Protein AF-0000000080797169 (afdb_homodimer)

InterPro domains:
  IPR005304 Ribosomal biogenesis, methyltransferase, EMG1/NEP1 [PF03587] (6-203)
  IPR005304 Ribosomal biogenesis, methyltransferase, EMG1/NEP1 [PTHR12636] (2-204)
  IPR005304 Ribosomal biogenesis, methyltransferase, EMG1/NEP1 [cd18088] (4-203)
  IPR023503 Ribosome biogenesis methyltransferase NEP1, archaea [MF_00554] (4-204)
  IPR029026 tRNA (guanine-N1-)-methyltransferase, N-terminal [G3DSA:3.40.1280.10] (3-206)
  IPR029028 Alpha/beta knot methyltransferases [SSF75217] (3-208)

Solvent-accessible surface area (backbone atoms only — not comparable to full-atom values): 21837 Å² total; per-residue (Å²): 131,70,37,43,33,38,32,33,34,49,20,21,68,44,71,32,59,87,89,47,78,92,51,52,38,38,37,34,92,80,34,48,78,70,35,71,79,44,82,68,45,68,33,45,29,43,44,58,49,50,50,54,26,46,51,53,52,54,64,28,70,42,23,73,71,65,30,42,42,44,33,41,24,27,66,89,33,35,24,28,39,45,40,68,81,44,79,75,59,78,50,65,69,58,32,41,53,52,50,34,43,25,73,74,69,39,26,27,52,86,69,76,80,57,35,30,32,64,70,28,81,25,60,66,57,44,30,72,74,53,40,48,22,38,29,57,32,56,87,32,48,81,46,50,49,51,58,52,31,49,50,23,40,71,72,49,26,28,35,31,39,58,23,48,84,45,84,77,81,52,68,74,57,57,71,45,37,75,43,52,29,6,46,79,90,34,52,90,68,55,46,42,52,53,47,50,48,36,49,52,30,38,27,54,74,69,63,71,109,131,71,36,44,33,39,31,34,35,49,21,21,68,43,72,32,60,88,88,47,76,93,51,53,37,37,36,34,92,80,35,49,77,68,36,71,78,43,81,67,45,68,33,46,26,42,44,59,49,50,51,54,27,47,52,53,52,55,65,28,70,43,22,73,72,66,29,42,42,44,34,40,25,27,66,89,32,35,24,28,38,46,40,68,80,45,79,74,59,79,48,66,69,57,33,41,52,51,49,34,43,24,73,74,68,38,26,27,52,86,67,76,80,57,34,30,33,64,71,27,81,24,61,66,56,43,29,73,75,52,40,48,22,38,29,56,33,57,86,33,49,81,48,49,49,50,58,52,31,50,49,24,40,72,72,50,28,29,35,33,39,56,25,49,83,45,86,76,82,51,70,74,58,58,70,46,37,75,43,50,29,5,44,78,91,34,53,89,68,55,46,40,50,54,48,50,48,35,49,51,29,38,25,55,74,70,62,72,110

Nearest PDB structures (foldseek):
  3oii-assembly1_A  TM=8.507E-01  e=2.974E-16  Saccharomyces cerevisiae
  2v3j-assembly1_A  TM=8.556E-01  e=3.594E-15  Saccharomyces cerevisiae
  3oin-assembly1_A  TM=8.365E-01  e=2.450E-15  Saccharomyces cerevisiae
  6rxz-assembly1_CO  TM=8.353E-01  e=2.017E-14  Thermochaetoides thermophila
  6zqe-assembly1_JF  TM=8.350E-01  e=1.662E-13  Saccharomyces cerevisiae S288C

Foldseek 3Di:
DQAAEAEAEAAQWAADDPPADDAGTQACVRCVVVLVPPPPSQFHHCNVLVLLQVVLQLVFLCLVVPRYWYWYQHNQFWIKTAASPDDQDPDPRVNSVQSSVCVVQQFPPPDDDGRMGGDGRHVVRVCVVQNFEAEEALPFAEDELLVVLVVCRVVVHHHYFHRTDDDHDDPVNVVRHPGYYYYPNSDDDRRNVSNNRNSVSNCVVVVVD/DQAAEAEAEAAQWAADDPPADDAGTQACVRCVVVLVPPPPSQFHHCNVLVLLQVVLQLVFLCLVVVRYWYWYQHNQFWIKTAASPDDQDPDPRVNSVQSSVCVVQQFPPPDDDGRMGGDGRHVVRVCVPQNFEAEEALPFAEDELLVVLVVCRVVVHHHYFHRTDDDHDDPVNVVRHPGYYYYPNSDDDRRNVSNNRNSVSNCVVVVVD

Radius of gyration: 21.04 Å; Cα contacts (8 Å, |Δi|>4): 859; chains: 2; bounding box: 48×56×46 Å

pLDDT: mean 96.1, std 3.7, range [71.75, 98.94]

Sequence (418 aa):
MKKLKVILLESPLELAPPSWPYGPLIDKRYHYHKLSAFTRKWKRGRPDIVHTTLLVLLDSLLNANGSLEVYVHTLDGKVYYVSPEERLPKHYDAFKQIMAQLLQRGKVPPEGEPLMWLAYESLSDFVKEHGKIILLWEKGEPRRFKEIASEALETGAPVGIGAFPRGDFEKSTLRKSAKRYSVFGGRPLKAWTVAYKLVCAAEELLGLEMKKLKVILLESPLELAPPSWPYGPLIDKRYHYHKLSAFTRKWKRGRPDIVHTTLLVLLDSLLNANGSLEVYVHTLDGKVYYVSPEERLPKHYDAFKQIMAQLLQRGKVPPEGEPLMWLAYESLSDFVKEHGKIILLWEKGEPRRFKEIASEALETGAPVGIGAFPRGDFEKSTLRKSAKRYSVFGGRPLKAWTVAYKLVCAAEELLGLE

Structure (mmCIF, N/CA/C/O backbone):
data_AF-0000000080797169-model_v1
#
loop_
_entity.id
_entity.type
_entity.pdbx_description
1 polymer 'Ribosomal RNA small subunit methyltransferase Nep1'
#
loop_
_atom_site.group_PDB
_atom_site.id
_atom_site.type_symbol
_atom_site.label_atom_id
_atom_site.label_alt_id
_atom_site.label_comp_id
_atom_site.label_asym_id
_atom_site.label_entity_id
_atom_site.label_seq_id
_atom_site.pdbx_PDB_ins_code
_atom_site.Cartn_x
_atom_site.Cartn_y
_atom_site.Cartn_z
_atom_site.occupancy
_atom_site.B_iso_or_equiv
_atom_site.auth_seq_id
_atom_site.auth_comp_id
_atom_site.auth_asym_id
_atom_site.auth_atom_id
_atom_site.pdbx_PDB_model_num
ATOM 1 N N . MET A 1 1 ? -14.844 -21.641 7.203 1 71.75 1 MET A N 1
ATOM 2 C CA . MET A 1 1 ? -15 -20.219 6.898 1 71.75 1 MET A CA 1
ATOM 3 C C . MET A 1 1 ? -14.586 -19.922 5.461 1 71.75 1 MET A C 1
ATOM 5 O O . MET A 1 1 ? -13.648 -20.531 4.941 1 71.75 1 MET A O 1
ATOM 9 N N . LYS A 1 2 ? -15.43 -19.109 4.742 1 90.12 2 LYS A N 1
ATOM 10 C CA . LYS A 1 2 ? -15.141 -18.766 3.357 1 90.12 2 LYS A CA 1
ATOM 11 C C . LYS A 1 2 ? -13.852 -17.938 3.266 1 90.12 2 LYS A C 1
ATOM 13 O O . LYS A 1 2 ? -13.609 -17.062 4.102 1 90.12 2 LYS A O 1
ATOM 18 N N . LYS A 1 3 ? -12.977 -18.391 2.381 1 96.5 3 LYS A N 1
ATOM 19 C CA . LYS A 1 3 ? -11.719 -17.672 2.199 1 96.5 3 LYS A CA 1
ATOM 20 C C . LYS A 1 3 ? -11.609 -17.094 0.792 1 96.5 3 LYS A C 1
ATOM 22 O O . LYS A 1 3 ? -12.016 -17.734 -0.181 1 96.5 3 LYS A O 1
ATOM 27 N N . LEU A 1 4 ? -11.172 -15.922 0.764 1 98.69 4 LEU A N 1
ATOM 28 C CA . LEU A 1 4 ? -10.75 -15.359 -0.514 1 98.69 4 LEU A CA 1
ATOM 29 C C . LEU A 1 4 ? -9.336 -15.805 -0.868 1 98.69 4 LEU A C 1
ATOM 31 O O . LEU A 1 4 ? -8.398 -15.594 -0.095 1 98.69 4 LEU A O 1
ATOM 35 N N . LYS A 1 5 ? -9.195 -16.5 -1.948 1 98.81 5 LYS A N 1
ATOM 36 C CA . LYS A 1 5 ? -7.883 -16.875 -2.453 1 98.81 5 LYS A CA 1
ATOM 37 C C . LYS A 1 5 ? -7.387 -15.883 -3.5 1 98.81 5 LYS A C 1
ATOM 39 O O . LYS A 1 5 ? -8.094 -15.594 -4.469 1 98.81 5 LYS A O 1
ATOM 44 N N . VAL A 1 6 ? -6.234 -15.344 -3.262 1 98.94 6 VAL A N 1
ATOM 45 C CA . VAL A 1 6 ? -5.629 -14.398 -4.191 1 98.94 6 VAL A CA 1
ATOM 46 C C . VAL A 1 6 ? -4.301 -14.945 -4.699 1 98.94 6 VAL A C 1
ATOM 48 O O . VAL A 1 6 ? -3.496 -15.461 -3.916 1 98.94 6 VAL A O 1
ATOM 51 N N . ILE A 1 7 ? -4.066 -14.883 -5.941 1 98.94 7 ILE A N 1
ATOM 52 C CA . ILE A 1 7 ? -2.775 -15.25 -6.512 1 98.94 7 ILE A CA 1
ATOM 53 C C . ILE A 1 7 ? -2.23 -14.094 -7.344 1 98.94 7 ILE A C 1
ATOM 55 O O . ILE A 1 7 ? -2.91 -13.594 -8.25 1 98.94 7 ILE A O 1
ATOM 59 N N . LEU A 1 8 ? -1.051 -13.562 -6.961 1 98.94 8 LEU A N 1
ATOM 60 C CA . LEU A 1 8 ? -0.335 -12.562 -7.746 1 98.94 8 LEU A CA 1
ATOM 61 C C . LEU A 1 8 ? 0.377 -13.203 -8.93 1 98.94 8 LEU A C 1
ATOM 63 O O . LEU A 1 8 ? 1.277 -14.023 -8.742 1 98.94 8 LEU A O 1
ATOM 67 N N . LEU A 1 9 ? -0.056 -12.828 -10.086 1 98.88 9 LEU A N 1
ATOM 68 C CA . LEU A 1 9 ? 0.341 -13.555 -11.281 1 98.88 9 LEU A CA 1
ATOM 69 C C . LEU A 1 9 ? 1.515 -12.875 -11.977 1 98.88 9 LEU A C 1
ATOM 71 O O . LEU A 1 9 ? 1.557 -11.641 -12.062 1 98.88 9 LEU A O 1
ATOM 75 N N . GLU A 1 10 ? 2.436 -13.703 -12.438 1 98.62 10 GLU A N 1
ATOM 76 C CA . GLU A 1 10 ? 3.57 -13.305 -13.266 1 98.62 10 GLU A CA 1
ATOM 77 C C . GLU A 1 10 ? 4.41 -12.234 -12.57 1 98.62 10 GLU A C 1
ATOM 79 O O . GLU A 1 10 ? 4.773 -11.227 -13.18 1 98.62 10 GLU A O 1
ATOM 84 N N . SER A 1 11 ? 4.625 -12.469 -11.258 1 98.5 11 SER A N 1
ATOM 85 C CA . SER A 1 11 ? 5.328 -11.555 -10.367 1 98.5 11 SER A CA 1
ATOM 86 C C . SER A 1 11 ? 6.816 -11.492 -10.688 1 98.5 11 SER A C 1
ATOM 88 O O . SER A 1 11 ? 7.465 -12.531 -10.836 1 98.5 11 SER A O 1
ATOM 90 N N . PRO A 1 12 ? 7.355 -10.328 -10.82 1 96.94 12 PRO A N 1
ATOM 91 C CA . PRO A 1 12 ? 8.758 -10.18 -11.195 1 96.94 12 PRO A CA 1
ATOM 92 C C . PRO A 1 12 ? 9.711 -10.305 -10.008 1 96.94 12 PRO A C 1
ATOM 94 O O . PRO A 1 12 ? 10.453 -9.367 -9.703 1 96.94 12 PRO A O 1
ATOM 97 N N . LEU A 1 13 ? 9.719 -11.422 -9.398 1 97.69 13 LEU A N 1
ATOM 98 C CA . LEU A 1 13 ? 10.664 -11.82 -8.359 1 97.69 13 LEU A CA 1
ATOM 99 C C . LEU A 1 13 ? 11.711 -12.781 -8.922 1 97.69 13 LEU A C 1
ATOM 101 O O . LEU A 1 13 ? 11.406 -13.945 -9.188 1 97.69 13 LEU A O 1
ATOM 105 N N . GLU A 1 14 ? 12.852 -12.258 -9.133 1 97.38 14 GLU A N 1
ATOM 106 C CA . GLU A 1 14 ? 13.93 -13.039 -9.734 1 97.38 14 GLU A CA 1
ATOM 107 C C . GLU A 1 14 ? 15.266 -12.766 -9.047 1 97.38 14 GLU A C 1
ATOM 109 O O . GLU A 1 14 ? 15.57 -11.625 -8.703 1 97.38 14 GLU A O 1
ATOM 114 N N . LEU A 1 15 ? 15.977 -13.828 -8.859 1 97.62 15 LEU A N 1
ATOM 115 C CA . LEU A 1 15 ? 17.328 -13.672 -8.305 1 97.62 15 LEU A CA 1
ATOM 116 C C . LEU A 1 15 ? 18.234 -12.969 -9.297 1 97.62 15 LEU A C 1
ATOM 118 O O . LEU A 1 15 ? 18.188 -13.227 -10.5 1 97.62 15 LEU A O 1
ATOM 122 N N . ALA A 1 16 ? 18.984 -12.047 -8.805 1 96.19 16 ALA A N 1
ATOM 123 C CA . ALA A 1 16 ? 20.047 -11.453 -9.609 1 96.19 16 ALA A CA 1
ATOM 124 C C . ALA A 1 16 ? 21.281 -12.352 -9.625 1 96.19 16 ALA A C 1
ATOM 126 O O . ALA A 1 16 ? 21.562 -13.055 -8.648 1 96.19 16 ALA A O 1
ATOM 127 N N . PRO A 1 17 ? 21.953 -12.336 -10.781 1 93.69 17 PRO A N 1
ATOM 128 C CA . PRO A 1 17 ? 23.25 -13 -10.734 1 93.69 17 PRO A CA 1
ATOM 129 C C . PRO A 1 17 ? 24.141 -12.484 -9.602 1 93.69 17 PRO A C 1
ATOM 131 O O . PRO A 1 17 ? 24.125 -11.289 -9.297 1 93.69 17 PRO A O 1
ATOM 134 N N . PRO A 1 18 ? 24.844 -13.406 -8.891 1 92.69 18 PRO A N 1
ATOM 135 C CA . PRO A 1 18 ? 25.656 -13.008 -7.742 1 92.69 18 PRO A CA 1
ATOM 136 C C . PRO A 1 18 ? 26.641 -11.883 -8.078 1 92.69 18 PRO A C 1
ATOM 138 O O . PRO A 1 18 ? 27.016 -11.109 -7.195 1 92.69 18 PRO A O 1
ATOM 141 N N . SER A 1 19 ? 27.031 -11.703 -9.336 1 93.25 19 SER A N 1
ATOM 142 C CA . SER A 1 19 ? 28.016 -10.695 -9.758 1 93.25 19 SER A CA 1
ATOM 143 C C . SER A 1 19 ? 27.375 -9.32 -9.859 1 93.25 19 SER A C 1
ATOM 145 O O . SER A 1 19 ? 28.078 -8.312 -9.969 1 93.25 19 SER A O 1
ATOM 147 N N . TRP A 1 20 ? 26 -9.305 -9.789 1 93.62 20 TRP A N 1
ATOM 148 C CA . TRP A 1 20 ? 25.312 -8.023 -9.938 1 93.62 20 TRP A CA 1
ATOM 149 C C . TRP A 1 20 ? 25.297 -7.262 -8.617 1 93.62 20 TRP A C 1
ATOM 151 O O . TRP A 1 20 ? 25.094 -7.852 -7.555 1 93.62 20 TRP A O 1
ATOM 161 N N . PRO A 1 21 ? 25.453 -6.02 -8.711 1 90.69 21 PRO A N 1
ATOM 162 C CA . PRO A 1 21 ? 25.391 -5.203 -7.5 1 90.69 21 PRO A CA 1
ATOM 163 C C . PRO A 1 21 ? 23.969 -4.879 -7.062 1 90.69 21 PRO A C 1
ATOM 165 O O . PRO A 1 21 ? 23.016 -5.25 -7.746 1 90.69 21 PRO A O 1
ATOM 168 N N . TYR A 1 22 ? 23.766 -4.332 -5.812 1 87.5 22 TYR A N 1
ATOM 169 C CA . TYR A 1 22 ? 22.547 -3.691 -5.301 1 87.5 22 TYR A CA 1
ATOM 170 C C . TYR A 1 22 ? 21.547 -4.727 -4.816 1 87.5 22 TYR A C 1
ATOM 172 O O . TYR A 1 22 ? 20.328 -4.492 -4.855 1 87.5 22 TYR A O 1
ATOM 180 N N . GLY A 1 23 ? 22.094 -5.906 -4.512 1 88.88 23 GLY A N 1
ATOM 181 C CA . GLY A 1 23 ? 21.219 -6.828 -3.793 1 88.88 23 GLY A CA 1
ATOM 182 C C . GLY A 1 23 ? 20.969 -8.109 -4.555 1 88.88 23 GLY A C 1
ATOM 183 O O . GLY A 1 23 ? 21.453 -8.289 -5.672 1 88.88 23 GLY A O 1
ATOM 184 N N . PRO A 1 24 ? 20.125 -8.953 -3.92 1 95.56 24 PRO A N 1
ATOM 185 C CA . PRO A 1 24 ? 20.031 -10.336 -4.395 1 95.56 24 PRO A CA 1
ATOM 186 C C . PRO A 1 24 ? 18.938 -10.539 -5.43 1 95.56 24 PRO A C 1
ATOM 188 O O . PRO A 1 24 ? 18.844 -11.609 -6.035 1 95.56 24 PRO A O 1
ATOM 191 N N . LEU A 1 25 ? 18.078 -9.5 -5.629 1 97.5 25 LEU A N 1
ATOM 192 C CA . LEU A 1 25 ? 17.016 -9.617 -6.629 1 97.5 25 LEU A CA 1
ATOM 193 C C . LEU A 1 25 ? 17.281 -8.68 -7.805 1 97.5 25 LEU A C 1
ATOM 195 O O . LEU A 1 25 ? 17.875 -7.613 -7.637 1 97.5 25 LEU A O 1
ATOM 199 N N . ILE A 1 26 ? 16.828 -9.117 -8.961 1 96.5 26 ILE A N 1
ATOM 200 C CA . ILE A 1 26 ? 16.828 -8.211 -10.109 1 96.5 26 ILE A CA 1
ATOM 201 C C . ILE A 1 26 ? 15.93 -7.012 -9.82 1 96.5 26 ILE A C 1
ATOM 203 O O . ILE A 1 26 ? 14.781 -7.176 -9.406 1 96.5 26 ILE A O 1
ATOM 207 N N . ASP A 1 27 ? 16.484 -5.852 -9.961 1 95.06 27 ASP A N 1
ATOM 208 C CA . ASP A 1 27 ? 15.797 -4.574 -9.773 1 95.06 27 ASP A CA 1
ATOM 209 C C . ASP A 1 27 ? 16.094 -3.615 -10.922 1 95.06 27 ASP A C 1
ATOM 211 O O . ASP A 1 27 ? 17.219 -3.146 -11.07 1 95.06 27 ASP A O 1
ATOM 215 N N . LYS A 1 28 ? 15.094 -3.369 -11.656 1 93.19 28 LYS A N 1
ATOM 216 C CA . LYS A 1 28 ? 15.242 -2.607 -12.891 1 93.19 28 LYS A CA 1
ATOM 217 C C . LYS A 1 28 ? 15.836 -1.228 -12.617 1 93.19 28 LYS A C 1
ATOM 219 O O . LYS A 1 28 ? 16.516 -0.661 -13.469 1 93.19 28 LYS A O 1
ATOM 224 N N . ARG A 1 29 ? 15.57 -0.646 -11.461 1 89.94 29 ARG A N 1
ATOM 225 C CA . ARG A 1 29 ? 16.156 0.649 -11.109 1 89.94 29 ARG A CA 1
ATOM 226 C C . ARG A 1 29 ? 17.672 0.615 -11.203 1 89.94 29 ARG A C 1
ATOM 228 O O . ARG A 1 29 ? 18.297 1.588 -11.633 1 89.94 29 ARG A O 1
ATOM 235 N N . TYR A 1 30 ? 18.188 -0.539 -10.844 1 91.88 30 TYR A N 1
ATOM 236 C CA . TYR A 1 30 ? 19.641 -0.65 -10.75 1 91.88 30 TYR A CA 1
ATOM 237 C C . TYR A 1 30 ? 20.203 -1.474 -11.906 1 91.88 30 TYR A C 1
ATOM 239 O O . TYR A 1 30 ? 21.391 -1.354 -12.25 1 91.88 30 TYR A O 1
ATOM 247 N N . HIS A 1 31 ? 19.375 -2.256 -12.461 1 94.25 31 HIS A N 1
ATOM 248 C CA . HIS A 1 31 ? 19.875 -3.24 -13.414 1 94.25 31 HIS A CA 1
ATOM 249 C C . HIS A 1 31 ? 19.297 -2.996 -14.812 1 94.25 31 HIS A C 1
ATOM 251 O O . HIS A 1 31 ? 19.297 -3.9 -15.648 1 94.25 31 HIS A O 1
ATOM 257 N N . TYR A 1 32 ? 18.797 -1.852 -15.062 1 90.06 32 TYR A N 1
ATOM 258 C CA . TYR A 1 32 ? 18.078 -1.534 -16.297 1 90.06 32 TYR A CA 1
ATOM 259 C C . TYR A 1 32 ? 18.875 -1.992 -17.516 1 90.06 32 TYR A C 1
ATOM 261 O O . TYR A 1 32 ? 18.359 -2.715 -18.359 1 90.06 32 TYR A O 1
ATOM 269 N N . HIS A 1 33 ? 20.109 -1.627 -17.562 1 90.56 33 HIS A N 1
ATOM 270 C CA . HIS A 1 33 ? 20.922 -1.91 -18.734 1 90.56 33 HIS A CA 1
ATOM 271 C C . HIS A 1 33 ? 21.203 -3.402 -18.859 1 90.56 33 HIS A C 1
ATOM 273 O O . HIS A 1 33 ? 21.328 -3.924 -19.984 1 90.56 33 HIS A O 1
ATOM 279 N N . LYS A 1 34 ? 21.328 -4.051 -17.766 1 90.5 34 LYS A N 1
ATOM 280 C CA . LYS A 1 34 ? 21.609 -5.484 -17.781 1 90.5 34 LYS A CA 1
ATOM 281 C C . LYS A 1 34 ? 20.406 -6.281 -18.234 1 90.5 34 LYS A C 1
ATOM 283 O O . LYS A 1 34 ? 20.531 -7.395 -18.75 1 90.5 34 LYS A O 1
ATOM 288 N N . LEU A 1 35 ? 19.25 -5.688 -18.094 1 91.25 35 LEU A N 1
ATOM 289 C CA . LEU A 1 35 ? 18 -6.371 -18.422 1 91.25 35 LEU A CA 1
ATOM 290 C C .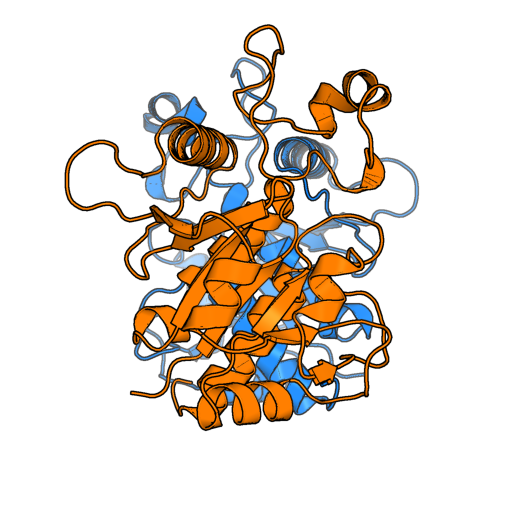 LEU A 1 35 ? 17.781 -6.395 -19.938 1 91.25 35 LEU A C 1
ATOM 292 O O . LEU A 1 35 ? 16.938 -7.152 -20.438 1 91.25 35 LEU A O 1
ATOM 296 N N . SER A 1 36 ? 18.5 -5.57 -20.641 1 88.81 36 SER A N 1
ATOM 297 C CA . SER A 1 36 ? 18.344 -5.508 -22.078 1 88.81 36 SER A CA 1
ATOM 298 C C . SER A 1 36 ? 18.609 -6.867 -22.719 1 88.81 36 SER A C 1
ATOM 300 O O . SER A 1 36 ? 18.094 -7.152 -23.812 1 88.81 36 SER A O 1
ATOM 302 N N . ALA A 1 37 ? 19.312 -7.699 -22.031 1 87.5 37 ALA A N 1
ATOM 303 C CA . ALA A 1 37 ? 19.672 -9.016 -22.562 1 87.5 37 ALA A CA 1
ATOM 304 C C . ALA A 1 37 ? 18.594 -10.047 -22.266 1 87.5 37 ALA A C 1
ATOM 306 O O . ALA A 1 37 ? 18.641 -11.164 -22.766 1 87.5 37 ALA A O 1
ATOM 307 N N . PHE A 1 38 ? 17.672 -9.672 -21.5 1 89.25 38 PHE A N 1
ATOM 308 C CA . PHE A 1 38 ? 16.656 -10.617 -21.062 1 89.25 38 PHE A CA 1
ATOM 309 C C . PHE A 1 38 ? 15.422 -10.531 -21.953 1 89.25 38 PHE A C 1
ATOM 311 O O . PHE A 1 38 ? 15.07 -9.453 -22.438 1 89.25 38 PHE A O 1
ATOM 318 N N . THR A 1 39 ? 14.812 -11.672 -22.125 1 87.44 39 THR A N 1
ATOM 319 C CA . THR A 1 39 ? 13.5 -11.664 -22.766 1 87.44 39 THR A CA 1
ATOM 320 C C . THR A 1 39 ? 12.453 -11.039 -21.844 1 87.44 39 THR A C 1
ATOM 322 O O . THR A 1 39 ? 12.578 -11.125 -20.609 1 87.44 39 THR A O 1
ATOM 325 N N . ARG A 1 40 ? 11.43 -10.414 -22.406 1 90.88 40 ARG A N 1
ATOM 326 C CA . ARG A 1 40 ? 10.328 -9.797 -21.672 1 90.88 40 ARG A CA 1
ATOM 327 C C . ARG A 1 40 ? 10.852 -8.82 -20.625 1 90.88 40 ARG A C 1
ATOM 329 O O . ARG A 1 40 ? 10.383 -8.828 -19.484 1 90.88 40 ARG A O 1
ATOM 336 N N . LYS A 1 41 ? 11.859 -8.07 -20.969 1 90.31 41 LYS A N 1
ATOM 337 C CA . LYS A 1 41 ? 12.508 -7.121 -20.062 1 90.31 41 LYS A CA 1
ATOM 338 C C . LYS A 1 41 ? 11.492 -6.141 -19.484 1 90.31 41 LYS A C 1
ATOM 340 O O . LYS A 1 41 ? 11.641 -5.684 -18.344 1 90.31 41 LYS A O 1
ATOM 345 N N . TRP A 1 42 ? 10.438 -5.859 -20.203 1 91.31 42 TRP A N 1
ATOM 346 C CA . TRP A 1 42 ? 9.445 -4.875 -19.781 1 91.31 42 TRP A CA 1
ATOM 347 C C . TRP A 1 42 ? 8.625 -5.395 -18.609 1 91.31 42 TRP A C 1
ATOM 349 O O . TRP A 1 42 ? 7.98 -4.617 -17.906 1 91.31 42 TRP A O 1
ATOM 359 N N . LYS A 1 43 ? 8.688 -6.723 -18.344 1 94.62 43 LYS A N 1
ATOM 360 C CA . LYS A 1 43 ? 7.898 -7.348 -17.297 1 94.62 43 LYS A CA 1
ATOM 361 C C . LYS A 1 43 ? 8.75 -7.605 -16.047 1 94.62 43 LYS A C 1
ATOM 363 O O . LYS A 1 43 ? 8.234 -8.047 -15.023 1 94.62 43 LYS A O 1
ATOM 368 N N . ARG A 1 44 ? 10.016 -7.336 -16.125 1 95.12 44 ARG A N 1
ATOM 369 C CA . ARG A 1 44 ? 10.945 -7.832 -15.109 1 95.12 44 ARG A CA 1
ATOM 370 C C . ARG A 1 44 ? 11.43 -6.703 -14.211 1 95.12 44 ARG A C 1
ATOM 372 O O . ARG A 1 44 ? 11.266 -5.527 -14.531 1 95.12 44 ARG A O 1
ATOM 379 N N . GLY A 1 45 ? 11.977 -7.055 -13.07 1 95.31 45 GLY A N 1
ATOM 380 C CA . GLY A 1 45 ? 12.797 -6.18 -12.25 1 95.31 45 GLY A CA 1
ATOM 381 C C . GLY A 1 45 ? 11.977 -5.211 -11.414 1 95.31 45 GLY A C 1
ATOM 382 O O . GLY A 1 45 ? 12.398 -4.074 -11.188 1 95.31 45 GLY A O 1
ATOM 383 N N . ARG A 1 46 ? 10.812 -5.566 -11 1 96.44 46 ARG A N 1
ATOM 384 C CA . ARG A 1 46 ? 9.992 -4.676 -10.188 1 96.44 46 ARG A CA 1
ATOM 385 C C . ARG A 1 46 ? 9.43 -5.406 -8.977 1 96.44 46 ARG A C 1
ATOM 387 O O . ARG A 1 46 ? 8.211 -5.512 -8.812 1 96.44 46 ARG A O 1
ATOM 394 N N . PRO A 1 47 ? 10.375 -5.902 -8.109 1 97.25 47 PRO A N 1
ATOM 395 C CA . PRO A 1 47 ? 9.906 -6.602 -6.91 1 97.25 47 PRO A CA 1
ATOM 396 C C . PRO A 1 47 ? 9.062 -5.715 -6.004 1 97.25 47 PRO A C 1
ATOM 398 O O . PRO A 1 47 ? 8.312 -6.219 -5.16 1 97.25 47 PRO A O 1
ATOM 401 N N . ASP A 1 48 ? 9.18 -4.371 -6.199 1 96.88 48 ASP A N 1
ATOM 402 C CA . ASP A 1 48 ? 8.43 -3.426 -5.383 1 96.88 48 ASP A CA 1
ATOM 403 C C . ASP A 1 48 ? 6.922 -3.621 -5.559 1 96.88 48 ASP A C 1
ATOM 405 O O . ASP A 1 48 ? 6.148 -3.404 -4.625 1 96.88 48 ASP A O 1
ATOM 409 N N . ILE A 1 49 ? 6.469 -4.07 -6.695 1 97.94 49 ILE A N 1
ATOM 410 C CA . ILE A 1 49 ? 5.055 -4.309 -6.957 1 97.94 49 ILE A CA 1
ATOM 411 C C . ILE A 1 49 ? 4.539 -5.418 -6.043 1 97.94 49 ILE A C 1
ATOM 413 O O . ILE A 1 49 ? 3.496 -5.266 -5.402 1 97.94 49 ILE A O 1
ATOM 417 N N . VAL A 1 50 ? 5.281 -6.484 -5.973 1 98.56 50 VAL A N 1
ATOM 418 C CA . VAL A 1 50 ? 4.914 -7.609 -5.121 1 98.56 50 VAL A CA 1
ATOM 419 C C . VAL A 1 50 ? 4.961 -7.184 -3.656 1 98.56 50 VAL A C 1
ATOM 421 O O . VAL A 1 50 ? 4.055 -7.5 -2.883 1 98.56 50 VAL A O 1
ATOM 424 N N . HIS A 1 51 ? 5.996 -6.473 -3.316 1 98.5 51 HIS A N 1
ATOM 425 C CA . HIS A 1 51 ? 6.176 -6.016 -1.943 1 98.5 51 HIS A CA 1
ATOM 426 C C . HIS A 1 51 ? 4.973 -5.203 -1.473 1 98.5 51 HIS A C 1
ATOM 428 O O . HIS A 1 51 ? 4.32 -5.566 -0.492 1 98.5 51 HIS A O 1
ATOM 434 N N . THR A 1 52 ? 4.645 -4.141 -2.217 1 98 52 THR A N 1
ATOM 435 C CA . THR A 1 52 ? 3.547 -3.246 -1.86 1 98 52 THR A CA 1
ATOM 436 C C . THR A 1 52 ? 2.223 -4.004 -1.822 1 98 52 THR A C 1
ATOM 438 O O . THR A 1 52 ? 1.435 -3.84 -0.889 1 98 52 THR A O 1
ATOM 441 N N . THR A 1 53 ? 2.027 -4.832 -2.766 1 98.69 53 THR A N 1
ATOM 442 C CA . THR A 1 53 ? 0.773 -5.566 -2.852 1 98.69 53 THR A CA 1
ATOM 443 C C . THR A 1 53 ? 0.639 -6.543 -1.688 1 98.69 53 THR A C 1
ATOM 445 O O . THR A 1 53 ? -0.432 -6.66 -1.087 1 98.69 53 THR A O 1
ATOM 448 N N . LEU A 1 54 ? 1.696 -7.238 -1.345 1 98.81 54 LEU A N 1
ATOM 449 C CA . LEU A 1 54 ? 1.669 -8.18 -0.229 1 98.81 54 LEU A CA 1
ATOM 450 C C . LEU A 1 54 ? 1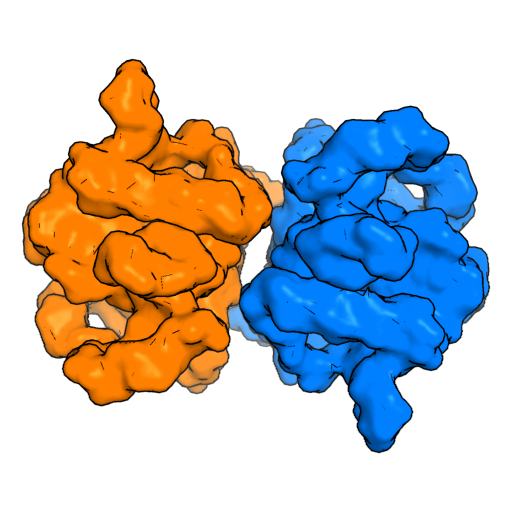.426 -7.449 1.089 1 98.81 54 LEU A C 1
ATOM 452 O O . LEU A 1 54 ? 0.73 -7.965 1.968 1 98.81 54 LEU A O 1
ATOM 456 N N . LEU A 1 55 ? 2.045 -6.297 1.222 1 98.38 55 LEU A N 1
ATOM 457 C CA . LEU A 1 55 ? 1.8 -5.516 2.43 1 98.38 55 LEU A CA 1
ATOM 458 C C . LEU A 1 55 ? 0.311 -5.234 2.602 1 98.38 55 LEU A C 1
ATOM 460 O O . LEU A 1 55 ? -0.244 -5.449 3.682 1 98.38 55 LEU A O 1
ATOM 464 N N . VAL A 1 56 ? -0.298 -4.82 1.543 1 98.31 56 VAL A N 1
ATOM 465 C CA . VAL A 1 56 ? -1.72 -4.492 1.551 1 98.31 56 VAL A CA 1
ATOM 466 C C . VAL A 1 56 ? -2.535 -5.734 1.905 1 98.31 56 VAL A C 1
ATOM 468 O O . VAL A 1 56 ? -3.42 -5.68 2.762 1 98.31 56 VAL A O 1
ATOM 471 N N . LEU A 1 57 ? -2.219 -6.82 1.324 1 98.69 57 LEU A N 1
ATOM 472 C CA . LEU A 1 57 ? -2.969 -8.055 1.512 1 98.69 57 LEU A CA 1
ATOM 473 C C . LEU A 1 57 ? -2.801 -8.586 2.932 1 98.69 57 LEU A C 1
ATOM 475 O O . LEU A 1 57 ? -3.787 -8.867 3.617 1 98.69 57 LEU A O 1
ATOM 479 N N . LEU A 1 58 ? -1.573 -8.688 3.383 1 98.5 58 LEU A N 1
ATOM 480 C CA . LEU A 1 58 ? -1.278 -9.367 4.641 1 98.5 58 LEU A CA 1
ATOM 481 C C . LEU A 1 58 ? -1.687 -8.508 5.832 1 98.5 58 LEU A C 1
ATOM 483 O O . LEU A 1 58 ? -1.98 -9.031 6.91 1 98.5 58 LEU A O 1
ATOM 487 N N . ASP A 1 59 ? -1.732 -7.211 5.637 1 97 59 ASP A N 1
ATOM 488 C CA . ASP A 1 59 ? -2.111 -6.328 6.734 1 97 59 ASP A CA 1
ATOM 489 C C . ASP A 1 59 ? -3.619 -6.082 6.746 1 97 59 ASP A C 1
ATOM 491 O O . ASP A 1 59 ? -4.125 -5.332 7.582 1 97 59 ASP A O 1
ATOM 495 N N . SER A 1 60 ? -4.359 -6.715 5.91 1 96.81 60 SER A N 1
ATOM 496 C CA . SER A 1 60 ? -5.801 -6.52 5.801 1 96.81 60 SER A CA 1
ATOM 497 C C . SER A 1 60 ? -6.539 -7.176 6.965 1 96.81 60 SER A C 1
ATOM 499 O O . SER A 1 60 ? -6.004 -8.078 7.613 1 96.81 60 SER A O 1
ATOM 501 N N . LEU A 1 61 ? -7.758 -6.688 7.199 1 94.75 61 LEU A N 1
ATOM 502 C CA . LEU A 1 61 ? -8.625 -7.324 8.18 1 94.75 61 LEU A CA 1
ATOM 503 C C . LEU A 1 61 ? -9.008 -8.734 7.742 1 94.75 61 LEU A C 1
ATOM 505 O O . LEU A 1 61 ? -9.188 -9.617 8.578 1 94.75 61 LEU A O 1
ATOM 509 N N . LEU A 1 62 ? -9.102 -8.859 6.465 1 96.94 62 LEU A N 1
ATOM 510 C CA . LEU A 1 62 ? -9.43 -10.164 5.902 1 96.94 62 LEU A CA 1
ATOM 511 C C . LEU A 1 62 ? -8.383 -11.211 6.297 1 96.94 62 LEU A C 1
ATOM 513 O O . LEU A 1 62 ? -8.734 -12.32 6.695 1 96.94 62 LEU A O 1
ATOM 517 N N . ASN A 1 63 ? -7.133 -10.82 6.18 1 97.5 63 ASN A N 1
ATOM 518 C CA . ASN A 1 63 ? -6.066 -11.719 6.59 1 97.5 63 ASN A CA 1
ATOM 519 C C . ASN A 1 63 ? -6.082 -11.953 8.102 1 97.5 63 ASN A C 1
ATOM 521 O O . ASN A 1 63 ? -5.91 -13.086 8.555 1 97.5 63 ASN A O 1
ATOM 525 N N . ALA A 1 64 ? -6.289 -10.906 8.836 1 94.38 64 ALA A N 1
ATOM 526 C CA . ALA A 1 64 ? -6.273 -10.984 10.297 1 94.38 64 ALA A CA 1
ATOM 527 C C . ALA A 1 64 ? -7.348 -11.938 10.805 1 94.38 64 ALA A C 1
ATOM 529 O O . ALA A 1 64 ? -7.16 -12.602 11.828 1 94.38 64 ALA A O 1
ATOM 530 N N . ASN A 1 65 ? -8.422 -11.992 10.094 1 93.94 65 ASN A N 1
ATOM 531 C CA . ASN A 1 65 ? -9.523 -12.828 10.547 1 93.94 65 ASN A CA 1
ATOM 532 C C . ASN A 1 65 ? -9.422 -14.242 9.977 1 93.94 65 ASN A C 1
ATOM 534 O O . ASN A 1 65 ? -10.336 -15.055 10.141 1 93.94 65 ASN A O 1
ATOM 538 N N . GLY A 1 66 ? -8.383 -14.477 9.18 1 95.88 66 GLY A N 1
ATOM 539 C CA . GLY A 1 66 ? -8.125 -15.82 8.688 1 95.88 66 GLY A CA 1
ATOM 540 C C . GLY A 1 66 ? -8.891 -16.141 7.418 1 95.88 66 GLY A C 1
ATOM 541 O O . GLY A 1 66 ? -8.992 -17.312 7.027 1 95.88 66 GLY A O 1
ATOM 542 N N . SER A 1 67 ? -9.445 -15.156 6.711 1 97.88 67 SER A N 1
ATOM 543 C CA . SER A 1 67 ? -10.305 -15.383 5.555 1 97.88 67 SER A CA 1
ATOM 544 C C . SER A 1 67 ? -9.586 -15.039 4.254 1 97.88 67 SER A C 1
ATOM 546 O O . SER A 1 67 ? -10.227 -14.742 3.24 1 97.88 67 SER A O 1
ATOM 548 N N . LEU A 1 68 ? -8.289 -15.055 4.301 1 98.56 68 LEU A N 1
ATOM 549 C CA . LEU A 1 68 ? -7.496 -14.742 3.117 1 98.56 68 LEU A CA 1
ATOM 550 C C . LEU A 1 68 ? -6.402 -15.781 2.902 1 98.56 68 LEU A C 1
ATOM 552 O O . LEU A 1 68 ? -5.754 -16.203 3.857 1 98.56 68 LEU A O 1
ATOM 556 N N . GLU A 1 69 ? -6.289 -16.25 1.741 1 98.75 69 GLU A N 1
ATOM 557 C CA . GLU A 1 69 ? -5.172 -17.078 1.292 1 98.75 69 GLU A CA 1
ATOM 558 C C . GLU A 1 69 ? -4.426 -16.422 0.137 1 98.75 69 GLU A C 1
ATOM 560 O O . GLU A 1 69 ? -5.039 -15.992 -0.846 1 98.75 69 GLU A O 1
ATOM 565 N N . VAL A 1 70 ? -3.104 -16.359 0.252 1 98.94 70 VAL A N 1
ATOM 566 C CA . VAL A 1 70 ? -2.336 -15.586 -0.714 1 98.94 70 VAL A CA 1
ATOM 567 C C . VAL A 1 70 ? -1.263 -16.469 -1.351 1 98.94 70 VAL A C 1
ATOM 569 O O . VAL A 1 70 ? -0.581 -17.219 -0.657 1 98.94 70 VAL A O 1
ATOM 572 N N . TYR A 1 71 ? -1.124 -16.344 -2.643 1 98.94 71 TYR A N 1
ATOM 573 C CA . TYR A 1 71 ? -0.097 -17.031 -3.422 1 98.94 71 TYR A CA 1
ATOM 574 C C . TYR A 1 71 ? 0.631 -16.047 -4.34 1 98.94 71 TYR A C 1
ATOM 576 O O . TYR A 1 71 ? 0.067 -15.031 -4.742 1 98.94 71 TYR A O 1
ATOM 584 N N . VAL A 1 72 ? 1.859 -16.359 -4.645 1 98.94 72 VAL A N 1
ATOM 585 C CA . VAL A 1 72 ? 2.66 -15.578 -5.578 1 98.94 72 VAL A CA 1
ATOM 586 C C . VAL A 1 72 ? 3.168 -16.469 -6.703 1 98.94 72 VAL A C 1
ATOM 588 O O . VAL A 1 72 ? 3.887 -17.438 -6.457 1 98.94 72 VAL A O 1
ATOM 591 N N . HIS A 1 73 ? 2.742 -16.188 -7.84 1 98.94 73 HIS A N 1
ATOM 592 C CA . HIS A 1 73 ? 3.207 -16.844 -9.055 1 98.94 73 HIS A CA 1
ATOM 593 C C . HIS A 1 73 ? 4.324 -16.031 -9.719 1 98.94 73 HIS A C 1
ATOM 595 O O . HIS A 1 73 ? 4.117 -14.891 -10.125 1 98.94 73 HIS A O 1
ATOM 601 N N . THR A 1 74 ? 5.484 -16.578 -9.812 1 98.5 74 THR A N 1
ATOM 602 C CA . THR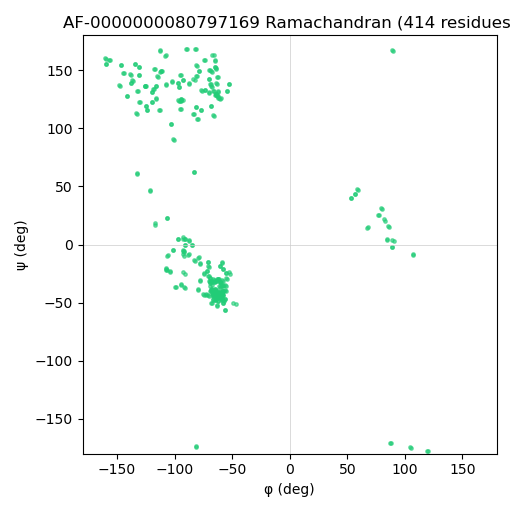 A 1 74 ? 6.641 -15.867 -10.336 1 98.5 74 THR A CA 1
ATOM 603 C C . THR A 1 74 ? 6.742 -16.047 -11.852 1 98.5 74 THR A C 1
ATOM 605 O O . THR A 1 74 ? 6.031 -16.859 -12.438 1 98.5 74 THR A O 1
ATOM 608 N N . LEU A 1 75 ? 7.57 -15.281 -12.445 1 95.56 75 LEU A N 1
ATOM 609 C CA . LEU A 1 75 ? 7.738 -15.289 -13.891 1 95.56 75 LEU A CA 1
ATOM 610 C C . LEU A 1 75 ? 8.234 -16.656 -14.375 1 95.56 75 LEU A C 1
ATOM 612 O O . LEU A 1 75 ? 7.902 -17.078 -15.484 1 95.56 75 LEU A O 1
ATOM 616 N N . ASP A 1 76 ? 8.992 -17.344 -13.508 1 94.94 76 ASP A N 1
ATOM 617 C CA . ASP A 1 76 ? 9.523 -18.641 -13.914 1 94.94 76 ASP A CA 1
ATOM 618 C C . ASP A 1 76 ? 8.508 -19.766 -13.68 1 94.94 76 ASP A C 1
ATOM 620 O O . ASP A 1 76 ? 8.82 -20.938 -13.844 1 94.94 76 ASP A O 1
ATOM 624 N N . GLY A 1 77 ? 7.375 -19.438 -13.18 1 97.56 77 GLY A N 1
ATOM 625 C CA . GLY A 1 77 ? 6.246 -20.359 -13.219 1 97.56 77 GLY A CA 1
ATOM 626 C C . GLY A 1 77 ? 5.93 -20.953 -11.867 1 97.56 77 GLY A C 1
ATOM 627 O O . GLY A 1 77 ? 4.883 -21.594 -11.688 1 97.56 77 GLY A O 1
ATOM 628 N N . LYS A 1 78 ? 6.77 -20.734 -10.883 1 98.69 78 LYS A N 1
ATOM 629 C CA . LYS A 1 78 ? 6.59 -21.328 -9.562 1 98.69 78 LYS A CA 1
ATOM 630 C C . LYS A 1 78 ? 5.543 -20.562 -8.758 1 98.69 78 LYS A C 1
ATOM 632 O O . LYS A 1 78 ? 5.328 -19.375 -8.984 1 98.69 78 LYS A O 1
ATOM 637 N N . VAL A 1 79 ? 4.898 -21.312 -7.926 1 98.94 79 VAL A N 1
ATOM 638 C CA . VAL A 1 79 ? 3.865 -20.703 -7.094 1 98.94 79 VAL A CA 1
ATOM 639 C C . VAL A 1 79 ? 4.219 -20.875 -5.621 1 98.94 79 VAL A C 1
ATOM 641 O O . VAL A 1 79 ? 4.418 -22 -5.152 1 98.94 79 VAL A O 1
ATOM 644 N N . TYR A 1 80 ? 4.309 -19.812 -4.938 1 98.94 80 TYR A N 1
ATOM 645 C CA . TYR A 1 80 ? 4.648 -19.812 -3.52 1 98.94 80 TYR A CA 1
ATOM 646 C C . TYR A 1 80 ? 3.432 -19.469 -2.666 1 98.94 80 TYR A C 1
ATOM 648 O O . TYR A 1 80 ? 2.637 -18.594 -3.02 1 98.94 80 TYR A O 1
ATOM 656 N N . TYR A 1 81 ? 3.295 -20.188 -1.598 1 98.94 81 TYR A N 1
ATOM 657 C CA . TYR A 1 81 ? 2.275 -19.875 -0.601 1 98.94 81 TYR A CA 1
ATOM 658 C C . TYR A 1 81 ? 2.793 -18.875 0.424 1 98.94 81 TYR A C 1
ATOM 660 O O . TYR A 1 81 ? 3.955 -18.953 0.833 1 98.94 81 TYR A O 1
ATOM 668 N N . VAL A 1 82 ? 1.993 -17.922 0.812 1 98.88 82 VAL A N 1
ATOM 669 C CA . VAL A 1 82 ? 2.312 -16.953 1.852 1 98.88 82 VAL A CA 1
ATOM 670 C C . VAL A 1 82 ? 1.403 -17.172 3.059 1 98.88 82 VAL A C 1
ATOM 672 O O . VAL A 1 82 ? 0.196 -16.938 2.986 1 98.88 82 VAL A O 1
ATOM 675 N N . SER A 1 83 ? 1.985 -17.531 4.164 1 98.44 83 SER A N 1
ATOM 676 C CA . SER A 1 83 ? 1.221 -17.781 5.379 1 98.44 83 SER A CA 1
ATOM 677 C C . SER A 1 83 ? 0.525 -16.516 5.871 1 98.44 83 SER A C 1
ATOM 679 O O . SER A 1 83 ? 1.099 -15.43 5.82 1 98.44 83 SER A O 1
ATOM 681 N N . PRO A 1 84 ? -0.744 -16.672 6.328 1 97.44 84 PRO A N 1
ATOM 682 C CA . PRO A 1 84 ? -1.417 -15.523 6.926 1 97.44 84 PRO A CA 1
ATOM 683 C C . PRO A 1 84 ? -0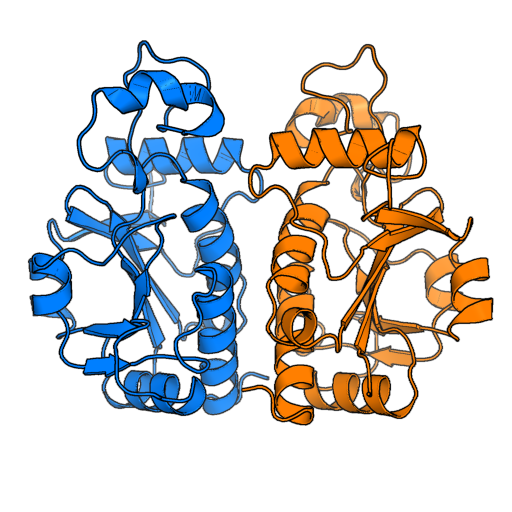.667 -14.953 8.133 1 97.44 84 PRO A C 1
ATOM 685 O O . PRO A 1 84 ? -0.911 -13.82 8.539 1 97.44 84 PRO A O 1
ATOM 688 N N . GLU A 1 85 ? 0.257 -15.688 8.672 1 97 85 GLU A N 1
ATOM 689 C CA . GLU A 1 85 ? 1.002 -15.273 9.852 1 97 85 GLU A CA 1
ATOM 690 C C . GLU A 1 85 ? 2.283 -14.539 9.469 1 97 85 GLU A C 1
ATOM 692 O O . GLU A 1 85 ? 2.996 -14.031 10.336 1 97 85 GLU A O 1
ATOM 697 N N . GLU A 1 86 ? 2.537 -14.539 8.18 1 97.5 86 GLU A N 1
ATOM 698 C CA . GLU A 1 86 ? 3.756 -13.867 7.734 1 97.5 86 GLU A CA 1
ATOM 699 C C . GLU A 1 86 ? 3.723 -12.375 8.07 1 97.5 86 GLU A C 1
ATOM 701 O O . GLU A 1 86 ? 2.732 -11.695 7.789 1 97.5 86 GLU A O 1
ATOM 706 N N . ARG A 1 87 ? 4.781 -11.898 8.742 1 95.19 87 ARG A N 1
ATOM 707 C CA . ARG A 1 87 ? 5 -10.469 8.93 1 95.19 87 ARG A CA 1
ATOM 708 C C . ARG A 1 87 ? 6.043 -9.938 7.953 1 95.19 87 ARG A C 1
ATOM 710 O O . ARG A 1 87 ? 7.242 -9.953 8.25 1 95.19 87 ARG A O 1
ATOM 717 N N . LEU A 1 88 ? 5.543 -9.523 6.84 1 96.81 88 LEU A N 1
ATOM 718 C CA . LEU A 1 88 ? 6.406 -9.086 5.75 1 96.81 88 LEU A CA 1
ATOM 719 C C . LEU A 1 88 ? 7.238 -7.879 6.168 1 96.81 88 LEU A C 1
ATOM 721 O O . LEU A 1 88 ? 6.715 -6.934 6.762 1 96.81 88 LEU A O 1
ATOM 725 N N . PRO A 1 89 ? 8.57 -7.969 5.887 1 95.75 89 PRO A N 1
ATOM 726 C CA . PRO A 1 89 ? 9.359 -6.766 6.168 1 95.75 89 PRO A CA 1
ATOM 727 C C . PRO A 1 89 ? 8.805 -5.52 5.477 1 95.75 89 PRO A C 1
ATOM 729 O O . PRO A 1 89 ? 8.508 -5.555 4.281 1 95.75 89 PRO A O 1
ATOM 732 N N . LYS A 1 90 ? 8.68 -4.492 6.207 1 94.69 90 LYS A N 1
ATOM 733 C CA . LYS A 1 90 ? 8.188 -3.244 5.637 1 94.69 90 LYS A CA 1
ATOM 734 C C . LYS A 1 90 ? 9.281 -2.531 4.848 1 94.69 90 LYS A C 1
ATOM 736 O O . LYS A 1 90 ? 8.992 -1.818 3.885 1 94.69 90 LYS A O 1
ATOM 741 N N . HIS A 1 91 ? 10.406 -2.744 5.305 1 92.81 91 HIS A N 1
ATOM 742 C CA . HIS A 1 91 ? 11.539 -2.16 4.594 1 92.81 91 HIS A CA 1
ATOM 743 C C . HIS A 1 91 ? 11.852 -2.936 3.316 1 92.81 91 HIS A C 1
ATOM 745 O O . HIS A 1 91 ? 12.07 -4.148 3.361 1 92.81 91 HIS A O 1
ATOM 751 N N . TYR A 1 92 ? 12.016 -2.229 2.277 1 93.88 92 TYR A N 1
ATOM 752 C CA . TYR A 1 92 ? 12.102 -2.811 0.943 1 93.88 92 TYR A CA 1
ATOM 753 C C . TYR A 1 92 ? 13.344 -3.688 0.814 1 93.88 92 TYR A C 1
ATOM 755 O O . TYR A 1 92 ? 13.273 -4.793 0.273 1 93.88 92 TYR A O 1
ATOM 763 N N . ASP A 1 93 ? 14.469 -3.275 1.325 1 91.88 93 ASP A N 1
ATOM 764 C CA . ASP A 1 93 ? 15.695 -4.051 1.209 1 91.88 93 ASP A CA 1
ATOM 765 C C . ASP A 1 93 ? 15.609 -5.348 2.008 1 91.88 93 ASP A C 1
ATOM 767 O O . ASP A 1 93 ? 16.125 -6.383 1.584 1 91.88 93 ASP A O 1
ATOM 771 N N . ALA A 1 94 ? 15.016 -5.238 3.146 1 94.62 94 ALA A N 1
ATOM 772 C CA . ALA A 1 94 ? 14.828 -6.453 3.936 1 94.62 94 ALA A CA 1
ATOM 773 C C . ALA A 1 94 ? 13.891 -7.426 3.221 1 94.62 94 ALA A C 1
ATOM 775 O O . ALA A 1 94 ? 14.125 -8.641 3.232 1 94.62 94 ALA A O 1
ATOM 776 N N . PHE A 1 95 ? 12.93 -6.883 2.615 1 97.44 95 PHE A N 1
ATOM 777 C CA . PHE A 1 95 ? 12.031 -7.695 1.811 1 97.44 95 PHE A CA 1
ATOM 778 C C . PHE A 1 95 ? 12.797 -8.438 0.722 1 97.44 95 PHE A C 1
ATOM 780 O O . PHE A 1 95 ? 12.609 -9.648 0.539 1 97.44 95 PHE A O 1
ATOM 787 N N . LYS A 1 96 ? 13.602 -7.73 -0.007 1 96.5 96 LYS A N 1
ATOM 788 C CA . LYS A 1 96 ? 14.367 -8.344 -1.089 1 96.5 96 LYS A CA 1
ATOM 789 C C . LYS A 1 96 ? 15.211 -9.5 -0.575 1 96.5 96 LYS A C 1
ATOM 791 O O . LYS A 1 96 ? 15.328 -10.531 -1.24 1 96.5 96 LYS A O 1
ATOM 796 N N . GLN A 1 97 ? 15.766 -9.32 0.585 1 96.75 97 GLN A N 1
ATOM 797 C CA . GLN A 1 97 ? 16.594 -10.367 1.172 1 96.75 97 GLN A CA 1
ATOM 798 C C . GLN A 1 97 ? 15.773 -11.617 1.488 1 96.75 97 GLN A C 1
ATOM 800 O O . GLN A 1 97 ? 16.203 -12.734 1.194 1 96.75 97 GLN A O 1
ATOM 805 N N . ILE A 1 98 ? 14.641 -11.438 2.033 1 97.94 98 ILE A N 1
ATOM 806 C CA . ILE A 1 98 ? 13.789 -12.555 2.434 1 97.94 98 ILE A CA 1
ATOM 807 C C . ILE A 1 98 ? 13.266 -13.273 1.193 1 97.94 98 ILE A C 1
ATOM 809 O O . ILE A 1 98 ? 13.242 -14.508 1.148 1 97.94 98 ILE A O 1
ATOM 813 N N . MET A 1 99 ? 12.914 -12.453 0.178 1 98.56 99 MET A N 1
ATOM 814 C CA . MET A 1 99 ? 12.422 -13.07 -1.052 1 98.56 99 MET A CA 1
ATOM 815 C C . MET A 1 99 ? 13.531 -13.836 -1.763 1 98.56 99 MET A C 1
ATOM 817 O O . MET A 1 99 ? 13.297 -14.891 -2.352 1 98.56 99 MET A O 1
ATOM 821 N N . ALA A 1 100 ? 14.703 -13.25 -1.71 1 98.25 100 ALA A N 1
ATOM 822 C CA . ALA A 1 100 ? 15.836 -13.969 -2.295 1 98.25 100 ALA A CA 1
ATOM 823 C C . ALA A 1 100 ? 16.031 -15.32 -1.618 1 98.25 100 ALA A C 1
ATOM 825 O O . ALA A 1 100 ? 16.25 -16.328 -2.291 1 98.25 100 ALA A O 1
ATOM 826 N N . GLN A 1 101 ? 15.969 -15.305 -0.332 1 98.06 101 GLN A N 1
ATOM 827 C CA . GLN A 1 101 ? 16.078 -16.562 0.416 1 98.06 101 GLN A CA 1
ATOM 828 C C . GLN A 1 101 ? 14.977 -17.531 0.031 1 98.06 101 GLN A C 1
ATOM 830 O O . GLN A 1 101 ? 15.234 -18.734 -0.135 1 98.06 101 GLN A O 1
ATOM 835 N N . LEU A 1 102 ? 13.805 -17.078 -0.099 1 98.62 102 LEU A N 1
ATOM 836 C CA . LEU A 1 102 ? 12.672 -17.891 -0.506 1 98.62 102 LEU A CA 1
ATOM 837 C C . LEU A 1 102 ? 12.93 -18.547 -1.856 1 98.62 102 LEU A C 1
ATOM 839 O O . LEU A 1 102 ? 12.75 -19.766 -2.008 1 98.62 102 LEU A O 1
ATOM 843 N N . LEU A 1 103 ? 13.391 -17.734 -2.771 1 98.31 103 LEU A N 1
ATOM 844 C CA . LEU A 1 103 ? 13.609 -18.219 -4.129 1 98.31 103 LEU A CA 1
ATOM 845 C C . LEU A 1 103 ? 14.758 -19.234 -4.164 1 98.31 103 LEU A C 1
ATOM 847 O O . LEU A 1 103 ? 14.742 -20.156 -4.969 1 98.31 103 LEU A O 1
ATOM 851 N N . GLN A 1 104 ? 15.703 -19.078 -3.312 1 97.56 104 GLN A N 1
ATOM 852 C CA . GLN A 1 104 ? 16.875 -19.938 -3.285 1 97.56 104 GLN A CA 1
ATOM 853 C C . GLN A 1 104 ? 16.578 -21.266 -2.576 1 97.56 104 GLN A C 1
ATOM 855 O O . GLN A 1 104 ? 17.016 -22.328 -3.012 1 97.56 104 GLN A O 1
ATOM 860 N N . ARG A 1 105 ? 15.781 -21.172 -1.505 1 97.81 105 ARG A N 1
ATOM 861 C CA . ARG A 1 105 ? 15.648 -22.328 -0.62 1 97.81 105 ARG A CA 1
ATOM 862 C C . ARG A 1 105 ? 14.281 -22.984 -0.779 1 97.81 105 ARG A C 1
ATOM 864 O O . ARG A 1 105 ? 14.078 -24.109 -0.348 1 97.81 105 ARG A O 1
ATOM 871 N N . GLY A 1 106 ? 13.406 -22.234 -1.27 1 98 106 GLY A N 1
ATOM 872 C CA . GLY A 1 106 ? 12.055 -22.734 -1.449 1 98 106 GLY A CA 1
ATOM 873 C C . GLY A 1 106 ? 11.164 -22.516 -0.24 1 98 106 GLY A C 1
ATOM 874 O O . GLY A 1 106 ? 9.977 -22.844 -0.262 1 98 106 GLY A O 1
ATOM 875 N N . LYS A 1 107 ? 11.758 -21.953 0.811 1 98.38 107 LYS A N 1
ATOM 876 C CA . LYS A 1 107 ? 10.977 -21.641 2.004 1 98.38 107 LYS A CA 1
ATOM 877 C C . LYS A 1 107 ? 11.664 -20.594 2.863 1 98.38 107 LYS A C 1
ATOM 879 O O . LYS A 1 107 ? 12.883 -20.438 2.797 1 98.38 107 LYS A O 1
ATOM 884 N N . VAL A 1 108 ? 10.906 -19.922 3.607 1 98.12 108 VAL A N 1
ATOM 885 C CA . VAL A 1 108 ? 11.422 -18.969 4.578 1 98.12 108 VAL A CA 1
ATOM 886 C C . VAL A 1 108 ? 10.508 -18.906 5.797 1 98.12 108 VAL A C 1
ATOM 888 O O . VAL A 1 108 ? 9.281 -18.938 5.66 1 98.12 108 VAL A O 1
ATOM 891 N N . PRO A 1 109 ? 11.102 -18.891 6.961 1 96.81 109 PRO A N 1
ATOM 892 C CA . PRO A 1 109 ? 12.531 -19.031 7.234 1 96.81 109 PRO A CA 1
ATOM 893 C C . PRO A 1 109 ? 13.062 -20.438 6.898 1 96.81 109 PRO A C 1
ATOM 895 O O . PRO A 1 109 ? 12.273 -21.359 6.684 1 96.81 109 PRO A O 1
ATOM 898 N N . PRO A 1 110 ? 14.383 -20.516 6.789 1 94.12 110 PRO A N 1
ATOM 899 C CA . PRO A 1 110 ? 14.977 -21.797 6.414 1 94.12 110 PRO A CA 1
ATOM 900 C C . PRO A 1 110 ? 14.781 -22.875 7.484 1 94.12 110 PRO A C 1
ATOM 902 O O . PRO A 1 110 ? 14.703 -24.062 7.168 1 94.12 110 PRO A O 1
ATOM 905 N N . GLU A 1 111 ? 14.719 -22.422 8.727 1 94.31 111 GLU A N 1
ATOM 906 C CA . GLU A 1 111 ? 14.508 -23.344 9.844 1 94.31 111 GLU A CA 1
ATOM 907 C C . GLU A 1 111 ? 13.164 -23.094 10.523 1 94.31 111 GLU A C 1
ATOM 909 O O . GLU A 1 111 ? 12.703 -21.953 10.578 1 94.31 111 GLU A O 1
ATOM 914 N N . GLY A 1 112 ? 12.523 -24.172 10.984 1 95.12 112 GLY A N 1
ATOM 915 C CA . GLY A 1 112 ? 11.234 -24.031 11.633 1 95.12 112 GLY A CA 1
ATOM 916 C C . GLY A 1 112 ? 10.07 -24.062 10.656 1 95.12 112 GLY A C 1
ATOM 917 O O . GLY A 1 112 ? 10.227 -24.484 9.508 1 95.12 112 GLY A O 1
ATOM 918 N N . GLU A 1 113 ? 8.93 -23.766 11.156 1 96.5 113 GLU A N 1
ATOM 919 C CA . GLU A 1 113 ? 7.746 -23.734 10.305 1 96.5 113 GLU A CA 1
ATOM 920 C C . GLU A 1 113 ? 7.816 -22.578 9.312 1 96.5 113 GLU A C 1
ATOM 922 O O . GLU A 1 113 ? 7.938 -21.422 9.711 1 96.5 113 GLU A O 1
ATOM 927 N N . PRO A 1 114 ? 7.801 -22.906 8.086 1 97.81 114 PRO A N 1
ATOM 928 C CA . PRO A 1 114 ? 7.914 -21.844 7.098 1 97.81 114 PRO A CA 1
ATOM 929 C C . PRO A 1 114 ? 6.691 -20.922 7.07 1 97.81 114 PRO A C 1
ATOM 931 O O . PRO A 1 114 ? 5.57 -21.375 7.301 1 97.81 114 PRO A O 1
ATOM 934 N N . LEU A 1 115 ? 6.887 -19.672 6.754 1 98.44 115 LEU A N 1
ATOM 935 C CA . LEU A 1 115 ? 5.824 -18.688 6.598 1 98.44 115 LEU A CA 1
ATOM 936 C C . LEU A 1 115 ? 5.559 -18.406 5.125 1 98.44 115 LEU A C 1
ATOM 938 O O . LEU A 1 115 ? 4.504 -17.875 4.773 1 98.44 115 LEU A O 1
ATOM 942 N N . MET A 1 116 ? 6.539 -18.672 4.281 1 98.81 116 MET A N 1
ATOM 943 C CA . MET A 1 116 ? 6.406 -18.719 2.826 1 98.81 116 MET A CA 1
ATOM 944 C C . MET A 1 116 ? 7.156 -19.922 2.254 1 98.81 116 MET A C 1
ATOM 946 O O . MET A 1 116 ? 8.258 -20.25 2.705 1 98.81 116 MET A O 1
ATOM 950 N N . TRP A 1 117 ? 6.551 -20.516 1.271 1 98.81 117 TRP A N 1
ATOM 951 C CA . TRP A 1 117 ? 7.254 -21.656 0.712 1 98.81 117 TRP A CA 1
ATOM 952 C C . TRP A 1 117 ? 6.746 -21.984 -0.689 1 98.81 117 TRP A C 1
ATOM 954 O O . TRP A 1 117 ? 5.656 -21.547 -1.077 1 98.81 117 TRP A O 1
ATOM 964 N N . LEU A 1 118 ? 7.547 -22.703 -1.424 1 98.81 118 LEU A N 1
ATOM 965 C CA . LEU A 1 118 ? 7.172 -23.219 -2.736 1 98.81 118 LEU A CA 1
ATOM 966 C C . LEU A 1 118 ? 6.062 -24.25 -2.617 1 98.81 118 LEU A C 1
ATOM 968 O O . LEU A 1 118 ? 6.293 -25.359 -2.117 1 98.81 118 LEU A O 1
ATOM 972 N N . ALA A 1 119 ? 4.902 -23.922 -3.092 1 98.88 119 ALA A N 1
ATOM 973 C CA . ALA A 1 119 ? 3.744 -24.797 -2.93 1 98.88 119 ALA A CA 1
ATOM 974 C C . ALA A 1 119 ? 3.49 -25.609 -4.199 1 98.88 119 ALA A C 1
ATOM 976 O O . ALA A 1 119 ? 3.062 -26.766 -4.129 1 98.88 119 ALA A O 1
ATOM 977 N N . TYR A 1 120 ? 3.721 -24.984 -5.344 1 98.81 120 TYR A N 1
ATOM 978 C CA . TYR A 1 120 ? 3.482 -25.656 -6.621 1 98.81 120 TYR A CA 1
ATOM 979 C C . TYR A 1 120 ? 4.602 -25.344 -7.609 1 98.81 120 TYR A C 1
ATOM 981 O O . TYR A 1 120 ? 5.086 -24.219 -7.68 1 98.81 120 TYR A O 1
ATOM 989 N N . GLU A 1 121 ? 4.914 -26.266 -8.43 1 98.5 121 GLU A N 1
ATOM 990 C CA . GLU A 1 121 ? 6.008 -26.125 -9.391 1 98.5 121 GLU A CA 1
ATOM 991 C C . GLU A 1 121 ? 5.555 -25.359 -10.633 1 98.5 121 GLU A C 1
ATOM 993 O O . GLU A 1 121 ? 6.379 -24.953 -11.453 1 98.5 121 GLU A O 1
ATOM 998 N N . SER A 1 122 ? 4.258 -25.234 -10.766 1 98.62 122 SER A N 1
ATOM 999 C CA . SER A 1 122 ? 3.711 -24.516 -11.906 1 98.62 122 SER A CA 1
ATOM 1000 C C . SER A 1 122 ? 2.311 -23.984 -11.617 1 98.62 122 SER A C 1
ATOM 1002 O O . SER A 1 122 ? 1.652 -24.453 -10.68 1 98.62 122 SER A O 1
ATOM 1004 N N . LEU A 1 123 ? 1.938 -22.984 -12.391 1 98.69 123 LEU A N 1
ATOM 1005 C CA . LEU A 1 123 ? 0.567 -22.5 -12.289 1 98.69 123 LEU A CA 1
ATOM 1006 C C . LEU A 1 123 ? -0.431 -23.594 -12.617 1 98.69 123 LEU A C 1
ATOM 1008 O O . LEU A 1 123 ? -1.523 -23.641 -12.047 1 98.69 123 LEU A O 1
ATOM 1012 N N . SER A 1 124 ? -0.061 -24.484 -13.516 1 98.5 124 SER A N 1
ATOM 1013 C CA . SER A 1 124 ? -0.899 -25.625 -13.844 1 98.5 124 SER A CA 1
ATOM 1014 C C . SER A 1 124 ? -1.154 -26.5 -12.617 1 98.5 124 SER A C 1
ATOM 1016 O O . SER A 1 124 ? -2.287 -26.922 -12.375 1 98.5 124 SER A O 1
ATOM 1018 N N . ASP A 1 125 ? -0.077 -26.766 -11.898 1 98.56 125 ASP A N 1
ATOM 1019 C CA . ASP A 1 125 ? -0.223 -27.531 -10.672 1 98.56 125 ASP A CA 1
ATOM 1020 C C . ASP A 1 125 ? -1.152 -26.844 -9.688 1 98.56 125 ASP A C 1
ATOM 1022 O O . ASP A 1 125 ? -1.947 -27.5 -9.008 1 98.56 125 ASP A O 1
ATOM 1026 N N . PHE A 1 126 ? -1.06 -25.594 -9.586 1 98.81 126 PHE A N 1
ATOM 1027 C CA . PHE A 1 126 ? -1.903 -24.797 -8.703 1 98.81 126 PHE A CA 1
ATOM 1028 C C . PHE A 1 126 ? -3.369 -24.906 -9.109 1 98.81 126 PHE A C 1
ATOM 1030 O O . PHE A 1 126 ? -4.23 -25.172 -8.266 1 98.81 126 PHE A O 1
ATOM 1037 N N . VAL A 1 127 ? -3.633 -24.734 -10.383 1 98.5 127 VAL A N 1
ATOM 1038 C CA . VAL A 1 127 ? -5.008 -24.719 -10.867 1 98.5 127 VAL A CA 1
ATOM 1039 C C . VAL A 1 127 ? -5.621 -26.109 -10.766 1 98.5 127 VAL A C 1
ATOM 1041 O O . VAL A 1 127 ? -6.82 -26.25 -10.516 1 98.5 127 VAL A O 1
ATOM 1044 N N . LYS A 1 128 ? -4.82 -27.125 -10.906 1 98 128 LYS A N 1
ATOM 1045 C CA . LYS A 1 128 ? -5.305 -28.484 -10.727 1 98 128 LYS A CA 1
ATOM 1046 C C . LYS A 1 128 ? -5.902 -28.672 -9.336 1 98 128 LYS A C 1
ATOM 1048 O O . LYS A 1 128 ? -6.906 -29.375 -9.172 1 98 128 LYS A O 1
ATOM 1053 N N . GLU A 1 129 ? -5.336 -28.031 -8.375 1 97.94 129 GLU A N 1
ATOM 1054 C CA . GLU A 1 129 ? -5.754 -28.234 -6.988 1 97.94 129 GLU A CA 1
ATOM 1055 C C . GLU A 1 129 ? -6.836 -27.219 -6.594 1 97.94 129 GLU A C 1
ATOM 1057 O O . GLU A 1 129 ? -7.773 -27.562 -5.871 1 97.94 129 GLU A O 1
ATOM 1062 N N . HIS A 1 130 ? -6.75 -26.031 -7.07 1 97.88 130 HIS A N 1
ATOM 1063 C CA . HIS A 1 130 ? -7.59 -24.953 -6.551 1 97.88 130 HIS A CA 1
ATOM 1064 C C . HIS A 1 130 ? -8.703 -24.594 -7.535 1 97.88 130 HIS A C 1
ATOM 1066 O O . HIS A 1 130 ? -9.633 -23.859 -7.191 1 97.88 130 HIS A O 1
ATOM 1072 N N . GLY A 1 131 ? -8.617 -25.156 -8.727 1 97.06 131 GLY A N 1
ATOM 1073 C CA . GLY A 1 131 ? -9.531 -24.766 -9.789 1 97.06 131 GLY A CA 1
ATOM 1074 C C . GLY A 1 131 ? -9.023 -23.594 -10.617 1 97.06 131 GLY A C 1
ATOM 1075 O O . GLY A 1 131 ? -8.07 -22.922 -10.227 1 97.06 131 GLY A O 1
ATOM 1076 N N . LYS A 1 132 ? -9.695 -23.406 -11.719 1 97.12 132 LYS A N 1
ATOM 1077 C CA . LYS A 1 132 ? -9.305 -22.328 -12.617 1 97.12 132 LYS A CA 1
ATOM 1078 C C . LYS A 1 132 ? -9.508 -20.969 -11.945 1 97.12 132 LYS A C 1
ATOM 1080 O O . LYS A 1 132 ? -10.398 -20.812 -11.109 1 97.12 132 LYS A O 1
ATOM 1085 N N . ILE A 1 133 ? -8.789 -20.016 -12.461 1 98.44 133 ILE A N 1
ATOM 1086 C CA . ILE A 1 133 ? -8.664 -18.719 -11.812 1 98.44 133 ILE A CA 1
ATOM 1087 C C . ILE A 1 133 ? -9.734 -17.766 -12.359 1 98.44 133 ILE A C 1
ATOM 1089 O O . ILE A 1 133 ? -10.102 -17.844 -13.531 1 98.44 133 ILE A O 1
ATOM 1093 N N . ILE A 1 134 ? -10.297 -16.938 -11.477 1 98.81 134 ILE A N 1
ATOM 1094 C CA . ILE A 1 134 ? -10.961 -15.719 -11.906 1 98.81 134 ILE A CA 1
ATOM 1095 C C . ILE A 1 134 ? -9.922 -14.633 -12.18 1 98.81 134 ILE A C 1
ATOM 1097 O O . ILE A 1 134 ? -9.336 -14.078 -11.25 1 98.81 134 ILE A O 1
ATOM 1101 N N . LEU A 1 135 ? -9.727 -14.32 -13.422 1 98.75 135 LEU A N 1
ATOM 1102 C CA . LEU A 1 135 ? -8.648 -13.43 -13.828 1 98.75 135 LEU A CA 1
ATOM 1103 C C . LEU A 1 135 ? -9.148 -11.992 -13.93 1 98.75 135 LEU A C 1
ATOM 1105 O O . LEU A 1 135 ? -10.141 -11.719 -14.617 1 98.75 135 LEU A O 1
ATOM 1109 N N . LEU A 1 136 ? -8.531 -11.086 -13.219 1 98.25 136 LEU A N 1
ATOM 1110 C CA . LEU A 1 136 ? -8.789 -9.664 -13.422 1 98.25 136 LEU A CA 1
ATOM 1111 C C . LEU A 1 136 ? -7.949 -9.125 -14.578 1 98.25 136 LEU A C 1
ATOM 1113 O O . LEU A 1 136 ? -6.719 -9.094 -14.492 1 98.25 136 LEU A O 1
ATOM 1117 N N . TRP A 1 137 ? -8.617 -8.781 -15.602 1 96.75 137 TRP A N 1
ATOM 1118 C CA . TRP A 1 137 ? -8.008 -8.469 -16.891 1 96.75 137 TRP A CA 1
ATOM 1119 C C . TRP A 1 137 ? -8.719 -7.289 -17.547 1 96.75 137 TRP A C 1
ATOM 1121 O O . TRP A 1 137 ? -9.945 -7.266 -17.641 1 96.75 137 TRP A O 1
ATOM 1131 N N . GLU A 1 138 ? -7.922 -6.277 -17.938 1 95.56 138 GLU A N 1
ATOM 1132 C CA . GLU A 1 138 ? -8.492 -5.055 -18.5 1 95.56 138 GLU A CA 1
ATOM 1133 C C . GLU A 1 138 ? -9.391 -5.359 -19.703 1 95.56 138 GLU A C 1
ATOM 1135 O O . GLU A 1 138 ? -10.32 -4.609 -19.984 1 95.56 138 GLU A O 1
ATOM 1140 N N . LYS A 1 139 ? -9.18 -6.465 -20.375 1 94.69 139 LYS A N 1
ATOM 1141 C CA . LYS A 1 139 ? -9.914 -6.816 -21.594 1 94.69 139 LYS A CA 1
ATOM 1142 C C . LYS A 1 139 ? -11.07 -7.762 -21.281 1 94.69 139 LYS A C 1
ATOM 1144 O O . LYS A 1 139 ? -11.727 -8.266 -22.188 1 94.69 139 LYS A O 1
ATOM 1149 N N . GLY A 1 140 ? -11.289 -8.031 -20 1 96.62 140 GLY A N 1
ATOM 1150 C CA . GLY A 1 140 ? -12.344 -8.953 -19.609 1 96.62 140 GLY A CA 1
ATOM 1151 C C . GLY A 1 140 ? -13.719 -8.312 -19.578 1 96.62 140 GLY A C 1
ATOM 1152 O O . GLY A 1 140 ? -13.891 -7.184 -20.047 1 96.62 140 GLY A O 1
ATOM 1153 N N . GLU A 1 141 ? -14.742 -9.07 -19.109 1 97.19 141 GLU A N 1
ATOM 1154 C CA . GLU A 1 141 ? -16.109 -8.57 -18.938 1 97.19 141 GLU A CA 1
ATOM 1155 C C . GLU A 1 141 ? -16.203 -7.633 -17.734 1 97.19 141 GLU A C 1
ATOM 1157 O O . GLU A 1 141 ? -15.656 -7.922 -16.672 1 97.19 141 GLU A O 1
ATOM 1162 N N . PRO A 1 142 ? -16.828 -6.512 -17.938 1 96.44 142 PRO A N 1
ATOM 1163 C CA . PRO A 1 142 ? -16.953 -5.57 -16.812 1 96.44 142 PRO A CA 1
ATOM 1164 C C . PRO A 1 142 ? -17.688 -6.168 -15.625 1 96.44 142 PRO A C 1
ATOM 1166 O O . PRO A 1 142 ? -18.75 -6.773 -15.789 1 96.44 142 PRO A O 1
ATOM 1169 N N . ARG A 1 143 ? -17.094 -6.121 -14.492 1 96.62 143 ARG A N 1
ATOM 1170 C CA . ARG A 1 143 ? -17.672 -6.562 -13.234 1 96.62 143 ARG A CA 1
ATOM 1171 C C . ARG A 1 143 ? -17.219 -5.68 -12.078 1 96.62 143 ARG A C 1
ATOM 1173 O O . ARG A 1 143 ? -16.109 -5.121 -12.117 1 96.62 143 ARG A O 1
ATOM 1180 N N . ARG A 1 144 ? -18.094 -5.539 -11.125 1 96.12 144 ARG A N 1
ATOM 1181 C CA . ARG A 1 144 ? -17.719 -4.801 -9.93 1 96.12 144 ARG A CA 1
ATOM 1182 C C . ARG A 1 144 ? -16.922 -5.684 -8.969 1 96.12 144 ARG A C 1
ATOM 1184 O O . ARG A 1 144 ? -17.094 -6.906 -8.961 1 96.12 144 ARG A O 1
ATOM 1191 N N . PHE A 1 145 ? -16.094 -5.078 -8.133 1 97.31 145 PHE A N 1
ATOM 1192 C CA . PHE A 1 145 ? -15.273 -5.809 -7.18 1 97.31 145 PHE A CA 1
ATOM 1193 C C . PHE A 1 145 ? -16.141 -6.645 -6.242 1 97.31 145 PHE A C 1
ATOM 1195 O O . PHE A 1 145 ? -15.781 -7.781 -5.914 1 97.31 145 PHE A O 1
ATOM 1202 N N . LYS A 1 146 ? -17.219 -6.082 -5.852 1 97 146 LYS A N 1
ATOM 1203 C CA . LYS A 1 146 ? -18.094 -6.797 -4.926 1 97 146 LYS A CA 1
ATOM 1204 C C . LYS A 1 146 ? -18.641 -8.078 -5.555 1 97 146 LYS A C 1
ATOM 1206 O O . LYS A 1 146 ? -18.719 -9.109 -4.891 1 97 146 LYS A O 1
ATOM 1211 N N . GLU A 1 147 ? -18.969 -8.008 -6.824 1 98.19 147 GLU A N 1
ATOM 1212 C CA . GLU A 1 147 ? -19.453 -9.18 -7.539 1 98.19 147 GLU A CA 1
ATOM 1213 C C . GLU A 1 147 ? -18.359 -10.234 -7.688 1 98.19 147 GLU A C 1
ATOM 1215 O O . GLU A 1 147 ? -18.609 -11.43 -7.531 1 98.19 147 GLU A O 1
ATOM 1220 N N . ILE A 1 148 ? -17.203 -9.781 -7.98 1 98.5 148 ILE A N 1
ATOM 1221 C CA . ILE A 1 148 ? -16.062 -10.68 -8.148 1 98.5 148 ILE A CA 1
ATOM 1222 C C . ILE A 1 148 ? -15.75 -11.367 -6.824 1 98.5 148 ILE A C 1
ATOM 1224 O O . ILE A 1 148 ? -15.594 -12.586 -6.77 1 98.5 148 ILE A O 1
ATOM 1228 N N . ALA A 1 149 ? -15.688 -10.555 -5.77 1 98.38 149 ALA A N 1
ATOM 1229 C CA . ALA A 1 149 ? -15.414 -11.102 -4.438 1 98.38 149 ALA A CA 1
ATOM 1230 C C . ALA A 1 149 ? -16.5 -12.094 -4.023 1 98.38 149 ALA A C 1
ATOM 1232 O O . ALA A 1 149 ? -16.188 -13.148 -3.459 1 98.38 149 ALA A O 1
ATOM 1233 N N . SER A 1 150 ? -17.75 -11.719 -4.297 1 98.56 150 SER A N 1
ATOM 1234 C CA . SER A 1 150 ? -18.859 -12.609 -3.967 1 98.56 150 SER A CA 1
ATOM 1235 C C . SER A 1 150 ? -18.719 -13.953 -4.672 1 98.56 150 SER A C 1
ATOM 1237 O O . SER A 1 150 ? -18.859 -15 -4.043 1 98.56 150 SER A O 1
ATOM 1239 N N . GLU A 1 151 ? -18.438 -13.891 -5.938 1 98.38 151 GLU A N 1
ATOM 1240 C CA . GLU A 1 151 ? -18.266 -15.117 -6.711 1 98.38 151 GLU A CA 1
ATOM 1241 C C . GLU A 1 151 ? -17.094 -15.945 -6.188 1 98.38 151 GLU A C 1
ATOM 1243 O O . GLU A 1 151 ? -17.203 -17.156 -6.035 1 98.38 151 GLU A O 1
ATOM 1248 N N . ALA A 1 152 ? -16.016 -15.312 -5.922 1 98.5 152 ALA A N 1
ATOM 1249 C CA . ALA A 1 152 ? -14.82 -15.992 -5.43 1 98.5 152 ALA A CA 1
ATOM 1250 C C . ALA A 1 152 ? -15.094 -16.672 -4.09 1 98.5 152 ALA A C 1
ATOM 1252 O O . ALA A 1 152 ? -14.703 -17.812 -3.875 1 98.5 152 ALA A O 1
ATOM 1253 N N . LEU A 1 153 ? -15.766 -15.945 -3.232 1 98.25 153 LEU A N 1
ATOM 1254 C CA . LEU A 1 153 ? -16.062 -16.484 -1.907 1 98.25 153 LEU A CA 1
ATOM 1255 C C . LEU A 1 153 ? -17.047 -17.641 -1.997 1 98.25 153 LEU A C 1
ATOM 1257 O O . LEU A 1 153 ? -16.953 -18.609 -1.226 1 98.25 153 LEU A O 1
ATOM 1261 N N . GLU A 1 154 ? -17.938 -17.562 -2.904 1 97.62 154 GLU A N 1
ATOM 1262 C CA . GLU A 1 154 ? -18.969 -18.594 -3.059 1 97.62 154 GLU A CA 1
ATOM 1263 C C . GLU A 1 154 ? -18.391 -19.844 -3.699 1 97.62 154 GLU A C 1
ATOM 1265 O O . GLU A 1 154 ? -18.688 -20.969 -3.275 1 97.62 154 GLU A O 1
ATOM 1270 N N . THR A 1 155 ? -17.562 -19.75 -4.707 1 97.38 155 THR A N 1
ATOM 1271 C CA . THR A 1 155 ? -17.094 -20.891 -5.484 1 97.38 155 THR A CA 1
ATOM 1272 C C . THR A 1 155 ? -15.773 -21.422 -4.914 1 97.38 155 THR A C 1
ATOM 1274 O O . THR A 1 155 ? -15.383 -22.562 -5.195 1 97.38 155 THR A O 1
ATOM 1277 N N . GLY A 1 156 ? -15.062 -20.547 -4.219 1 97.38 156 GLY A N 1
ATOM 1278 C CA . GLY A 1 156 ? -13.742 -20.906 -3.738 1 97.38 156 GLY A CA 1
ATOM 1279 C C . GLY A 1 156 ? -12.656 -20.703 -4.777 1 97.38 156 GLY A C 1
ATOM 1280 O O . GLY A 1 156 ? -11.492 -21.047 -4.547 1 97.38 156 GLY A O 1
ATOM 1281 N N . ALA A 1 157 ? -12.992 -20.172 -5.922 1 98.19 157 ALA A N 1
ATOM 1282 C CA . ALA A 1 157 ? -12.031 -19.969 -7.008 1 98.19 157 ALA A CA 1
ATOM 1283 C C . ALA A 1 157 ? -11.023 -18.875 -6.645 1 98.19 157 ALA A C 1
ATOM 1285 O O . ALA A 1 157 ? -11.375 -17.859 -6.047 1 98.19 157 ALA A O 1
ATOM 1286 N N . PRO A 1 158 ? -9.773 -19.109 -6.969 1 98.75 158 PRO A N 1
ATOM 1287 C CA . PRO A 1 158 ? -8.781 -18.062 -6.73 1 98.75 158 PRO A CA 1
ATOM 1288 C C . PRO A 1 158 ? -8.945 -16.875 -7.668 1 98.75 158 PRO A C 1
ATOM 1290 O O . PRO A 1 158 ? -9.312 -17.047 -8.836 1 98.75 158 PRO A O 1
ATOM 1293 N N . VAL A 1 159 ? -8.734 -15.734 -7.176 1 98.94 159 VAL A N 1
ATOM 1294 C CA . VAL A 1 159 ? -8.719 -14.531 -7.996 1 98.94 159 VAL A CA 1
ATOM 1295 C C . VAL A 1 159 ? -7.281 -14.18 -8.375 1 98.94 159 VAL A C 1
ATOM 1297 O O . VAL A 1 159 ? -6.418 -14.047 -7.504 1 98.94 159 VAL A O 1
ATOM 1300 N N . GLY A 1 160 ? -7.039 -14.078 -9.68 1 98.88 160 GLY A N 1
ATOM 1301 C CA . GLY A 1 160 ? -5.719 -13.742 -10.188 1 98.88 160 GLY A CA 1
ATOM 1302 C C . GLY A 1 160 ? -5.539 -12.258 -10.453 1 98.88 160 GLY A C 1
ATOM 1303 O O . GLY A 1 160 ? -6.32 -11.648 -11.195 1 98.88 160 GLY A O 1
ATOM 1304 N N . ILE A 1 161 ? -4.523 -11.664 -9.875 1 98.81 161 ILE A N 1
ATOM 1305 C CA . ILE A 1 161 ? -4.152 -10.266 -10.062 1 98.81 161 ILE A CA 1
ATOM 1306 C C . ILE A 1 161 ? -2.779 -10.18 -10.727 1 98.81 161 ILE A C 1
ATOM 1308 O O . ILE A 1 161 ? -1.815 -10.789 -10.25 1 98.81 161 ILE A O 1
ATOM 1312 N N . GLY A 1 162 ? -2.699 -9.445 -11.844 1 98.38 162 GLY A N 1
ATOM 1313 C CA . GLY A 1 162 ? -1.39 -9.211 -12.43 1 98.38 162 GLY A CA 1
ATOM 1314 C C . GLY A 1 162 ? -0.474 -8.391 -11.539 1 98.38 162 GLY A C 1
ATOM 1315 O O . GLY A 1 162 ? -0.862 -7.332 -11.055 1 98.38 162 GLY A O 1
ATOM 1316 N N . ALA A 1 163 ? 0.698 -8.875 -11.312 1 98.19 163 ALA A N 1
ATOM 1317 C CA . ALA A 1 163 ? 1.645 -8.18 -10.438 1 98.19 163 ALA A CA 1
ATOM 1318 C C . ALA A 1 163 ? 2.934 -7.848 -11.188 1 98.19 163 ALA A C 1
ATOM 1320 O O . ALA A 1 163 ? 4.031 -8.086 -10.68 1 98.19 163 ALA A O 1
ATOM 1321 N N . PHE A 1 164 ? 2.816 -7.301 -12.391 1 97.31 164 PHE A N 1
ATOM 1322 C CA . PHE A 1 164 ? 3.941 -6.934 -13.242 1 97.31 164 PHE A CA 1
ATOM 1323 C C . PHE A 1 164 ? 3.736 -5.547 -13.844 1 97.31 164 PHE A C 1
ATOM 1325 O O . PHE A 1 164 ? 2.607 -5.059 -13.922 1 97.31 164 PHE A O 1
ATOM 1332 N N . PRO A 1 165 ? 4.836 -4.871 -14.211 1 94.56 165 PRO A N 1
ATOM 1333 C CA . PRO A 1 165 ? 4.75 -3.447 -14.539 1 94.56 165 PRO A CA 1
ATOM 1334 C C . PRO A 1 165 ? 4.066 -3.195 -15.883 1 94.56 165 PRO A C 1
ATOM 1336 O O . PRO A 1 165 ? 3.291 -2.244 -16.016 1 94.56 165 PRO A O 1
ATOM 1339 N N . ARG A 1 166 ? 4.398 -3.959 -16.828 1 92.12 166 ARG A N 1
ATOM 1340 C CA . ARG A 1 166 ?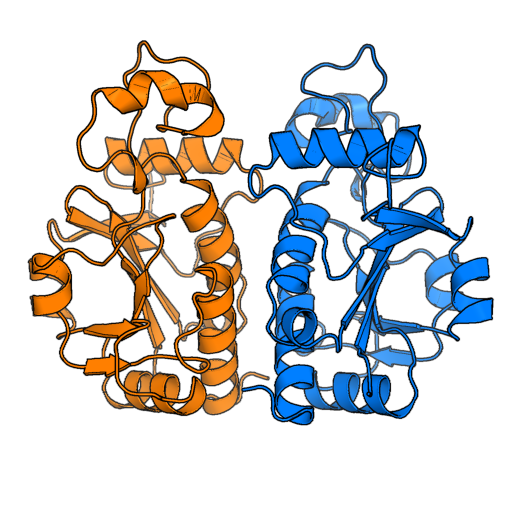 3.914 -3.68 -18.172 1 92.12 166 ARG A CA 1
ATOM 1341 C C . ARG A 1 166 ? 3.68 -4.973 -18.953 1 92.12 166 ARG A C 1
ATOM 1343 O O . ARG A 1 166 ? 4.289 -6 -18.656 1 92.12 166 ARG A O 1
ATOM 1350 N N . GLY A 1 167 ? 2.773 -4.777 -19.891 1 91.5 167 GLY A N 1
ATOM 1351 C CA . GLY A 1 167 ? 2.496 -5.918 -20.734 1 91.5 167 GLY A CA 1
ATOM 1352 C C . GLY A 1 167 ? 1.173 -6.594 -20.438 1 91.5 167 GLY A C 1
ATOM 1353 O O . GLY A 1 167 ? 0.396 -6.094 -19.609 1 91.5 167 GLY A O 1
ATOM 1354 N N . ASP A 1 168 ? 1.009 -7.715 -21.188 1 94.5 168 ASP A N 1
ATOM 1355 C CA . ASP A 1 168 ? -0.216 -8.492 -21.016 1 94.5 168 ASP A CA 1
ATOM 1356 C C . ASP A 1 168 ? 0.077 -9.852 -20.391 1 94.5 168 ASP A C 1
ATOM 1358 O O . ASP A 1 168 ? 1.239 -10.234 -20.25 1 94.5 168 ASP A O 1
ATOM 1362 N N . PHE A 1 169 ? -0.962 -10.508 -19.969 1 97.19 169 PHE A N 1
ATOM 1363 C CA . PHE A 1 169 ? -0.798 -11.859 -19.438 1 97.19 169 PHE A CA 1
ATOM 1364 C C . PHE A 1 169 ? -0.276 -12.797 -20.531 1 97.19 169 PHE A C 1
ATOM 1366 O O . PHE A 1 169 ? -0.639 -12.656 -21.703 1 97.19 169 PHE A O 1
ATOM 1373 N N . GLU A 1 170 ? 0.548 -13.711 -20.109 1 96.44 170 GLU A N 1
ATOM 1374 C CA . GLU A 1 170 ? 0.956 -14.773 -21.016 1 96.44 170 GLU A CA 1
ATOM 1375 C C . GLU A 1 170 ? -0.235 -15.633 -21.422 1 96.44 170 GLU A C 1
ATOM 1377 O O . GLU A 1 170 ? -1.181 -15.805 -20.656 1 96.44 170 GLU A O 1
ATOM 1382 N N . LYS A 1 171 ? -0.146 -16.219 -22.625 1 96.62 171 LYS A N 1
ATOM 1383 C CA . LYS A 1 171 ? -1.197 -17.109 -23.109 1 96.62 171 LYS A CA 1
ATOM 1384 C C . LYS A 1 171 ? -1.416 -18.281 -22.141 1 96.62 171 LYS A C 1
ATOM 1386 O O . LYS A 1 171 ? -2.551 -18.719 -21.938 1 96.62 171 LYS A O 1
ATOM 1391 N N . SER A 1 172 ? -0.348 -18.797 -21.625 1 96.81 172 SER A N 1
ATOM 1392 C CA . SER A 1 172 ? -0.424 -19.922 -20.688 1 96.81 172 SER A CA 1
ATOM 1393 C C . SER A 1 172 ? -1.22 -19.547 -19.438 1 96.81 172 SER A C 1
ATOM 1395 O O . SER A 1 172 ? -1.938 -20.375 -18.891 1 96.81 172 SER A O 1
ATOM 1397 N N . THR A 1 173 ? -1.088 -18.297 -18.969 1 97.88 173 THR A N 1
ATOM 1398 C CA . THR A 1 173 ? -1.853 -17.812 -17.828 1 97.88 173 THR A CA 1
ATOM 1399 C C . THR A 1 173 ? -3.324 -17.641 -18.188 1 97.88 173 THR A C 1
ATOM 1401 O O . THR A 1 173 ? -4.207 -18.078 -17.453 1 97.88 173 THR A O 1
ATOM 1404 N N . LEU A 1 174 ? -3.578 -17.062 -19.344 1 97.88 174 LEU A N 1
ATOM 1405 C CA . LEU A 1 174 ? -4.941 -16.859 -19.812 1 97.88 174 LEU A CA 1
ATOM 1406 C C . LEU A 1 174 ? -5.691 -18.188 -19.922 1 97.88 174 LEU A C 1
ATOM 1408 O O . LEU A 1 174 ? -6.867 -18.266 -19.562 1 97.88 174 LEU A O 1
ATOM 1412 N N . ARG A 1 175 ? -5.027 -19.203 -20.297 1 97.38 175 ARG A N 1
ATOM 1413 C CA . ARG A 1 175 ? -5.637 -20.531 -20.484 1 97.38 175 ARG A CA 1
ATOM 1414 C C . ARG A 1 175 ? -6.016 -21.141 -19.141 1 97.38 175 ARG A C 1
ATOM 1416 O O . ARG A 1 175 ? -6.844 -22.047 -19.078 1 97.38 175 ARG A O 1
ATOM 1423 N N . LYS A 1 176 ? -5.426 -20.625 -18.094 1 97.94 176 LYS A N 1
ATOM 1424 C CA . LYS A 1 176 ? -5.672 -21.156 -16.75 1 97.94 176 LYS A CA 1
ATOM 1425 C C . LYS A 1 176 ? -6.809 -20.406 -16.062 1 97.94 176 LYS A C 1
ATOM 1427 O O . LYS A 1 176 ? -7.125 -20.688 -14.906 1 97.94 176 LYS A O 1
ATOM 1432 N N . SER A 1 177 ? -7.43 -19.516 -16.781 1 97.94 177 SER A N 1
ATOM 1433 C CA . SER A 1 177 ? -8.555 -18.766 -16.219 1 97.94 177 SER A CA 1
ATOM 1434 C C . SER A 1 177 ? -9.883 -19.312 -16.734 1 97.94 177 SER A C 1
ATOM 1436 O O . SER A 1 177 ? -9.992 -19.734 -17.891 1 97.94 177 SER A O 1
ATOM 1438 N N . ALA A 1 178 ? -10.852 -19.359 -15.828 1 96.94 178 ALA A N 1
ATOM 1439 C CA . ALA A 1 178 ? -12.211 -19.75 -16.203 1 96.94 178 ALA A CA 1
ATOM 1440 C C . ALA A 1 178 ? -13.07 -18.531 -16.5 1 96.94 178 ALA A C 1
ATOM 1442 O O . ALA A 1 178 ? -14 -18.609 -17.312 1 96.94 178 ALA A O 1
ATOM 1443 N N . LYS A 1 179 ? -12.82 -17.484 -15.781 1 98.06 179 LYS A N 1
ATOM 1444 C CA . LYS A 1 179 ? -13.5 -16.203 -15.945 1 98.06 179 LYS A CA 1
ATOM 1445 C C . LYS A 1 179 ? -12.5 -15.055 -16.016 1 98.06 179 LYS A C 1
ATOM 1447 O O . LYS A 1 179 ? -11.422 -15.125 -15.422 1 98.06 179 LYS A O 1
ATOM 1452 N N . ARG A 1 180 ? -12.891 -14.117 -16.812 1 98.19 180 ARG A N 1
ATOM 1453 C CA . ARG A 1 180 ? -12.062 -12.93 -16.969 1 98.19 180 ARG A CA 1
ATOM 1454 C C . ARG A 1 180 ? -12.891 -11.656 -16.797 1 98.19 180 ARG A C 1
ATOM 1456 O O . ARG A 1 180 ? -13.883 -11.461 -17.5 1 98.19 180 ARG A O 1
ATOM 1463 N N . TYR A 1 181 ? -12.461 -10.844 -15.844 1 98.19 181 TYR A N 1
ATOM 1464 C CA . TYR A 1 181 ? -13.258 -9.664 -15.539 1 98.19 181 TYR A CA 1
ATOM 1465 C C . TYR A 1 181 ? -12.414 -8.398 -15.617 1 98.19 181 TYR A C 1
ATOM 1467 O O . TYR A 1 181 ? -11.25 -8.391 -15.219 1 98.19 181 TYR A O 1
ATOM 1475 N N . SER A 1 182 ? -12.953 -7.398 -16.219 1 96.75 182 SER A N 1
ATOM 1476 C CA . SER A 1 182 ? -12.398 -6.051 -16.188 1 96.75 182 SER A CA 1
ATOM 1477 C C . SER A 1 182 ? -13.062 -5.199 -15.109 1 96.75 182 SER A C 1
ATOM 1479 O O . SER A 1 182 ? -14.273 -5.281 -14.906 1 96.75 182 SER A O 1
ATOM 1481 N N . VAL A 1 183 ? -12.188 -4.504 -14.406 1 93.19 183 VAL A N 1
ATOM 1482 C CA . VAL A 1 183 ? -12.703 -3.633 -13.359 1 93.19 183 VAL A CA 1
ATOM 1483 C C . VAL A 1 183 ? -12.469 -2.172 -13.734 1 93.19 183 VAL A C 1
ATOM 1485 O O . VAL A 1 183 ? -11.578 -1.866 -14.531 1 93.19 183 VAL A O 1
ATOM 1488 N N . PHE A 1 184 ? -13.336 -1.313 -13.32 1 87.62 184 PHE A N 1
ATOM 1489 C CA . PHE A 1 184 ? -13.203 0.131 -13.469 1 87.62 184 PHE A CA 1
ATOM 1490 C C . PHE A 1 184 ? -13.094 0.514 -14.945 1 87.62 184 PHE A C 1
ATOM 1492 O O . PHE A 1 184 ? -12.164 1.209 -15.344 1 87.62 184 PHE A O 1
ATOM 1499 N N . GLY A 1 185 ? -13.93 -0.004 -15.766 1 84.25 185 GLY A N 1
ATOM 1500 C CA . GLY A 1 185 ? -14.039 0.364 -17.172 1 84.25 185 GLY A CA 1
ATOM 1501 C C . GLY A 1 185 ? -12.836 -0.051 -17.984 1 84.25 185 GLY A C 1
ATOM 1502 O O . GLY A 1 185 ? -12.547 0.549 -19.031 1 84.25 185 GLY A O 1
ATOM 1503 N N . GLY A 1 186 ? -12.031 -0.907 -17.453 1 84.81 186 GLY A N 1
ATOM 1504 C CA . GLY A 1 186 ? -10.875 -1.378 -18.203 1 84.81 186 GLY A CA 1
ATOM 1505 C C . GLY A 1 186 ? -9.641 -0.513 -18.016 1 84.81 186 GLY A C 1
ATOM 1506 O O . GLY A 1 186 ? -8.617 -0.736 -18.656 1 84.81 186 GLY A O 1
ATOM 1507 N N . ARG A 1 187 ? -9.766 0.467 -17.172 1 86.56 187 ARG A N 1
ATOM 1508 C CA . ARG A 1 187 ? -8.602 1.281 -16.844 1 86.56 187 ARG A CA 1
ATOM 1509 C C . ARG A 1 187 ? -7.551 0.464 -16.094 1 86.56 187 ARG A C 1
ATOM 1511 O O . ARG A 1 187 ? -7.883 -0.304 -15.195 1 86.56 187 ARG A O 1
ATOM 1518 N N . PRO A 1 188 ? -6.281 0.592 -16.562 1 90.75 188 PRO A N 1
ATOM 1519 C CA . PRO A 1 188 ? -5.234 -0.12 -15.828 1 90.75 188 PRO A CA 1
ATOM 1520 C C . PRO A 1 188 ? -5.062 0.396 -14.398 1 90.75 188 PRO A C 1
ATOM 1522 O O . PRO A 1 188 ? -5.066 1.608 -14.172 1 90.75 188 PRO A O 1
ATOM 1525 N N . LEU A 1 189 ? -5.059 -0.476 -13.492 1 94.75 189 LEU A N 1
ATOM 1526 C CA . LEU A 1 189 ? -4.844 -0.163 -12.086 1 94.75 189 LEU A CA 1
ATOM 1527 C C . LEU A 1 189 ? -3.582 -0.845 -11.57 1 94.75 189 LEU A C 1
ATOM 1529 O O . LEU A 1 189 ? -3.172 -1.882 -12.094 1 94.75 189 LEU A O 1
ATOM 1533 N N . LYS A 1 190 ? -2.992 -0.224 -10.602 1 96.75 190 LYS A N 1
ATOM 1534 C CA . LYS A 1 190 ? -1.867 -0.879 -9.945 1 96.75 190 LYS A CA 1
ATOM 1535 C C . LYS A 1 190 ? -2.316 -2.148 -9.227 1 96.75 190 LYS A C 1
ATOM 1537 O O . LYS A 1 190 ? -3.465 -2.25 -8.789 1 96.75 190 LYS A O 1
ATOM 1542 N N . ALA A 1 191 ? -1.391 -3.053 -9.109 1 98.12 191 ALA A N 1
ATOM 1543 C CA . ALA A 1 191 ? -1.694 -4.332 -8.477 1 98.12 191 ALA A CA 1
ATOM 1544 C C . ALA A 1 191 ? -2.209 -4.133 -7.055 1 98.12 191 ALA A C 1
ATOM 1546 O O . ALA A 1 191 ? -3.174 -4.781 -6.641 1 98.12 191 ALA A O 1
ATOM 1547 N N . TRP A 1 192 ? -1.565 -3.225 -6.277 1 98.31 192 TRP A N 1
ATOM 1548 C CA . TRP A 1 192 ? -1.999 -3.027 -4.895 1 98.31 192 TRP A CA 1
ATOM 1549 C C . TRP A 1 192 ? -3.369 -2.359 -4.848 1 98.31 192 TRP A C 1
ATOM 1551 O O . TRP A 1 192 ? -4.148 -2.592 -3.92 1 98.31 192 TRP A O 1
ATOM 1561 N N . THR A 1 193 ? -3.719 -1.566 -5.832 1 97.75 193 THR A N 1
ATOM 1562 C CA . THR A 1 193 ? -5.047 -0.964 -5.891 1 97.75 193 THR A CA 1
ATOM 1563 C C . THR A 1 193 ? -6.117 -2.031 -6.109 1 97.75 193 THR A C 1
ATOM 1565 O O . THR A 1 193 ? -7.121 -2.062 -5.398 1 97.75 193 THR A O 1
ATOM 1568 N N . VAL A 1 194 ? -5.859 -2.898 -7.062 1 98 194 VAL A N 1
ATOM 1569 C CA . VAL A 1 194 ? -6.777 -4.004 -7.316 1 98 194 VAL A CA 1
ATOM 1570 C C . VAL A 1 194 ? -6.926 -4.852 -6.055 1 98 194 VAL A C 1
ATOM 1572 O O . VAL A 1 194 ? -8.039 -5.219 -5.676 1 98 194 VAL A O 1
ATOM 1575 N N . ALA A 1 195 ? -5.812 -5.09 -5.395 1 98.56 195 ALA A N 1
ATOM 1576 C CA . ALA A 1 195 ? -5.793 -5.938 -4.207 1 98.56 195 ALA A CA 1
ATOM 1577 C C . ALA A 1 195 ? -6.637 -5.332 -3.088 1 98.56 195 ALA A C 1
ATOM 1579 O O . ALA A 1 195 ? -7.492 -6.008 -2.514 1 98.56 195 ALA A O 1
ATOM 1580 N N . TYR A 1 196 ? -6.367 -4.051 -2.746 1 98.06 196 TYR A N 1
ATOM 1581 C CA . TYR A 1 196 ? -7.082 -3.527 -1.587 1 98.06 196 TYR A CA 1
ATOM 1582 C C . TYR A 1 196 ? -8.562 -3.328 -1.903 1 98.06 196 TYR A C 1
ATOM 1584 O O . TYR A 1 196 ? -9.406 -3.441 -1.019 1 98.06 196 TYR A O 1
ATOM 1592 N N . LYS A 1 197 ? -8.953 -3.084 -3.201 1 97.88 197 LYS A N 1
ATOM 1593 C CA . LYS A 1 197 ? -10.367 -2.996 -3.568 1 97.88 197 LYS A CA 1
ATOM 1594 C C . LYS A 1 197 ? -11.062 -4.348 -3.406 1 97.88 197 LYS A C 1
ATOM 1596 O O . LYS A 1 197 ? -12.18 -4.418 -2.891 1 97.88 197 LYS A O 1
ATOM 1601 N N . LEU A 1 198 ? -10.375 -5.367 -3.867 1 98.38 198 LEU A N 1
ATOM 1602 C CA . LEU A 1 198 ? -10.914 -6.719 -3.74 1 98.38 198 LEU A CA 1
ATOM 1603 C C . LEU A 1 198 ? -11.062 -7.109 -2.275 1 98.38 198 LEU A C 1
ATOM 1605 O O . LEU A 1 198 ? -12.094 -7.664 -1.881 1 98.38 198 LEU A O 1
ATOM 1609 N N . VAL A 1 199 ? -10.047 -6.812 -1.487 1 98 199 VAL A N 1
ATOM 1610 C CA . VAL A 1 199 ? -10.055 -7.148 -0.068 1 98 199 VAL A CA 1
ATOM 1611 C C . VAL A 1 199 ? -11.18 -6.402 0.637 1 98 199 VAL A C 1
ATOM 1613 O O . VAL A 1 199 ? -11.914 -6.988 1.437 1 98 199 VAL A O 1
ATOM 1616 N N . CYS A 1 200 ? -11.359 -5.121 0.335 1 97.56 200 CYS A N 1
ATOM 1617 C CA . CYS A 1 200 ? -12.422 -4.336 0.95 1 97.56 200 CYS A CA 1
ATOM 1618 C C . CYS A 1 200 ? -13.789 -4.906 0.598 1 97.56 200 CYS A C 1
ATOM 1620 O O . CYS A 1 200 ? -14.68 -4.977 1.452 1 97.56 200 CYS A O 1
ATOM 1622 N N . ALA A 1 201 ? -13.953 -5.301 -0.668 1 97.44 201 ALA A N 1
ATOM 1623 C CA . ALA A 1 201 ? -15.211 -5.906 -1.098 1 97.44 201 ALA A CA 1
ATOM 1624 C C . ALA A 1 201 ? -15.492 -7.195 -0.328 1 97.44 201 ALA A C 1
ATOM 1626 O O . ALA A 1 201 ? -16.609 -7.41 0.145 1 97.44 201 ALA A O 1
ATOM 1627 N N . ALA A 1 202 ? -14.5 -8.008 -0.194 1 98.25 202 ALA A N 1
ATOM 1628 C CA . ALA A 1 202 ? -14.656 -9.273 0.52 1 98.25 202 ALA A CA 1
ATOM 1629 C C . ALA A 1 202 ? -14.961 -9.039 1.996 1 98.25 202 ALA A C 1
ATOM 1631 O O . ALA A 1 202 ? -15.781 -9.742 2.586 1 98.25 202 ALA A O 1
ATOM 1632 N N . GLU A 1 203 ? -14.234 -8.078 2.594 1 97.12 203 GLU A N 1
ATOM 1633 C CA . GLU A 1 203 ? -14.461 -7.75 3.998 1 97.12 203 GLU A CA 1
ATOM 1634 C C . GLU A 1 203 ? -15.898 -7.301 4.234 1 97.12 203 GLU A C 1
ATOM 1636 O O . GLU A 1 203 ? -16.516 -7.668 5.238 1 97.12 203 GLU A O 1
ATOM 1641 N N . GLU A 1 204 ? -16.375 -6.531 3.32 1 95.62 204 GLU A N 1
ATOM 1642 C CA . GLU A 1 204 ? -17.766 -6.09 3.42 1 95.62 204 GLU A CA 1
ATOM 1643 C C . GLU A 1 204 ? -18.719 -7.273 3.346 1 95.62 204 GLU A C 1
ATOM 1645 O O . GLU A 1 204 ? -19.656 -7.379 4.148 1 95.62 204 GLU A O 1
ATOM 1650 N N . LEU A 1 205 ? -18.5 -8.133 2.455 1 97 205 LEU A N 1
ATOM 1651 C CA . LEU A 1 205 ? -19.375 -9.297 2.24 1 97 205 LEU A CA 1
ATOM 1652 C C . LEU A 1 205 ? -19.359 -10.219 3.455 1 97 205 LEU A C 1
ATOM 1654 O O . LEU A 1 205 ? -20.359 -10.844 3.773 1 97 205 LEU A O 1
ATOM 1658 N N . LEU A 1 206 ? -18.234 -10.258 4.133 1 96.81 206 LEU A N 1
ATOM 1659 C CA . LEU A 1 206 ? -18.078 -11.156 5.27 1 96.81 206 LEU A CA 1
ATOM 1660 C C . LEU A 1 206 ? -18.453 -10.461 6.574 1 96.81 206 LEU A C 1
ATOM 1662 O O . LEU A 1 206 ? -18.391 -11.07 7.645 1 96.81 206 LEU A O 1
ATOM 1666 N N . GLY A 1 207 ? -18.734 -9.203 6.523 1 93 207 GLY A N 1
ATOM 1667 C CA . GLY A 1 207 ? -19.141 -8.461 7.699 1 93 207 GLY A CA 1
ATOM 1668 C C . GLY A 1 207 ? -17.984 -8.102 8.617 1 93 207 GLY A C 1
ATOM 1669 O O . GLY A 1 207 ? -18.156 -8.039 9.836 1 93 207 GLY A O 1
ATOM 1670 N N . LEU A 1 208 ? -16.781 -8.008 8.094 1 88.94 208 LEU A N 1
ATOM 1671 C CA . LEU A 1 208 ? -15.602 -7.707 8.891 1 88.94 208 LEU A CA 1
ATOM 1672 C C . LEU A 1 208 ? -15.391 -6.203 9.016 1 88.94 208 LEU A C 1
ATOM 1674 O O . LEU A 1 208 ? -14.469 -5.75 9.688 1 88.94 208 LEU A O 1
ATOM 1678 N N . GLU A 1 209 ? -16.125 -5.281 8.578 1 78.81 209 GLU A N 1
ATOM 1679 C CA . GLU A 1 209 ? -15.906 -3.838 8.656 1 78.81 209 GLU A CA 1
ATOM 1680 C C . GLU A 1 209 ? -16.969 -3.172 9.531 1 78.81 209 GLU A C 1
ATOM 1682 O O . GLU A 1 209 ? -18.062 -3.717 9.727 1 78.81 209 GLU A O 1
ATOM 1687 N N . MET B 1 1 ? -17.484 19.469 -6.316 1 72 1 MET B N 1
ATOM 1688 C CA . MET B 1 1 ? -17.469 18.047 -6.012 1 72 1 MET B CA 1
ATOM 1689 C C . MET B 1 1 ? -16.922 17.781 -4.609 1 72 1 MET B C 1
ATOM 1691 O O . MET B 1 1 ? -16.016 18.484 -4.16 1 72 1 MET B O 1
ATOM 1695 N N . LYS B 1 2 ? -17.625 16.906 -3.828 1 90 2 LYS B N 1
ATOM 1696 C CA . LYS B 1 2 ? -17.188 16.578 -2.473 1 90 2 LYS B CA 1
ATOM 1697 C C . LYS B 1 2 ? -15.82 15.891 -2.482 1 90 2 LYS B C 1
ATOM 1699 O O . LYS B 1 2 ? -15.555 15.039 -3.334 1 90 2 LYS B O 1
ATOM 1704 N N . LYS B 1 3 ? -14.938 16.438 -1.669 1 96.56 3 LYS B N 1
ATOM 1705 C CA . LYS B 1 3 ? -13.602 15.859 -1.586 1 96.56 3 LYS B CA 1
ATOM 1706 C C . LYS B 1 3 ? -13.328 15.297 -0.193 1 96.56 3 LYS B C 1
ATOM 1708 O O . LYS B 1 3 ? -13.719 15.898 0.81 1 96.56 3 LYS B O 1
ATOM 1713 N N . LEU B 1 4 ? -12.773 14.172 -0.199 1 98.69 4 LEU B N 1
ATOM 1714 C CA . LEU B 1 4 ? -12.203 13.656 1.04 1 98.69 4 LEU B CA 1
ATOM 1715 C C . LEU B 1 4 ? -10.812 14.25 1.288 1 98.69 4 LEU B C 1
ATOM 1717 O O . LEU B 1 4 ? -9.922 14.125 0.445 1 98.69 4 LEU B O 1
ATOM 1721 N N . LYS B 1 5 ? -10.664 14.953 2.363 1 98.81 5 LYS B N 1
ATOM 1722 C CA . LYS B 1 5 ? -9.359 15.469 2.768 1 98.81 5 LYS B CA 1
ATOM 1723 C C . LYS B 1 5 ? -8.688 14.539 3.77 1 98.81 5 LYS B C 1
ATOM 1725 O O . LYS B 1 5 ? -9.281 14.18 4.789 1 98.81 5 LYS B O 1
ATOM 1730 N N . VAL B 1 6 ? -7.508 14.109 3.438 1 98.94 6 VAL B N 1
ATOM 1731 C CA . VAL B 1 6 ? -6.738 13.234 4.316 1 98.94 6 VAL B CA 1
ATOM 1732 C C . VAL B 1 6 ? -5.438 13.922 4.719 1 98.94 6 VAL B C 1
ATOM 1734 O O . VAL B 1 6 ? -4.754 14.516 3.881 1 98.94 6 VAL B O 1
ATOM 1737 N N . ILE B 1 7 ? -5.105 13.891 5.941 1 98.94 7 ILE B N 1
ATOM 1738 C CA . ILE B 1 7 ? -3.818 14.391 6.414 1 98.94 7 ILE B CA 1
ATOM 1739 C C . ILE B 1 7 ? -3.094 13.305 7.195 1 98.94 7 ILE B C 1
ATOM 1741 O O . ILE B 1 7 ? -3.645 12.742 8.148 1 98.94 7 ILE B O 1
ATOM 1745 N N . LEU B 1 8 ? -1.9 12.891 6.727 1 98.94 8 LEU B N 1
ATOM 1746 C CA . LEU B 1 8 ? -1.027 11.969 7.445 1 98.94 8 LEU B CA 1
ATOM 1747 C C . LEU B 1 8 ? -0.294 12.688 8.578 1 98.94 8 LEU B C 1
ATOM 1749 O O . LEU B 1 8 ? 0.502 13.594 8.328 1 98.94 8 LEU B O 1
ATOM 1753 N N . LEU B 1 9 ? -0.591 12.281 9.75 1 98.88 9 LEU B N 1
ATOM 1754 C CA . LEU B 1 9 ? -0.182 13.047 10.922 1 98.88 9 LEU B CA 1
ATOM 1755 C C . LEU B 1 9 ? 1.106 12.492 11.516 1 98.88 9 LEU B C 1
ATOM 1757 O O . LEU B 1 9 ? 1.285 11.273 11.594 1 98.88 9 LEU B O 1
ATOM 1761 N N . GLU B 1 10 ? 1.971 13.414 11.922 1 98.62 10 GLU B N 1
ATOM 1762 C CA . GLU B 1 10 ? 3.199 13.141 12.656 1 98.62 10 GLU B CA 1
ATOM 1763 C C . GLU B 1 10 ? 4.09 12.164 11.898 1 98.62 10 GLU B C 1
ATOM 1765 O O . GLU B 1 10 ? 4.602 11.203 12.477 1 98.62 10 GLU B O 1
ATOM 1770 N N . SER B 1 11 ? 4.18 12.406 10.586 1 98.56 11 SER B N 1
ATOM 1771 C CA . SER B 1 11 ? 4.902 11.562 9.641 1 98.56 11 SER B CA 1
ATOM 1772 C C . SER B 1 11 ? 6.41 11.664 9.852 1 98.56 11 SER B C 1
ATOM 1774 O O . SER B 1 11 ? 6.957 12.758 9.961 1 98.56 11 SER B O 1
ATOM 1776 N N . PRO B 1 12 ? 7.074 10.562 9.922 1 97.06 12 PRO B N 1
ATOM 1777 C CA . PRO B 1 12 ? 8.516 10.562 10.188 1 97.06 12 PRO B CA 1
ATOM 1778 C C . PRO B 1 12 ? 9.344 10.789 8.93 1 97.06 12 PRO B C 1
ATOM 1780 O O . PRO B 1 12 ? 10.164 9.938 8.562 1 97.06 12 PRO B O 1
ATOM 1783 N N . LEU B 1 13 ? 9.195 11.898 8.328 1 97.75 13 LEU B N 1
ATOM 1784 C CA . LEU B 1 13 ? 10.008 12.398 7.223 1 97.75 13 LEU B CA 1
ATOM 1785 C C . LEU B 1 13 ? 10.984 13.461 7.703 1 97.75 13 LEU B C 1
ATOM 1787 O O . LEU B 1 13 ? 10.586 14.586 8 1 97.75 13 LEU B O 1
ATOM 1791 N N . GLU B 1 14 ? 12.195 13.062 7.828 1 97.44 14 GLU B N 1
ATOM 1792 C CA . GLU B 1 14 ? 13.227 13.953 8.352 1 97.44 14 GLU B CA 1
ATOM 1793 C C . GLU B 1 14 ? 14.523 13.812 7.555 1 97.44 14 GLU B C 1
ATOM 1795 O O . GLU B 1 14 ? 14.914 12.711 7.188 1 97.44 14 GLU B O 1
ATOM 1800 N N . LEU B 1 15 ? 15.109 14.938 7.32 1 97.62 15 LEU B N 1
ATOM 1801 C CA . LEU B 1 15 ? 16.406 14.922 6.664 1 97.62 15 LEU B CA 1
ATOM 1802 C C . LEU B 1 15 ? 17.469 14.32 7.578 1 97.62 15 LEU B C 1
ATOM 1804 O O . LEU B 1 15 ? 17.484 14.578 8.781 1 97.62 15 LEU B O 1
ATOM 1808 N N . ALA B 1 16 ? 18.281 13.484 7.02 1 96.19 16 ALA B N 1
ATOM 1809 C CA . ALA B 1 16 ? 19.453 13.008 7.738 1 96.19 16 ALA B CA 1
ATOM 1810 C C . ALA B 1 16 ? 20.594 14.023 7.668 1 96.19 16 ALA B C 1
ATOM 1812 O O . ALA B 1 16 ? 20.719 14.758 6.684 1 96.19 16 ALA B O 1
ATOM 1813 N N . PRO B 1 17 ? 21.344 14.078 8.766 1 93.69 17 PRO B N 1
ATOM 1814 C CA . PRO B 1 17 ? 22.562 14.875 8.633 1 93.69 17 PRO B CA 1
ATOM 1815 C C . PRO B 1 17 ? 23.406 14.453 7.426 1 93.69 17 PRO B C 1
ATOM 1817 O O . PRO B 1 17 ? 23.5 13.266 7.113 1 93.69 17 PRO B O 1
ATOM 1820 N N . PRO B 1 18 ? 23.953 15.438 6.684 1 92.62 18 PRO B N 1
ATOM 1821 C CA . PRO B 1 18 ? 24.734 15.125 5.477 1 92.62 18 PRO B CA 1
ATOM 1822 C C . PRO B 1 18 ? 25.828 14.109 5.73 1 92.62 18 PRO B C 1
ATOM 1824 O O . PRO B 1 18 ? 26.234 13.375 4.816 1 92.62 18 PRO B O 1
ATOM 1827 N N . SER B 1 19 ? 26.344 13.961 6.961 1 93.19 19 SER B N 1
ATOM 1828 C CA . SER B 1 19 ? 27.438 13.062 7.301 1 93.19 19 SER B CA 1
ATOM 1829 C C . SER B 1 19 ? 26.953 11.625 7.438 1 93.19 19 SER B C 1
ATOM 1831 O O . SER B 1 19 ? 27.766 10.695 7.496 1 93.19 19 SER B O 1
ATOM 1833 N N . TRP B 1 20 ? 25.594 11.477 7.453 1 93.69 20 TRP B N 1
ATOM 1834 C CA . TRP B 1 20 ? 25.062 10.133 7.641 1 93.69 20 TRP B CA 1
ATOM 1835 C C . TRP B 1 20 ? 25.016 9.375 6.32 1 93.69 20 TRP B C 1
ATOM 1837 O O . TRP B 1 20 ? 24.672 9.938 5.281 1 93.69 20 TRP B O 1
ATOM 1847 N N . PRO B 1 21 ? 25.297 8.148 6.398 1 90.56 21 PRO B N 1
ATOM 1848 C CA . PRO B 1 21 ? 25.25 7.332 5.184 1 90.56 21 PRO B CA 1
ATOM 1849 C C . PRO B 1 21 ? 23.828 6.859 4.855 1 90.56 21 PRO B C 1
ATOM 1851 O O . PRO B 1 21 ? 22.891 7.141 5.605 1 90.56 21 PRO B O 1
ATOM 1854 N N . TYR B 1 22 ? 23.578 6.289 3.627 1 87.19 22 TYR B N 1
ATOM 1855 C CA . TYR B 1 22 ? 22.406 5.52 3.211 1 87.19 22 TYR B CA 1
ATOM 1856 C C . TYR B 1 22 ? 21.266 6.438 2.807 1 87.19 22 TYR B C 1
ATOM 1858 O O . TYR B 1 22 ? 20.094 6.066 2.914 1 87.19 22 TYR B O 1
ATOM 1866 N N . GLY B 1 23 ? 21.641 7.68 2.49 1 88.88 23 GLY B N 1
ATOM 1867 C CA . GLY B 1 23 ? 20.641 8.5 1.844 1 88.88 23 GLY B CA 1
ATOM 1868 C C . GLY B 1 23 ? 20.297 9.758 2.621 1 88.88 23 GLY B C 1
ATOM 1869 O O . GLY B 1 23 ? 20.844 9.992 3.701 1 88.88 23 GLY B O 1
ATOM 1870 N N . PRO B 1 24 ? 19.328 10.508 2.061 1 95.62 24 PRO B N 1
ATOM 1871 C CA . PRO B 1 24 ? 19.141 11.875 2.543 1 95.62 24 PRO B CA 1
ATOM 1872 C C . PRO B 1 24 ? 18.094 11.969 3.662 1 95.62 24 PRO B C 1
ATOM 1874 O O . PRO B 1 24 ? 17.953 13.031 4.281 1 95.62 24 PRO B O 1
ATOM 1877 N N . LEU B 1 25 ? 17.391 10.844 3.916 1 97.56 25 LEU B N 1
ATOM 1878 C CA . LEU B 1 25 ? 16.406 10.852 4.992 1 97.56 25 LEU B CA 1
ATOM 1879 C C . LEU B 1 25 ? 16.859 9.953 6.145 1 97.56 25 LEU B C 1
ATOM 1881 O O . LEU B 1 25 ? 17.547 8.953 5.926 1 97.56 25 LEU B O 1
ATOM 1885 N N . ILE B 1 26 ? 16.453 10.344 7.344 1 96.56 26 ILE B N 1
ATOM 1886 C CA . ILE B 1 26 ? 16.641 9.453 8.484 1 96.56 26 ILE B CA 1
ATOM 1887 C C . ILE B 1 26 ? 15.844 8.164 8.258 1 96.56 26 ILE B C 1
ATOM 1889 O O . ILE B 1 26 ? 14.656 8.203 7.934 1 96.56 26 ILE B O 1
ATOM 1893 N N . ASP B 1 27 ? 16.531 7.07 8.359 1 95.12 27 ASP B N 1
ATOM 1894 C CA . ASP B 1 27 ? 15.969 5.73 8.219 1 95.12 27 ASP B CA 1
ATOM 1895 C C . ASP B 1 27 ? 16.453 4.809 9.336 1 95.12 27 ASP B C 1
ATOM 1897 O O . ASP B 1 27 ? 17.625 4.461 9.398 1 95.12 27 ASP B O 1
ATOM 1901 N N . LYS B 1 28 ? 15.531 4.453 10.133 1 93.19 28 LYS B N 1
ATOM 1902 C CA . LYS B 1 28 ? 15.852 3.715 11.352 1 93.19 28 LYS B CA 1
ATOM 1903 C C . LYS B 1 28 ? 16.562 2.404 11.031 1 93.19 28 LYS B C 1
ATOM 1905 O O . LYS B 1 28 ? 17.375 1.917 11.828 1 93.19 28 LYS B O 1
ATOM 1910 N N . ARG B 1 29 ? 16.281 1.789 9.898 1 89.94 29 ARG B N 1
ATOM 1911 C CA . ARG B 1 29 ? 16.953 0.56 9.5 1 89.94 29 ARG B CA 1
ATOM 1912 C C . ARG B 1 29 ? 18.469 0.755 9.469 1 89.94 29 ARG B C 1
ATOM 1914 O O . ARG B 1 29 ? 19.219 -0.146 9.836 1 89.94 29 ARG B O 1
ATOM 1921 N N . TYR B 1 30 ? 18.828 1.962 9.07 1 91.81 30 TYR B N 1
ATOM 1922 C CA . TYR B 1 30 ? 20.25 2.225 8.852 1 91.81 30 TYR B CA 1
ATOM 1923 C C . TYR B 1 30 ? 20.812 3.104 9.969 1 91.81 30 TYR B C 1
ATOM 1925 O O . TYR B 1 30 ? 22.031 3.107 10.211 1 91.81 30 TYR B O 1
ATOM 1933 N N . HIS B 1 31 ? 19.953 3.795 10.594 1 94.25 31 HIS B N 1
ATOM 1934 C CA . HIS B 1 31 ? 20.422 4.828 11.516 1 94.25 31 HIS B CA 1
ATOM 1935 C C . HIS B 1 31 ? 20 4.527 12.945 1 94.25 31 HIS B C 1
ATOM 1937 O O . HIS B 1 31 ? 19.953 5.426 13.789 1 94.25 31 HIS B O 1
ATOM 1943 N N . TYR B 1 32 ? 19.625 3.334 13.227 1 90 32 TYR B N 1
ATOM 1944 C CA . TYR B 1 32 ? 19.062 2.945 14.508 1 90 32 TYR B CA 1
ATOM 1945 C C . TYR B 1 32 ? 19.891 3.49 15.664 1 90 32 TYR B C 1
ATOM 1947 O O . TYR B 1 32 ? 19.359 4.156 16.562 1 90 32 TYR B O 1
ATOM 1955 N N . HIS B 1 33 ? 21.156 3.258 15.633 1 90.62 33 HIS B N 1
ATOM 1956 C CA . HIS B 1 33 ? 22.016 3.629 16.75 1 90.62 33 HIS B CA 1
ATOM 1957 C C . HIS B 1 33 ? 22.156 5.145 16.859 1 90.62 33 HIS B C 1
ATOM 1959 O O . HIS B 1 33 ? 22.312 5.676 17.969 1 90.62 33 HIS B O 1
ATOM 1965 N N . LYS B 1 34 ? 22.109 5.801 15.75 1 90.56 34 LYS B N 1
ATOM 1966 C CA . LYS B 1 34 ? 22.234 7.254 15.75 1 90.56 34 LYS B CA 1
ATOM 1967 C C . LYS B 1 34 ? 20.984 7.922 16.312 1 90.56 34 LYS B C 1
ATOM 1969 O O . LYS B 1 34 ? 21.047 9.047 16.812 1 90.56 34 LYS B O 1
ATOM 1974 N N . LEU B 1 35 ? 19.891 7.207 16.266 1 91.25 35 LEU B N 1
ATOM 1975 C CA . LEU B 1 35 ? 18.609 7.762 16.688 1 91.25 35 LEU B CA 1
ATOM 1976 C C . LEU B 1 35 ? 18.516 7.77 18.203 1 91.25 35 LEU B C 1
ATOM 1978 O O . LEU B 1 35 ? 17.641 8.445 18.766 1 91.25 35 LEU B O 1
ATOM 1982 N N . SER B 1 36 ? 19.359 7.027 18.844 1 88.94 36 SER B N 1
ATOM 1983 C CA . SER B 1 36 ? 19.328 6.961 20.312 1 88.94 36 SER B CA 1
ATOM 1984 C C . SER B 1 36 ? 19.5 8.344 20.922 1 88.94 36 SER B C 1
ATOM 1986 O O . SER B 1 36 ? 19.031 8.586 22.047 1 88.94 36 SER B O 1
ATOM 1988 N N . ALA B 1 37 ? 20.047 9.25 20.188 1 87.62 37 ALA B N 1
ATOM 1989 C CA . ALA B 1 37 ? 20.312 10.594 20.688 1 87.62 37 ALA B CA 1
ATOM 1990 C C . ALA B 1 37 ? 19.109 11.508 20.469 1 87.62 37 ALA B C 1
ATOM 1992 O O . ALA B 1 37 ? 19.078 12.633 20.969 1 87.62 37 ALA B O 1
ATOM 1993 N N . PHE B 1 38 ? 18.188 11.039 19.766 1 89.5 38 PHE B N 1
ATOM 1994 C CA . PHE B 1 38 ? 17.047 11.867 19.422 1 89.5 38 PHE B CA 1
ATOM 1995 C C . PHE B 1 38 ? 15.898 11.672 20.406 1 89.5 38 PHE B C 1
ATOM 1997 O O . PHE B 1 38 ? 15.695 10.562 20.906 1 89.5 38 PHE B O 1
ATOM 2004 N N . THR B 1 39 ? 15.203 12.742 20.625 1 87.75 39 THR B N 1
ATOM 2005 C CA . THR B 1 39 ? 13.945 12.602 21.359 1 87.75 39 THR B CA 1
ATOM 2006 C C . THR B 1 39 ? 12.906 11.875 20.516 1 87.75 39 THR B C 1
ATOM 2008 O O . THR B 1 39 ? 12.922 11.961 19.297 1 87.75 39 THR B O 1
ATOM 2011 N N . ARG B 1 40 ? 12 11.156 21.172 1 91.06 40 ARG B N 1
ATOM 2012 C CA . ARG B 1 40 ? 10.906 10.43 20.516 1 91.06 40 ARG B CA 1
ATOM 2013 C C . ARG B 1 40 ? 11.445 9.5 19.422 1 91.06 40 ARG B C 1
ATOM 2015 O O . ARG B 1 40 ? 10.898 9.461 18.328 1 91.06 40 ARG B O 1
ATOM 2022 N N . LYS B 1 41 ? 12.547 8.867 19.703 1 90.62 41 LYS B N 1
ATOM 2023 C CA . LYS B 1 41 ? 13.211 7.977 18.766 1 90.62 41 LYS B CA 1
ATOM 2024 C C . LYS B 1 41 ? 12.266 6.898 18.25 1 90.62 41 LYS B C 1
ATOM 2026 O O . LYS B 1 41 ? 12.375 6.453 17.109 1 90.62 41 LYS B O 1
ATOM 2031 N N . TRP B 1 42 ? 11.305 6.508 19.047 1 91.44 42 TRP B N 1
ATOM 2032 C CA . TRP B 1 42 ? 10.383 5.426 18.703 1 91.44 42 TRP B CA 1
ATOM 2033 C C . TRP B 1 42 ? 9.43 5.855 17.594 1 91.44 42 TRP B C 1
ATOM 2035 O O . TRP B 1 42 ? 8.812 5.012 16.938 1 91.44 42 TRP B O 1
ATOM 2045 N N . LYS B 1 43 ? 9.328 7.176 17.312 1 94.69 43 LYS B N 1
ATOM 2046 C CA . LYS B 1 43 ? 8.406 7.711 16.328 1 94.69 43 LYS B CA 1
ATOM 2047 C C . LYS B 1 43 ? 9.133 8.047 15.023 1 94.69 43 LYS B C 1
ATOM 2049 O O . LYS B 1 43 ? 8.5 8.438 14.039 1 94.69 43 LYS B O 1
ATOM 2054 N N . ARG B 1 44 ? 10.422 7.902 15 1 95.25 44 ARG B N 1
ATOM 2055 C CA . ARG B 1 44 ? 11.219 8.484 13.922 1 95.25 44 ARG B CA 1
ATOM 2056 C C . ARG B 1 44 ? 11.742 7.406 12.984 1 95.25 44 ARG B C 1
ATOM 2058 O O . ARG B 1 44 ? 11.727 6.219 13.32 1 95.25 44 ARG B O 1
ATOM 2065 N N . GLY B 1 45 ? 12.156 7.805 11.82 1 95.38 45 GLY B N 1
ATOM 2066 C CA . GLY B 1 45 ? 13 7.016 10.938 1 95.38 45 GLY B CA 1
ATOM 2067 C C . GLY B 1 45 ? 12.227 5.965 10.156 1 95.38 45 GLY B C 1
ATOM 2068 O O . GLY B 1 45 ? 12.75 4.883 9.891 1 95.38 45 GLY B O 1
ATOM 2069 N N . ARG B 1 46 ? 11 6.191 9.828 1 96.44 46 ARG B N 1
ATOM 2070 C CA . ARG B 1 46 ? 10.219 5.219 9.078 1 96.44 46 ARG B CA 1
ATOM 2071 C C . ARG B 1 46 ? 9.492 5.887 7.91 1 96.44 46 ARG B C 1
ATOM 2073 O O . ARG B 1 46 ? 8.266 5.855 7.844 1 96.44 46 ARG B O 1
ATOM 2080 N N . PRO B 1 47 ? 10.312 6.477 6.988 1 97.25 47 PRO B N 1
ATOM 2081 C CA . PRO B 1 47 ? 9.688 7.121 5.832 1 97.25 47 PRO B CA 1
ATOM 2082 C C . PRO B 1 47 ? 8.875 6.145 4.98 1 97.25 47 PRO B C 1
ATOM 2084 O O . PRO B 1 47 ? 8.016 6.566 4.199 1 97.25 47 PRO B O 1
ATOM 2087 N N . ASP B 1 48 ? 9.148 4.824 5.164 1 96.88 48 ASP B N 1
ATOM 2088 C CA . ASP B 1 48 ? 8.438 3.805 4.398 1 96.88 48 ASP B CA 1
ATOM 2089 C C . ASP B 1 48 ? 6.941 3.836 4.691 1 96.88 48 ASP B C 1
ATOM 2091 O O . ASP B 1 48 ? 6.125 3.537 3.818 1 96.88 48 ASP B O 1
ATOM 2095 N N . ILE B 1 49 ? 6.527 4.234 5.863 1 97.94 49 ILE B N 1
ATOM 2096 C CA . ILE B 1 49 ? 5.117 4.324 6.23 1 97.94 49 ILE B CA 1
ATOM 2097 C C . ILE B 1 49 ? 4.422 5.367 5.363 1 97.94 49 ILE B C 1
ATOM 2099 O O . ILE B 1 49 ? 3.355 5.109 4.801 1 97.94 49 ILE B O 1
ATOM 2103 N N . VAL B 1 50 ? 5.051 6.508 5.238 1 98.56 50 VAL B N 1
ATOM 2104 C CA . VAL B 1 50 ? 4.504 7.586 4.418 1 98.56 50 VAL B CA 1
ATOM 2105 C C . VAL B 1 50 ? 4.48 7.164 2.953 1 98.56 50 VAL B C 1
ATOM 2107 O O . VAL B 1 50 ? 3.488 7.375 2.254 1 98.56 50 VAL B O 1
ATOM 2110 N N . HIS B 1 51 ? 5.555 6.562 2.535 1 98.44 51 HIS B N 1
ATOM 2111 C CA . HIS B 1 51 ? 5.676 6.121 1.149 1 98.44 51 HIS B CA 1
ATOM 2112 C C . HIS B 1 51 ? 4.531 5.188 0.768 1 98.44 51 HIS B C 1
ATOM 2114 O O . HIS B 1 51 ? 3.771 5.477 -0.159 1 98.44 51 HIS B O 1
ATOM 2120 N N . THR B 1 52 ? 4.371 4.105 1.528 1 97.94 52 THR B N 1
ATOM 2121 C CA . THR B 1 52 ? 3.35 3.102 1.25 1 97.94 52 THR B CA 1
ATOM 2122 C C . THR B 1 52 ? 1.955 3.717 1.319 1 97.94 52 THR B C 1
ATOM 2124 O O . THR B 1 52 ? 1.118 3.469 0.448 1 97.94 52 THR B O 1
ATOM 2127 N N . THR B 1 53 ? 1.742 4.512 2.283 1 98.69 53 THR B N 1
ATOM 2128 C CA . THR B 1 53 ? 0.427 5.113 2.469 1 98.69 53 THR B CA 1
ATOM 2129 C C . THR B 1 53 ? 0.104 6.07 1.323 1 98.69 53 THR B C 1
ATOM 2131 O O . THR B 1 53 ? -1.015 6.07 0.806 1 98.69 53 THR B O 1
ATOM 2134 N N . LEU B 1 54 ? 1.058 6.871 0.896 1 98.81 54 LEU B N 1
ATOM 2135 C CA . LEU B 1 54 ? 0.849 7.801 -0.21 1 98.81 54 LEU B CA 1
ATOM 2136 C C . LEU B 1 54 ? 0.586 7.047 -1.509 1 98.81 54 LEU B C 1
ATOM 2138 O O . LEU B 1 54 ? -0.224 7.48 -2.33 1 98.81 54 LEU B O 1
ATOM 2142 N N . LEU B 1 55 ? 1.305 5.961 -1.688 1 98.38 55 LEU B N 1
ATOM 2143 C CA . LEU B 1 55 ? 1.053 5.152 -2.877 1 98.38 55 LEU B CA 1
ATOM 2144 C C . LEU B 1 55 ? -0.408 4.719 -2.939 1 98.38 55 LEU B C 1
ATOM 2146 O O . LEU B 1 55 ? -1.062 4.871 -3.975 1 98.38 55 LEU B O 1
ATOM 2150 N N . VAL B 1 56 ? -0.882 4.25 -1.844 1 98.31 56 VAL B N 1
ATOM 2151 C CA . VAL B 1 56 ? -2.258 3.773 -1.746 1 98.31 56 VAL B CA 1
ATOM 2152 C C . VAL B 1 56 ? -3.225 4.922 -2.031 1 98.31 56 VAL B C 1
ATOM 2154 O O . VAL B 1 56 ? -4.16 4.77 -2.818 1 98.31 56 VAL B O 1
ATOM 2157 N N . LEU B 1 57 ? -2.98 6.035 -1.467 1 98.69 57 LEU B N 1
ATOM 2158 C CA . LEU B 1 57 ? -3.869 7.184 -1.592 1 98.69 57 LEU B CA 1
ATOM 2159 C C . LEU B 1 57 ? -3.867 7.723 -3.02 1 98.69 57 LEU B C 1
ATOM 2161 O O . LEU B 1 57 ? -4.926 7.898 -3.623 1 98.69 57 LEU B O 1
ATOM 2165 N N . LEU B 1 58 ? -2.693 7.957 -3.562 1 98.5 58 LEU B N 1
ATOM 2166 C CA . LEU B 1 58 ? -2.568 8.656 -4.836 1 98.5 58 LEU B CA 1
ATOM 2167 C C . LEU B 1 58 ? -2.975 7.746 -5.996 1 98.5 58 LEU B C 1
ATOM 2169 O O . LEU B 1 58 ? -3.402 8.227 -7.047 1 98.5 58 LEU B O 1
ATOM 2173 N N . ASP B 1 59 ? -2.877 6.453 -5.801 1 97 59 ASP B N 1
ATOM 2174 C CA . ASP B 1 59 ? -3.246 5.527 -6.867 1 97 59 ASP B CA 1
ATOM 2175 C C . ASP B 1 59 ? -4.715 5.125 -6.766 1 97 59 ASP B C 1
ATOM 2177 O O . ASP B 1 59 ? -5.203 4.32 -7.559 1 97 59 ASP B O 1
ATOM 2181 N N . SER B 1 60 ? -5.445 5.684 -5.867 1 96.88 60 SER B N 1
ATOM 2182 C CA . SER B 1 60 ? -6.848 5.34 -5.645 1 96.88 60 SER B CA 1
ATOM 2183 C C . SER B 1 60 ? -7.734 5.902 -6.75 1 96.88 60 SER B C 1
ATOM 2185 O O . SER B 1 60 ? -7.352 6.852 -7.438 1 96.88 60 SER B O 1
ATOM 2187 N N . LEU B 1 61 ? -8.914 5.289 -6.883 1 94.81 61 LEU B N 1
ATOM 2188 C CA . LEU B 1 61 ? -9.922 5.82 -7.801 1 94.81 61 LEU B CA 1
ATOM 2189 C C . LEU B 1 61 ? -10.414 7.184 -7.336 1 94.81 61 LEU B C 1
ATOM 2191 O O . LEU B 1 61 ? -10.75 8.039 -8.156 1 94.81 61 LEU B O 1
ATOM 2195 N N . LEU B 1 62 ? -10.414 7.312 -6.059 1 96.94 62 LEU B N 1
ATOM 2196 C CA . LEU B 1 62 ? -10.836 8.578 -5.473 1 96.94 62 LEU B CA 1
ATOM 2197 C C . LEU B 1 62 ? -9.945 9.719 -5.949 1 96.94 62 LEU B C 1
ATOM 2199 O O . LEU B 1 62 ? -10.438 10.789 -6.316 1 96.94 62 LEU B O 1
ATOM 2203 N N . ASN B 1 63 ? -8.648 9.469 -5.918 1 97.56 63 ASN B N 1
ATOM 2204 C CA . ASN B 1 63 ? -7.715 10.469 -6.406 1 97.56 63 ASN B CA 1
ATOM 2205 C C . ASN B 1 63 ? -7.867 10.695 -7.91 1 97.56 63 ASN B C 1
ATOM 2207 O O . ASN B 1 63 ? -7.852 11.836 -8.375 1 97.56 63 ASN B O 1
ATOM 2211 N N . ALA B 1 64 ? -8.016 9.625 -8.625 1 94.38 64 ALA B N 1
ATOM 2212 C CA . ALA B 1 64 ? -8.117 9.695 -10.078 1 94.38 64 ALA B CA 1
ATOM 2213 C C . ALA B 1 64 ? -9.328 10.531 -10.508 1 94.38 64 ALA B C 1
ATOM 2215 O O . ALA B 1 64 ? -9.289 11.203 -11.539 1 94.38 64 ALA B O 1
ATOM 2216 N N . ASN B 1 65 ? -10.344 10.484 -9.719 1 93.94 65 ASN B N 1
ATOM 2217 C CA . ASN B 1 65 ? -11.562 11.203 -10.078 1 93.94 65 ASN B CA 1
ATOM 2218 C C . ASN B 1 65 ? -11.555 12.625 -9.516 1 93.94 65 ASN B C 1
ATOM 2220 O O . ASN B 1 65 ? -12.555 13.336 -9.609 1 93.94 65 ASN B O 1
ATOM 2224 N N . GLY B 1 66 ? -10.492 12.977 -8.805 1 95.88 66 GLY B N 1
ATOM 2225 C CA . GLY B 1 66 ? -10.336 14.344 -8.328 1 95.88 66 GLY B CA 1
ATOM 2226 C C . GLY B 1 66 ? -11.039 14.594 -7.004 1 95.88 66 GLY B C 1
ATOM 2227 O O . GLY B 1 66 ? -11.227 15.742 -6.609 1 95.88 66 GLY B O 1
ATOM 2228 N N . SER B 1 67 ? -11.43 13.547 -6.266 1 97.88 67 SER B N 1
ATOM 2229 C CA . SER B 1 67 ? -12.219 13.688 -5.043 1 97.88 67 SER B CA 1
ATOM 2230 C C . SER B 1 67 ? -11.375 13.422 -3.805 1 97.88 67 SER B C 1
ATOM 2232 O O . SER B 1 67 ? -11.906 13.078 -2.748 1 97.88 67 SER B O 1
ATOM 2234 N N . LEU B 1 68 ? -10.094 13.578 -3.947 1 98.56 68 LEU B N 1
ATOM 2235 C CA . LEU B 1 68 ? -9.188 13.359 -2.828 1 98.56 68 LEU B CA 1
ATOM 2236 C C . LEU B 1 68 ? -8.195 14.508 -2.693 1 98.56 68 LEU B C 1
ATOM 2238 O O . LEU B 1 68 ? -7.672 15 -3.693 1 98.56 68 LEU B O 1
ATOM 2242 N N . GLU B 1 69 ? -8.039 14.992 -1.544 1 98.75 69 GLU B N 1
ATOM 2243 C CA . GLU B 1 69 ? -6.988 15.938 -1.179 1 98.75 69 GLU B CA 1
ATOM 2244 C C . GLU B 1 69 ? -6.09 15.367 -0.085 1 98.75 69 GLU B C 1
ATOM 2246 O O . GLU B 1 69 ? -6.578 14.883 0.941 1 98.75 69 GLU B O 1
ATOM 2251 N N . VAL B 1 70 ? -4.777 15.445 -0.299 1 98.94 70 VAL B N 1
ATOM 2252 C CA . VAL B 1 70 ? -3.863 14.75 0.604 1 98.94 70 VAL B CA 1
ATOM 2253 C C . VAL B 1 70 ? -2.84 15.742 1.159 1 98.94 70 VAL B C 1
ATOM 2255 O O . VAL B 1 70 ? -2.295 16.562 0.418 1 98.94 70 VAL B O 1
ATOM 2258 N N . TYR B 1 71 ? -2.59 15.641 2.439 1 98.94 71 TYR B N 1
ATOM 2259 C CA . TYR B 1 71 ? -1.58 16.422 3.139 1 98.94 71 TYR B CA 1
ATOM 2260 C C . TYR B 1 71 ? -0.687 15.531 3.99 1 98.94 71 TYR B C 1
ATOM 2262 O O . TYR B 1 71 ? -1.109 14.461 4.43 1 98.94 71 TYR B O 1
ATOM 2270 N N . VAL B 1 72 ? 0.521 15.969 4.203 1 98.94 72 VAL B N 1
ATOM 2271 C CA . VAL B 1 72 ? 1.466 15.273 5.07 1 98.94 72 VAL B CA 1
ATOM 2272 C C . VAL B 1 72 ? 1.963 16.219 6.16 1 98.94 72 VAL B C 1
ATOM 2274 O O . VAL B 1 72 ? 2.559 17.266 5.863 1 98.94 72 VAL B O 1
ATOM 2277 N N . HIS B 1 73 ? 1.654 15.906 7.316 1 98.94 73 HIS B N 1
ATOM 2278 C CA . HIS B 1 73 ? 2.141 16.609 8.5 1 98.94 73 HIS B CA 1
ATOM 2279 C C . HIS B 1 73 ? 3.381 15.922 9.07 1 98.94 73 HIS B C 1
ATOM 2281 O O . HIS B 1 73 ? 3.32 14.766 9.492 1 98.94 73 HIS B O 1
ATOM 2287 N N . THR B 1 74 ? 4.48 16.594 9.078 1 98.5 74 THR B N 1
ATOM 2288 C CA . THR B 1 74 ? 5.742 16 9.508 1 98.5 74 THR B CA 1
ATOM 2289 C C . THR B 1 74 ? 5.945 16.188 11.008 1 98.5 74 THR B C 1
ATOM 2291 O O . THR B 1 74 ? 5.203 16.938 11.648 1 98.5 74 THR B O 1
ATOM 2294 N N . LEU B 1 75 ? 6.895 15.523 11.539 1 95.69 75 LEU B N 1
ATOM 2295 C CA . LEU B 1 75 ? 7.172 15.547 12.969 1 95.69 75 LEU B CA 1
ATOM 2296 C C . LEU B 1 75 ? 7.559 16.953 13.414 1 95.69 75 LEU B C 1
ATOM 2298 O O . LEU B 1 75 ? 7.281 17.344 14.555 1 95.69 75 LEU B O 1
ATOM 2302 N N . ASP B 1 76 ? 8.164 17.719 12.492 1 95.06 76 ASP B N 1
ATOM 2303 C CA . ASP B 1 76 ? 8.586 19.078 12.867 1 95.06 76 ASP B CA 1
ATOM 2304 C C . ASP B 1 76 ? 7.445 20.078 12.719 1 95.06 76 ASP B C 1
ATOM 2306 O O . ASP B 1 76 ? 7.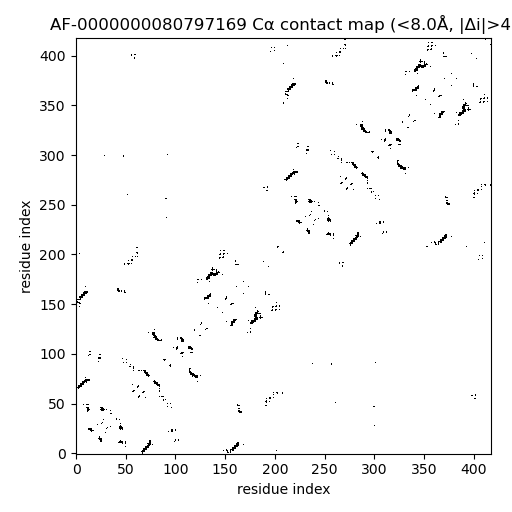645 21.281 12.867 1 95.06 76 ASP B O 1
ATOM 2310 N N . GLY B 1 77 ? 6.324 19.625 12.297 1 97.56 77 GLY B N 1
ATOM 2311 C CA . GLY B 1 77 ? 5.113 20.422 12.422 1 97.56 77 GLY B CA 1
ATOM 2312 C C . GLY B 1 77 ? 4.629 21 11.102 1 97.56 77 GLY B C 1
ATOM 2313 O O . GLY B 1 77 ? 3.512 21.5 11.008 1 97.56 77 GLY B O 1
ATOM 2314 N N . LYS B 1 78 ? 5.41 20.859 10.07 1 98.69 78 LYS B N 1
ATOM 2315 C CA . LYS B 1 78 ? 5.066 21.422 8.766 1 98.69 78 LYS B CA 1
ATOM 2316 C C . LYS B 1 78 ? 4.051 20.547 8.039 1 98.69 78 LYS B C 1
ATOM 2318 O O . LYS B 1 78 ? 3.975 19.344 8.273 1 98.69 78 LYS B O 1
ATOM 2323 N N . VAL B 1 79 ? 3.271 21.219 7.262 1 98.94 79 VAL B N 1
ATOM 2324 C CA . VAL B 1 79 ? 2.248 20.5 6.512 1 98.94 79 VAL B CA 1
ATOM 2325 C C . VAL B 1 79 ? 2.465 20.703 5.016 1 98.94 79 VAL B C 1
ATOM 2327 O O . VAL B 1 79 ? 2.508 21.844 4.539 1 98.94 79 VAL B O 1
ATOM 2330 N N . TYR B 1 80 ? 2.611 19.656 4.32 1 98.94 80 TYR B N 1
ATOM 2331 C CA . TYR B 1 80 ? 2.842 19.688 2.883 1 98.94 80 TYR B CA 1
ATOM 2332 C C . TYR B 1 80 ? 1.603 19.219 2.121 1 98.94 80 TYR B C 1
ATOM 2334 O O . TYR B 1 80 ? 0.932 18.266 2.529 1 98.94 80 TYR B O 1
ATOM 2342 N N . TYR B 1 81 ? 1.312 19.922 1.073 1 98.94 81 TYR B N 1
ATOM 2343 C CA . TYR B 1 81 ? 0.255 19.516 0.155 1 98.94 81 TYR B CA 1
ATOM 2344 C C . TYR B 1 81 ? 0.795 18.562 -0.911 1 98.94 81 TYR B C 1
ATOM 2346 O O . TYR B 1 81 ? 1.91 18.75 -1.404 1 98.94 81 TYR B O 1
ATOM 2354 N N . VAL B 1 82 ? 0.07 17.531 -1.235 1 98.88 82 VAL B N 1
ATOM 2355 C CA . VAL B 1 82 ? 0.41 16.594 -2.299 1 98.88 82 VAL B CA 1
ATOM 2356 C C . VAL B 1 82 ? -0.605 16.703 -3.434 1 98.88 82 VAL B C 1
ATOM 2358 O O . VAL B 1 82 ? -1.772 16.344 -3.268 1 98.88 82 VAL B O 1
ATOM 2361 N N . SER B 1 83 ? -0.141 17.125 -4.578 1 98.5 83 SER B N 1
ATOM 2362 C CA . SER B 1 83 ? -1.019 17.281 -5.734 1 98.5 83 SER B CA 1
ATOM 2363 C C . SER B 1 83 ? -1.617 15.953 -6.172 1 98.5 83 SER B C 1
ATOM 2365 O O . SER B 1 83 ? -0.932 14.93 -6.172 1 98.5 83 SER B O 1
ATOM 2367 N N . PRO B 1 84 ? -2.932 15.969 -6.52 1 97.44 84 PRO B N 1
ATOM 2368 C CA . PRO B 1 84 ? -3.525 14.742 -7.062 1 97.44 84 PRO B CA 1
ATOM 2369 C C . PRO B 1 84 ? -2.82 14.258 -8.328 1 97.44 84 PRO B C 1
ATOM 2371 O O . PRO B 1 84 ? -2.98 13.102 -8.719 1 97.44 84 PRO B O 1
ATOM 2374 N N . GLU B 1 85 ? -2.023 15.094 -8.938 1 97 85 GLU B N 1
ATOM 2375 C CA . GLU B 1 85 ? -1.334 14.75 -10.18 1 97 85 GLU B CA 1
ATOM 2376 C C . GLU B 1 85 ? 0.045 14.156 -9.898 1 97 85 GLU B C 1
ATOM 2378 O O . GLU B 1 85 ? 0.739 13.727 -10.82 1 97 85 GLU B O 1
ATOM 2383 N N . GLU B 1 86 ? 0.392 14.18 -8.633 1 97.5 86 GLU B N 1
ATOM 2384 C CA . GLU B 1 86 ? 1.707 13.648 -8.289 1 97.5 86 GLU B CA 1
ATOM 2385 C C . GLU B 1 86 ? 1.805 12.164 -8.625 1 97.5 86 GLU B C 1
ATOM 2387 O O . GLU B 1 86 ? 0.922 11.383 -8.266 1 97.5 86 GLU B O 1
ATOM 2392 N N . ARG B 1 87 ? 2.852 11.805 -9.375 1 95.19 87 ARG B N 1
ATOM 2393 C CA . ARG B 1 87 ? 3.209 10.398 -9.586 1 95.19 87 ARG B CA 1
ATOM 2394 C C . ARG B 1 87 ? 4.371 9.992 -8.695 1 95.19 87 ARG B C 1
ATOM 2396 O O . ARG B 1 87 ? 5.535 10.125 -9.07 1 95.19 87 ARG B O 1
ATOM 2403 N N . LEU B 1 88 ? 3.99 9.523 -7.543 1 96.88 88 LEU B N 1
ATOM 2404 C CA . LEU B 1 88 ? 4.977 9.18 -6.523 1 96.88 88 LEU B CA 1
ATOM 2405 C C . LEU B 1 88 ? 5.898 8.062 -7.012 1 96.88 88 LEU B C 1
ATOM 2407 O O . LEU B 1 88 ? 5.43 7.066 -7.566 1 96.88 88 LEU B O 1
ATOM 2411 N N . PRO B 1 89 ? 7.242 8.297 -6.824 1 95.81 89 PRO B N 1
ATOM 2412 C CA . PRO B 1 89 ? 8.125 7.184 -7.172 1 95.81 89 PRO B CA 1
ATOM 2413 C C . PRO B 1 89 ? 7.758 5.891 -6.453 1 95.81 89 PRO B C 1
ATOM 2415 O O . PRO B 1 89 ? 7.551 5.895 -5.234 1 95.81 89 PRO B O 1
ATOM 2418 N N . LYS B 1 90 ? 7.68 4.852 -7.18 1 94.94 90 LYS B N 1
ATOM 2419 C CA . LYS B 1 90 ? 7.359 3.557 -6.586 1 94.94 90 LYS B CA 1
ATOM 2420 C C . LYS B 1 90 ? 8.578 2.959 -5.883 1 94.94 90 LYS B C 1
ATOM 2422 O O . LYS B 1 90 ? 8.438 2.213 -4.914 1 94.94 90 LYS B O 1
ATOM 2427 N N . HIS B 1 91 ? 9.633 3.303 -6.41 1 93 91 HIS B N 1
ATOM 2428 C CA . HIS B 1 91 ? 10.859 2.836 -5.789 1 93 91 HIS B CA 1
ATOM 2429 C C . HIS B 1 91 ? 11.188 3.645 -4.539 1 93 91 HIS B C 1
ATOM 2431 O O . HIS B 1 91 ? 11.281 4.871 -4.594 1 93 91 HIS B O 1
ATOM 2437 N N . TYR B 1 92 ? 11.508 2.953 -3.516 1 93.94 92 TYR B N 1
ATOM 2438 C CA . TYR B 1 92 ? 11.641 3.549 -2.189 1 93.94 92 TYR B CA 1
ATOM 2439 C C . TYR B 1 92 ? 12.797 4.547 -2.154 1 93.94 92 TYR B C 1
ATOM 2441 O O . TYR B 1 92 ? 12.656 5.641 -1.604 1 93.94 92 TYR B O 1
ATOM 2449 N N . ASP B 1 93 ? 13.898 4.258 -2.756 1 91.94 93 ASP B N 1
ATOM 2450 C CA . ASP B 1 93 ? 15.055 5.152 -2.732 1 91.94 93 ASP B CA 1
ATOM 2451 C C . ASP B 1 93 ? 14.773 6.43 -3.516 1 91.94 93 ASP B C 1
ATOM 2453 O O . ASP B 1 93 ? 15.219 7.512 -3.129 1 91.94 93 ASP B O 1
ATOM 2457 N N . ALA B 1 94 ? 14.102 6.258 -4.605 1 94.69 94 ALA B N 1
ATOM 2458 C CA . ALA B 1 94 ? 13.727 7.445 -5.371 1 94.69 94 ALA B CA 1
ATOM 2459 C C . ALA B 1 94 ? 12.758 8.32 -4.582 1 94.69 94 ALA B C 1
ATOM 2461 O O . ALA B 1 94 ? 12.867 9.547 -4.605 1 94.69 94 ALA B O 1
ATOM 2462 N N . PHE B 1 95 ? 11.914 7.676 -3.906 1 97.44 95 PHE B N 1
ATOM 2463 C CA . PHE B 1 95 ? 11 8.391 -3.031 1 97.44 95 PHE B CA 1
ATOM 2464 C C . PHE B 1 95 ? 11.766 9.219 -2.002 1 97.44 95 PHE B C 1
ATOM 2466 O O . PHE B 1 95 ? 11.477 10.398 -1.801 1 97.44 95 PHE B O 1
ATOM 2473 N N . LYS B 1 96 ? 12.688 8.602 -1.347 1 96.5 96 LYS B N 1
ATOM 2474 C CA . LYS B 1 96 ? 13.477 9.289 -0.327 1 96.5 96 LYS B CA 1
ATOM 2475 C C . LYS B 1 96 ? 14.148 10.531 -0.901 1 96.5 96 LYS B C 1
ATOM 2477 O O . LYS B 1 96 ? 14.219 11.57 -0.242 1 96.5 96 LYS B O 1
ATOM 2482 N N . GLN B 1 97 ? 14.625 10.406 -2.102 1 96.75 97 GLN B N 1
ATOM 2483 C CA . GLN B 1 97 ? 15.297 11.531 -2.748 1 96.75 97 GLN B CA 1
ATOM 2484 C C . GLN B 1 97 ? 14.328 12.688 -2.994 1 96.75 97 GLN B C 1
ATOM 2486 O O . GLN B 1 97 ? 14.656 13.844 -2.73 1 96.75 97 GLN B O 1
ATOM 2491 N N . ILE B 1 98 ? 13.18 12.383 -3.451 1 97.88 98 ILE B N 1
ATOM 2492 C CA . ILE B 1 98 ? 12.195 13.406 -3.779 1 97.88 98 ILE B CA 1
ATOM 2493 C C . ILE B 1 98 ? 11.695 14.078 -2.5 1 97.88 98 ILE B C 1
ATOM 2495 O O . ILE B 1 98 ? 11.547 15.297 -2.447 1 97.88 98 ILE B O 1
ATOM 2499 N N . MET B 1 99 ? 11.508 13.234 -1.462 1 98.56 99 MET B N 1
ATOM 2500 C CA . MET B 1 99 ? 11.047 13.797 -0.196 1 98.56 99 MET B CA 1
ATOM 2501 C C . MET B 1 99 ? 12.133 14.672 0.431 1 98.56 99 MET B C 1
ATOM 2503 O O . MET B 1 99 ? 11.828 15.703 1.04 1 98.56 99 MET B O 1
ATOM 2507 N N . ALA B 1 100 ? 13.344 14.219 0.287 1 98.25 100 ALA B N 1
ATOM 2508 C CA . ALA B 1 100 ? 14.438 15.047 0.788 1 98.25 100 ALA B CA 1
ATOM 2509 C C . ALA B 1 100 ? 14.445 16.406 0.105 1 98.25 100 ALA B C 1
ATOM 2511 O O . ALA B 1 100 ? 14.602 17.438 0.764 1 98.25 100 ALA B O 1
ATOM 2512 N N . GLN B 1 101 ? 14.273 16.391 -1.174 1 98 101 GLN B N 1
ATOM 2513 C CA . GLN B 1 101 ? 14.203 17.641 -1.921 1 98 101 GLN B CA 1
ATOM 2514 C C . GLN B 1 101 ? 13.039 18.5 -1.447 1 98 101 GLN B C 1
ATOM 2516 O O . GLN B 1 101 ? 13.172 19.719 -1.294 1 98 101 GLN B O 1
ATOM 2521 N N . LEU B 1 102 ? 11.93 17.922 -1.236 1 98.62 102 LEU B N 1
ATOM 2522 C CA . LEU B 1 102 ? 10.75 18.609 -0.74 1 98.62 102 LEU B CA 1
ATOM 2523 C C . LEU B 1 102 ? 11.047 19.297 0.591 1 98.62 102 LEU B C 1
ATOM 2525 O O . LEU B 1 102 ? 10.75 20.484 0.764 1 98.62 102 LEU B O 1
ATOM 2529 N N . LEU B 1 103 ? 11.656 18.531 1.468 1 98.38 103 LEU B N 1
ATOM 2530 C CA . LEU B 1 103 ? 11.93 19.047 2.807 1 98.38 103 LEU B CA 1
ATOM 2531 C C . LEU B 1 103 ? 12.961 20.172 2.76 1 98.38 103 LEU B C 1
ATOM 2533 O O . LEU B 1 103 ? 12.914 21.094 3.57 1 98.38 103 LEU B O 1
ATOM 2537 N N . GLN B 1 104 ? 13.852 20.109 1.849 1 97.62 104 GLN B N 1
ATOM 2538 C CA . GLN B 1 104 ? 14.922 21.094 1.736 1 97.62 104 GLN B CA 1
ATOM 2539 C C . GLN B 1 104 ? 14.43 22.375 1.061 1 97.62 104 GLN B C 1
ATOM 2541 O O . GLN B 1 104 ? 14.797 23.484 1.472 1 97.62 104 GLN B O 1
ATOM 2546 N N . ARG B 1 105 ? 13.57 22.203 0.038 1 97.81 105 ARG B N 1
ATOM 2547 C CA . ARG B 1 105 ? 13.25 23.344 -0.828 1 97.81 105 ARG B CA 1
ATOM 2548 C C . ARG B 1 105 ? 11.836 23.844 -0.562 1 97.81 105 ARG B C 1
ATOM 2550 O O . ARG B 1 105 ? 11.484 24.953 -0.967 1 97.81 105 ARG B O 1
ATOM 2557 N N . GLY B 1 106 ? 11.086 23 -0.001 1 98 106 GLY B N 1
ATOM 2558 C CA . GLY B 1 106 ? 9.711 23.359 0.281 1 98 106 GLY B CA 1
ATOM 2559 C C . GLY B 1 106 ? 8.766 23.047 -0.86 1 98 106 GLY B C 1
ATOM 2560 O O . GLY B 1 106 ? 7.551 23.266 -0.748 1 98 106 GLY B O 1
ATOM 2561 N N . LYS B 1 107 ? 9.336 22.547 -1.956 1 98.38 107 LYS B N 1
ATOM 2562 C CA . LYS B 1 107 ? 8.5 22.156 -3.09 1 98.38 107 LYS B CA 1
ATOM 2563 C C . LYS B 1 107 ? 9.227 21.172 -4.004 1 98.38 107 LYS B C 1
ATOM 2565 O O . LYS B 1 107 ? 10.461 21.141 -4.027 1 98.38 107 LYS B O 1
ATOM 2570 N N . VAL B 1 108 ? 8.484 20.438 -4.691 1 98.12 108 VAL B N 1
ATOM 2571 C CA . VAL B 1 108 ? 9.023 19.531 -5.707 1 98.12 108 VAL B CA 1
ATOM 2572 C C . VAL B 1 108 ? 8.023 19.391 -6.852 1 98.12 108 VAL B C 1
ATOM 2574 O O . VAL B 1 108 ? 6.816 19.281 -6.617 1 98.12 108 VAL B O 1
ATOM 2577 N N . PRO B 1 109 ? 8.531 19.422 -8.055 1 96.69 109 PRO B N 1
ATOM 2578 C CA . PRO B 1 109 ? 9.914 19.719 -8.445 1 96.69 109 PRO B CA 1
ATOM 2579 C C . PRO B 1 109 ? 10.312 21.156 -8.141 1 96.69 109 PRO B C 1
ATOM 2581 O O . PRO B 1 109 ? 9.461 21.984 -7.848 1 96.69 109 PRO B O 1
ATOM 2584 N N . PRO B 1 110 ? 11.625 21.375 -8.141 1 94.06 110 PRO B N 1
ATOM 2585 C CA . PRO B 1 110 ? 12.109 22.719 -7.805 1 94.06 110 PRO B CA 1
ATOM 2586 C C . PRO B 1 110 ? 11.727 23.766 -8.852 1 94.06 110 PRO B C 1
ATOM 2588 O O . PRO B 1 110 ? 11.539 24.938 -8.516 1 94.06 110 PRO B O 1
ATOM 2591 N N . GLU B 1 111 ? 11.609 23.312 -10.086 1 94.19 111 GLU B N 1
ATOM 2592 C CA . GLU B 1 111 ? 11.219 24.203 -11.172 1 94.19 111 GLU B CA 1
ATOM 2593 C C . GLU B 1 111 ? 9.859 23.812 -11.758 1 94.19 111 GLU B C 1
ATOM 2595 O O . GLU B 1 111 ? 9.516 22.625 -11.773 1 94.19 111 GLU B O 1
ATOM 2600 N N . GLY B 1 112 ? 9.078 24.812 -12.164 1 95.06 112 GLY B N 1
ATOM 2601 C CA . GLY B 1 112 ? 7.762 24.531 -12.711 1 95.06 112 GLY B CA 1
ATOM 2602 C C . GLY B 1 112 ? 6.684 24.438 -11.648 1 95.06 112 GLY B C 1
ATOM 2603 O O . GLY B 1 112 ? 6.887 24.875 -10.508 1 95.06 112 GLY B O 1
ATOM 2604 N N . GLU B 1 113 ? 5.543 24.016 -12.055 1 96.44 113 GLU B N 1
ATOM 2605 C CA . GLU B 1 113 ? 4.438 23.859 -11.109 1 96.44 113 GLU B CA 1
ATOM 2606 C C . GLU B 1 113 ? 4.707 22.719 -10.133 1 96.44 113 GLU B C 1
ATOM 2608 O O . GLU B 1 113 ? 4.918 21.578 -10.547 1 96.44 113 GLU B O 1
ATOM 2613 N N . PRO B 1 114 ? 4.75 23.062 -8.906 1 97.81 114 PRO B N 1
ATOM 2614 C CA . PRO B 1 114 ? 5.055 22.016 -7.938 1 97.81 114 PRO B CA 1
ATOM 2615 C C . PRO B 1 114 ? 3.939 20.984 -7.824 1 97.81 114 PRO B C 1
ATOM 2617 O O . PRO B 1 114 ? 2.762 21.312 -7.961 1 97.81 114 PRO B O 1
ATOM 2620 N N . LEU B 1 115 ? 4.281 19.75 -7.523 1 98.44 115 LEU B N 1
ATOM 2621 C CA . LEU B 1 115 ? 3.346 18.656 -7.293 1 98.44 115 LEU B CA 1
ATOM 2622 C C . LEU B 1 115 ? 3.223 18.359 -5.805 1 98.44 115 LEU B C 1
ATOM 2624 O O . LEU B 1 115 ? 2.258 17.719 -5.375 1 98.44 115 LEU B O 1
ATOM 2628 N N . MET B 1 116 ? 4.234 18.719 -5.043 1 98.81 116 MET B N 1
ATOM 2629 C CA . MET B 1 116 ? 4.211 18.766 -3.582 1 98.81 116 MET B CA 1
ATOM 2630 C C . MET B 1 116 ? 4.867 20.031 -3.061 1 98.81 116 MET B C 1
ATOM 2632 O O . MET B 1 116 ? 5.891 20.469 -3.594 1 98.81 116 MET B O 1
ATOM 2636 N N . TRP B 1 117 ? 4.281 20.578 -2.029 1 98.81 117 TRP B N 1
ATOM 2637 C CA . TRP B 1 117 ? 4.902 21.797 -1.521 1 98.81 117 TRP B CA 1
ATOM 2638 C C . TRP B 1 117 ? 4.473 22.062 -0.08 1 98.81 117 TRP B C 1
ATOM 2640 O O . TRP B 1 117 ? 3.475 21.516 0.39 1 98.81 117 TRP B O 1
ATOM 2650 N N . LEU B 1 118 ? 5.25 22.859 0.594 1 98.81 118 LEU B N 1
ATOM 2651 C CA . LEU B 1 118 ? 4.93 23.344 1.935 1 98.81 118 LEU B CA 1
ATOM 2652 C C . LEU B 1 118 ? 3.711 24.25 1.909 1 98.81 118 LEU B C 1
ATOM 2654 O O . LEU B 1 118 ? 3.785 25.375 1.401 1 98.81 118 LEU B O 1
ATOM 2658 N N . ALA B 1 119 ? 2.627 23.797 2.459 1 98.88 119 ALA B N 1
ATOM 2659 C CA . ALA B 1 119 ? 1.375 24.547 2.395 1 98.88 119 ALA B CA 1
ATOM 2660 C C . ALA B 1 119 ? 1.137 25.328 3.684 1 98.88 119 ALA B C 1
ATOM 2662 O O . ALA B 1 119 ? 0.588 26.438 3.654 1 98.88 119 ALA B O 1
ATOM 2663 N N . TYR B 1 120 ? 1.521 24.734 4.809 1 98.88 120 TYR B N 1
ATOM 2664 C CA . TYR B 1 120 ? 1.313 25.375 6.102 1 98.88 120 TYR B CA 1
ATOM 2665 C C . TYR B 1 120 ? 2.529 25.203 7.004 1 98.88 120 TYR B C 1
ATOM 2667 O O . TYR B 1 120 ? 3.133 24.125 7.031 1 98.88 120 TYR B O 1
ATOM 2675 N N . GLU B 1 121 ? 2.812 26.141 7.801 1 98.56 121 GLU B N 1
ATOM 2676 C CA . GLU B 1 121 ? 3.986 26.109 8.664 1 98.56 121 GLU B CA 1
ATOM 2677 C C . GLU B 1 121 ? 3.713 25.328 9.938 1 98.56 121 GLU B C 1
ATOM 2679 O O . GLU B 1 121 ? 4.637 25 10.688 1 98.56 121 GLU B O 1
ATOM 2684 N N . SER B 1 122 ? 2.445 25.062 10.164 1 98.62 122 SER B N 1
ATOM 2685 C CA . SER B 1 122 ? 2.066 24.297 11.344 1 98.62 122 SER B CA 1
ATOM 2686 C C . SER B 1 122 ? 0.71 23.625 11.156 1 98.62 122 SER B C 1
ATOM 2688 O O . SER B 1 122 ? -0.062 24 10.281 1 98.62 122 SER B O 1
ATOM 2690 N N . LEU B 1 123 ? 0.505 22.594 11.961 1 98.69 123 LEU B N 1
ATOM 2691 C CA . LEU B 1 123 ? -0.812 21.953 11.961 1 98.69 123 LEU B CA 1
ATOM 2692 C C . LEU B 1 123 ? -1.889 22.953 12.375 1 98.69 123 LEU B C 1
ATOM 2694 O O . LEU B 1 123 ? -3.021 22.891 11.891 1 98.69 123 LEU B O 1
ATOM 2698 N N . SER B 1 124 ? -1.543 23.875 13.234 1 98.5 124 SER B N 1
ATOM 2699 C CA . SER B 1 124 ? -2.467 24.938 13.633 1 98.5 124 SER B CA 1
ATOM 2700 C C . SER B 1 124 ? -2.902 25.766 12.43 1 98.5 124 SER B C 1
ATOM 2702 O O . SER B 1 124 ? -4.09 26.062 12.273 1 98.5 124 SER B O 1
ATOM 2704 N N . ASP B 1 125 ? -1.911 26.125 11.633 1 98.62 125 ASP B N 1
ATOM 2705 C CA . ASP B 1 125 ? -2.23 26.891 10.422 1 98.62 125 ASP B CA 1
ATOM 2706 C C . ASP B 1 125 ? -3.156 26.094 9.508 1 98.62 125 ASP B C 1
ATOM 2708 O O . ASP B 1 125 ? -4.066 26.656 8.898 1 98.62 125 ASP B O 1
ATOM 2712 N N . PHE B 1 126 ? -2.939 24.859 9.398 1 98.81 126 PHE B N 1
ATOM 2713 C CA . PHE B 1 126 ? -3.764 23.969 8.578 1 98.81 126 PHE B CA 1
ATOM 2714 C C . PHE B 1 126 ? -5.199 23.938 9.094 1 98.81 126 PHE B C 1
ATOM 2716 O O . PHE B 1 126 ? -6.145 24.109 8.32 1 98.81 126 PHE B O 1
ATOM 2723 N N . VAL B 1 127 ? -5.348 23.75 10.383 1 98.5 127 VAL B N 1
ATOM 2724 C CA . VAL B 1 127 ? -6.672 23.594 10.969 1 98.5 127 VAL B CA 1
ATOM 2725 C C . VAL B 1 127 ? -7.426 24.922 10.922 1 98.5 127 VAL B C 1
ATOM 2727 O O . VAL B 1 127 ? -8.648 24.938 10.766 1 98.5 127 VAL B O 1
ATOM 2730 N N . LYS B 1 128 ? -6.719 26 11.016 1 98.06 128 LYS B N 1
ATOM 2731 C CA . LYS B 1 128 ? -7.352 27.312 10.875 1 98.06 128 LYS B CA 1
ATOM 2732 C C . LYS B 1 128 ? -8.062 27.438 9.523 1 98.06 128 LYS B C 1
ATOM 2734 O O . LYS B 1 128 ? -9.141 28.031 9.438 1 98.06 128 LYS B O 1
ATOM 2739 N N . GLU B 1 129 ? -7.508 26.844 8.531 1 98 129 GLU B N 1
ATOM 2740 C CA . GLU B 1 129 ? -8.039 26.984 7.18 1 98 129 GLU B CA 1
ATOM 2741 C C . GLU B 1 129 ? -9.047 25.891 6.863 1 98 129 GLU B C 1
ATOM 2743 O O . GLU B 1 129 ? -10.062 26.125 6.207 1 98 129 GLU B O 1
ATOM 2748 N N . HIS B 1 130 ? -8.82 24.703 7.328 1 98 130 HIS B N 1
ATOM 2749 C CA . HIS B 1 130 ? -9.586 23.547 6.867 1 98 130 HIS B CA 1
ATOM 2750 C C . HIS B 1 130 ? -10.578 23.094 7.93 1 98 130 HIS B C 1
ATOM 2752 O O . HIS B 1 130 ? -11.445 22.266 7.656 1 98 130 HIS B O 1
ATOM 2758 N N . GLY B 1 131 ? -10.453 23.656 9.109 1 97.25 131 GLY B N 1
ATOM 2759 C CA . GLY B 1 131 ? -11.242 23.172 10.234 1 97.25 131 GLY B CA 1
ATOM 2760 C C . GLY B 1 131 ? -10.555 22.078 11.008 1 97.25 131 GLY B C 1
ATOM 2761 O O . GLY B 1 131 ? -9.562 21.5 10.547 1 97.25 131 GLY B O 1
ATOM 2762 N N . LYS B 1 132 ? -11.102 21.812 12.172 1 97.44 132 LYS B N 1
ATOM 2763 C CA . LYS B 1 132 ? -10.539 20.781 13.023 1 97.44 132 LYS B CA 1
ATOM 2764 C C . LYS B 1 132 ? -10.656 19.406 12.367 1 97.44 132 LYS B C 1
ATOM 2766 O O . LYS B 1 132 ? -11.586 19.156 11.602 1 97.44 132 LYS B O 1
ATOM 2771 N N . ILE B 1 133 ? -9.82 18.531 12.828 1 98.44 133 ILE B N 1
ATOM 2772 C CA . ILE B 1 133 ? -9.617 17.25 12.172 1 98.44 133 ILE B CA 1
ATOM 2773 C C . ILE B 1 133 ? -10.531 16.203 12.789 1 98.44 133 ILE B C 1
ATOM 2775 O O . ILE B 1 133 ? -10.82 16.25 13.984 1 98.44 133 ILE B O 1
ATOM 2779 N N . ILE B 1 134 ? -11.07 15.312 11.945 1 98.81 134 ILE B N 1
ATOM 2780 C CA . ILE B 1 134 ? -11.57 14.023 12.422 1 98.81 134 ILE B CA 1
ATOM 2781 C C . ILE B 1 134 ? -10.406 13.055 12.609 1 98.81 134 ILE B C 1
ATOM 2783 O O . ILE B 1 134 ? -9.836 12.562 11.633 1 98.81 134 ILE B O 1
ATOM 2787 N N . LEU B 1 135 ? -10.078 12.781 13.836 1 98.75 135 LEU B N 1
ATOM 2788 C CA . LEU B 1 135 ? -8.891 12 14.148 1 98.75 135 LEU B CA 1
ATOM 2789 C C . LEU B 1 135 ? -9.227 10.516 14.281 1 98.75 135 LEU B C 1
ATOM 2791 O O . LEU B 1 135 ? -10.133 10.148 15.039 1 98.75 135 LEU B O 1
ATOM 2795 N N . LEU B 1 136 ? -8.57 9.68 13.523 1 98.25 136 LEU B N 1
ATOM 2796 C CA . LEU B 1 136 ? -8.664 8.242 13.742 1 98.25 136 LEU B CA 1
ATOM 2797 C C . LEU B 1 136 ? -7.691 7.789 14.82 1 98.25 136 LEU B C 1
ATOM 2799 O O . LEU B 1 136 ? -6.473 7.887 14.641 1 98.25 136 LEU B O 1
ATOM 2803 N N . TRP B 1 137 ? -8.242 7.379 15.891 1 96.62 137 TRP B N 1
ATOM 2804 C CA . TRP B 1 137 ? -7.504 7.125 17.125 1 96.62 137 TRP B CA 1
ATOM 2805 C C . TRP B 1 137 ? -8.039 5.887 17.828 1 96.62 137 TRP B C 1
ATOM 2807 O O . TRP B 1 137 ? -9.25 5.742 18.016 1 96.62 137 TRP B O 1
ATOM 2817 N N . GLU B 1 138 ? -7.113 4.957 18.156 1 95.31 138 GLU B N 1
ATOM 2818 C CA . GLU B 1 138 ? -7.512 3.688 18.75 1 95.31 138 GLU B CA 1
ATOM 2819 C C . GLU B 1 138 ? -8.336 3.904 20.016 1 95.31 138 GLU B C 1
ATOM 2821 O O . GLU B 1 138 ? -9.164 3.066 20.375 1 95.31 138 GLU B O 1
ATOM 2826 N N . LYS B 1 139 ? -8.195 5.031 20.688 1 94.44 139 LYS B N 1
ATOM 2827 C CA . LYS B 1 139 ? -8.859 5.312 21.953 1 94.44 139 LYS B CA 1
ATOM 2828 C C . LYS B 1 139 ? -10.133 6.133 21.734 1 94.44 139 LYS B C 1
ATOM 2830 O O . LYS B 1 139 ? -10.766 6.578 22.688 1 94.44 139 LYS B O 1
ATOM 2835 N N . GLY B 1 140 ? -10.477 6.367 20.469 1 96.5 140 GLY B N 1
ATOM 2836 C CA . GLY B 1 140 ? -11.648 7.18 20.172 1 96.5 140 GLY B CA 1
ATOM 2837 C C . GLY B 1 140 ? -12.945 6.402 20.25 1 96.5 140 GLY B C 1
ATOM 2838 O O . GLY B 1 140 ? -12.969 5.266 20.734 1 96.5 140 GLY B O 1
ATOM 2839 N N . GLU B 1 141 ? -14.078 7.043 19.844 1 97.12 141 GLU B N 1
ATOM 2840 C CA . GLU B 1 141 ? -15.391 6.414 19.766 1 97.12 141 GLU B CA 1
ATOM 2841 C C . GLU B 1 141 ? -15.477 5.465 18.578 1 97.12 141 GLU B C 1
ATOM 2843 O O . GLU B 1 141 ? -15.055 5.805 17.469 1 97.12 141 GLU B O 1
ATOM 2848 N N . PRO B 1 142 ? -15.984 4.285 18.812 1 96.44 142 PRO B N 1
ATOM 2849 C CA . PRO B 1 142 ? -16.094 3.332 17.719 1 96.44 142 PRO B CA 1
ATOM 2850 C C . PRO B 1 142 ? -16.984 3.848 16.578 1 96.44 142 PRO B C 1
ATOM 2852 O O . PRO B 1 142 ? -18.078 4.34 16.828 1 96.44 142 PRO B O 1
ATOM 2855 N N . ARG B 1 143 ? -16.469 3.871 15.406 1 96.62 143 ARG B N 1
ATOM 2856 C CA . ARG B 1 143 ? -17.188 4.242 14.195 1 96.62 143 ARG B CA 1
ATOM 2857 C C . ARG B 1 143 ? -16.719 3.408 13.008 1 96.62 143 ARG B C 1
ATOM 2859 O O . ARG B 1 143 ? -15.57 2.963 12.969 1 96.62 143 ARG B O 1
ATOM 2866 N N . ARG B 1 144 ? -17.656 3.168 12.117 1 96 144 ARG B N 1
ATOM 2867 C CA . ARG B 1 144 ? -17.297 2.471 10.891 1 96 144 ARG B CA 1
ATOM 2868 C C . ARG B 1 144 ? -16.672 3.43 9.875 1 96 144 ARG B C 1
ATOM 2870 O O . ARG B 1 144 ? -16.953 4.629 9.891 1 96 144 ARG B O 1
ATOM 2877 N N . PHE B 1 145 ? -15.852 2.914 8.992 1 97.31 145 PHE B N 1
ATOM 2878 C CA . PHE B 1 145 ? -15.18 3.729 7.984 1 97.31 145 PHE B CA 1
ATOM 2879 C C . PHE B 1 145 ? -16.203 4.469 7.121 1 97.31 145 PHE B C 1
ATOM 2881 O O . PHE B 1 145 ? -15.992 5.633 6.773 1 97.31 145 PHE B O 1
ATOM 2888 N N . LYS B 1 146 ? -17.25 3.795 6.809 1 97 146 LYS B N 1
ATOM 2889 C CA . LYS B 1 146 ? -18.266 4.41 5.961 1 97 146 LYS B CA 1
ATOM 2890 C C . LYS B 1 146 ? -18.875 5.633 6.637 1 97 146 LYS B C 1
ATOM 2892 O O . LYS B 1 146 ? -19.125 6.648 5.984 1 97 146 LYS B O 1
ATOM 2897 N N . GLU B 1 147 ? -19.109 5.527 7.918 1 98.19 147 GLU B N 1
ATOM 2898 C CA . GLU B 1 147 ? -19.656 6.648 8.68 1 98.19 147 GLU B CA 1
ATOM 2899 C C . GLU B 1 147 ? -18.672 7.809 8.742 1 98.19 147 GLU B C 1
ATOM 2901 O O . GLU B 1 147 ? -19.047 8.969 8.617 1 98.19 147 GLU B O 1
ATOM 2906 N N . ILE B 1 148 ? -17.453 7.477 8.945 1 98.5 148 ILE B N 1
ATOM 2907 C CA . ILE B 1 148 ? -16.406 8.484 9.031 1 98.5 148 ILE B CA 1
ATOM 2908 C C . ILE B 1 148 ? -16.266 9.195 7.688 1 98.5 148 ILE B C 1
ATOM 2910 O O . ILE B 1 148 ? -16.234 10.43 7.629 1 98.5 148 ILE B O 1
ATOM 2914 N N . ALA B 1 149 ? -16.203 8.398 6.629 1 98.38 149 ALA B N 1
ATOM 2915 C CA . ALA B 1 149 ? -16.094 8.961 5.289 1 98.38 149 ALA B CA 1
ATOM 2916 C C . ALA B 1 149 ? -17.297 9.844 4.961 1 98.38 149 ALA B C 1
ATOM 2918 O O . ALA B 1 149 ? -17.141 10.922 4.379 1 98.38 149 ALA B O 1
ATOM 2919 N N . SER B 1 150 ? -18.484 9.344 5.328 1 98.56 150 SER B N 1
ATOM 2920 C CA . SER B 1 150 ? -19.703 10.117 5.09 1 98.56 150 SER B CA 1
ATOM 2921 C C . SER B 1 150 ? -19.641 11.469 5.789 1 98.56 150 SER B C 1
ATOM 2923 O O . SER B 1 150 ? -19.922 12.5 5.176 1 98.56 150 SER B O 1
ATOM 2925 N N . GLU B 1 151 ? -19.266 11.43 7.02 1 98.38 151 GLU B N 1
ATOM 2926 C CA . GLU B 1 151 ? -19.156 12.672 7.789 1 98.38 151 GLU B CA 1
ATOM 2927 C C . GLU B 1 151 ? -18.109 13.609 7.18 1 98.38 151 GLU B C 1
ATOM 2929 O O . GLU B 1 151 ? -18.359 14.805 7.047 1 98.38 151 GLU B O 1
ATOM 2934 N N . ALA B 1 152 ? -17 13.094 6.832 1 98.5 152 ALA B N 1
ATOM 2935 C CA . ALA B 1 152 ? -15.922 13.898 6.258 1 98.5 152 ALA B CA 1
ATOM 2936 C C . ALA B 1 152 ? -16.359 14.531 4.941 1 98.5 152 ALA B C 1
ATOM 2938 O O . ALA B 1 152 ? -16.109 15.719 4.703 1 98.5 152 ALA B O 1
ATOM 2939 N N . LEU B 1 153 ? -17.031 13.75 4.137 1 98.25 153 LEU B N 1
ATOM 2940 C CA . LEU B 1 153 ? -17.469 14.242 2.84 1 98.25 153 LEU B CA 1
ATOM 2941 C C . LEU B 1 153 ? -18.562 15.305 3.008 1 98.25 153 LEU B C 1
ATOM 2943 O O . LEU B 1 153 ? -18.625 16.266 2.236 1 98.25 153 LEU B O 1
ATOM 2947 N N . GLU B 1 154 ? -19.375 15.125 3.977 1 97.62 154 GLU B N 1
ATOM 2948 C CA . GLU B 1 154 ? -20.484 16.047 4.211 1 97.62 154 GLU B CA 1
ATOM 2949 C C . GLU B 1 154 ? -19.984 17.359 4.812 1 97.62 154 GLU B C 1
ATOM 2951 O O . GLU B 1 154 ? -20.438 18.438 4.418 1 97.62 154 GLU B O 1
ATOM 2956 N N . THR B 1 155 ? -19.094 17.359 5.754 1 97.44 155 THR B N 1
ATOM 2957 C CA . THR B 1 155 ? -18.672 18.531 6.5 1 97.44 155 THR B CA 1
ATOM 2958 C C . THR B 1 155 ? -17.469 19.203 5.832 1 97.44 155 THR B C 1
ATOM 2960 O O . THR B 1 155 ? -17.172 20.375 6.082 1 97.44 155 THR B O 1
ATOM 2963 N N . GLY B 1 156 ? -16.719 18.391 5.086 1 97.38 156 GLY B N 1
ATOM 2964 C CA . GLY B 1 156 ? -15.477 18.875 4.508 1 97.38 156 GLY B CA 1
ATOM 2965 C C . GLY B 1 156 ? -14.297 18.797 5.461 1 97.38 156 GLY B C 1
ATOM 2966 O O . GLY B 1 156 ? -13.203 19.266 5.148 1 97.38 156 GLY B O 1
ATOM 2967 N N . ALA B 1 157 ? -14.492 18.234 6.617 1 98.19 157 ALA B N 1
ATOM 2968 C CA . ALA B 1 157 ? -13.445 18.125 7.625 1 98.19 157 ALA B CA 1
ATOM 2969 C C . ALA B 1 157 ? -12.352 17.156 7.184 1 98.19 157 ALA B C 1
ATOM 2971 O O . ALA B 1 157 ? -12.648 16.094 6.613 1 98.19 157 ALA B O 1
ATOM 2972 N N . PRO B 1 158 ? -11.117 17.516 7.422 1 98.75 158 PRO B N 1
ATOM 2973 C CA . PRO B 1 158 ? -10.039 16.578 7.105 1 98.75 158 PRO B CA 1
ATOM 2974 C C . PRO B 1 158 ? -10.016 15.375 8.047 1 98.75 158 PRO B C 1
ATOM 2976 O O . PRO B 1 158 ? -10.305 15.516 9.242 1 98.75 158 PRO B O 1
ATOM 2979 N N . VAL B 1 159 ? -9.719 14.266 7.531 1 98.94 159 VAL B N 1
ATOM 2980 C CA . VAL B 1 159 ? -9.523 13.07 8.344 1 98.94 159 VAL B CA 1
ATOM 2981 C C . VAL B 1 159 ? -8.031 12.867 8.609 1 98.94 159 VAL B C 1
ATOM 2983 O O . VAL B 1 159 ? -7.23 12.82 7.672 1 98.94 159 VAL B O 1
ATOM 2986 N N . GLY B 1 160 ? -7.688 12.789 9.891 1 98.88 160 GLY B N 1
ATOM 2987 C CA . GLY B 1 160 ? -6.305 12.594 10.297 1 98.88 160 GLY B CA 1
ATOM 2988 C C . GLY B 1 160 ? -5.953 11.141 10.539 1 98.88 160 GLY B C 1
ATOM 2989 O O . GLY B 1 160 ? -6.609 10.461 11.328 1 98.88 160 GLY B O 1
ATOM 2990 N N . ILE B 1 161 ? -4.922 10.656 9.883 1 98.81 161 ILE B N 1
ATOM 2991 C CA . ILE B 1 161 ? -4.395 9.305 10.039 1 98.81 161 ILE B CA 1
ATOM 2992 C C . ILE B 1 161 ? -2.975 9.359 10.594 1 98.81 161 ILE B C 1
ATOM 2994 O O . ILE B 1 161 ? -2.117 10.062 10.047 1 98.81 161 ILE B O 1
ATOM 2998 N N . GLY B 1 162 ? -2.734 8.656 11.703 1 98.38 162 GLY B N 1
ATOM 2999 C CA . GLY B 1 162 ? -1.367 8.555 12.188 1 98.38 162 GLY B CA 1
ATOM 3000 C C . GLY B 1 162 ? -0.443 7.832 11.227 1 98.38 162 GLY B C 1
ATOM 3001 O O . GLY B 1 162 ? -0.757 6.734 10.766 1 98.38 162 GLY B O 1
ATOM 3002 N N . ALA B 1 163 ? 0.657 8.43 10.914 1 98.19 163 ALA B N 1
ATOM 3003 C CA . ALA B 1 163 ? 1.601 7.832 9.969 1 98.19 163 ALA B CA 1
ATOM 3004 C C . ALA B 1 163 ? 2.971 7.637 10.609 1 98.19 163 ALA B C 1
ATOM 3006 O O . ALA B 1 163 ? 3.996 7.984 10.023 1 98.19 163 ALA B O 1
ATOM 3007 N N . PHE B 1 164 ? 3.004 7.098 11.82 1 97.31 164 PHE B N 1
ATOM 3008 C CA . PHE B 1 164 ? 4.223 6.855 12.578 1 97.31 164 PHE B CA 1
ATOM 3009 C C . PHE B 1 164 ? 4.215 5.457 13.188 1 97.31 164 PHE B C 1
ATOM 3011 O O . PHE B 1 164 ? 3.152 4.855 13.352 1 97.31 164 PHE B O 1
ATOM 3018 N N . PRO B 1 165 ? 5.402 4.906 13.469 1 94.56 165 PRO B N 1
ATOM 3019 C CA . PRO B 1 165 ? 5.496 3.484 13.805 1 94.56 165 PRO B CA 1
ATOM 3020 C C . PRO B 1 165 ? 4.945 3.166 15.188 1 94.56 165 PRO B C 1
ATOM 3022 O O . PRO B 1 165 ? 4.277 2.145 15.375 1 94.56 165 PRO B O 1
ATOM 3025 N N . ARG B 1 166 ? 5.262 3.959 16.109 1 92.25 166 ARG B N 1
ATOM 3026 C CA . ARG B 1 166 ? 4.914 3.631 17.484 1 92.25 166 ARG B CA 1
ATOM 3027 C C . ARG B 1 166 ? 4.605 4.891 18.281 1 92.25 166 ARG B C 1
ATOM 3029 O O . ARG B 1 166 ? 5.074 5.98 17.953 1 92.25 166 ARG B O 1
ATOM 3036 N N . GLY B 1 167 ? 3.797 4.598 19.281 1 91.56 167 GLY B N 1
ATOM 3037 C CA . GLY B 1 167 ? 3.467 5.707 20.172 1 91.56 167 GLY B CA 1
ATOM 3038 C C . GLY B 1 167 ? 2.062 6.238 19.953 1 91.56 167 GLY B C 1
ATOM 3039 O O . GLY B 1 167 ? 1.281 5.664 19.203 1 91.56 167 GLY B O 1
ATOM 3040 N N . ASP B 1 168 ? 1.843 7.34 20.719 1 94.5 168 ASP B N 1
ATOM 3041 C CA . ASP B 1 168 ? 0.535 7.988 20.656 1 94.5 168 ASP B CA 1
ATOM 3042 C C . ASP B 1 168 ? 0.638 9.367 20.016 1 94.5 168 ASP B C 1
ATOM 3044 O O . ASP B 1 168 ? 1.739 9.867 19.781 1 94.5 168 ASP B O 1
ATOM 3048 N N . PHE B 1 169 ? -0.49 9.914 19.672 1 97.19 169 PHE B N 1
ATOM 3049 C CA . PHE B 1 169 ? -0.506 11.281 19.156 1 97.19 169 PHE B CA 1
ATOM 3050 C C . PHE B 1 169 ? -0.001 12.266 20.188 1 97.19 169 PHE B C 1
ATOM 3052 O O . PHE B 1 169 ? -0.258 12.102 21.391 1 97.19 169 PHE B O 1
ATOM 3059 N N . GLU B 1 170 ? 0.686 13.258 19.703 1 96.5 170 GLU B N 1
ATOM 3060 C CA . GLU B 1 170 ? 1.046 14.367 20.578 1 96.5 170 GLU B CA 1
ATOM 3061 C C . GLU B 1 170 ? -0.195 15.102 21.078 1 96.5 170 GLU B C 1
ATOM 3063 O O . GLU B 1 170 ? -1.21 15.164 20.391 1 96.5 170 GLU B O 1
ATOM 3068 N N . LYS B 1 171 ? -0.079 15.688 22.266 1 96.62 171 LYS B N 1
ATOM 3069 C CA . LYS B 1 171 ? -1.179 16.469 22.844 1 96.62 171 LYS B CA 1
ATOM 3070 C C . LYS B 1 171 ? -1.594 17.594 21.906 1 96.62 171 LYS B C 1
ATOM 3072 O O . LYS B 1 171 ? -2.779 17.906 21.797 1 96.62 171 LYS B O 1
ATOM 3077 N N . SER B 1 172 ? -0.628 18.219 21.297 1 96.81 172 SER B N 1
ATOM 3078 C CA . SER B 1 172 ? -0.893 19.328 20.391 1 96.81 172 SER B CA 1
ATOM 3079 C C . SER B 1 172 ? -1.738 18.875 19.203 1 96.81 172 SER B C 1
ATOM 3081 O O . SER B 1 172 ? -2.582 19.625 18.703 1 96.81 172 SER B O 1
ATOM 3083 N N . THR B 1 173 ? -1.516 17.641 18.719 1 97.94 173 THR B N 1
ATOM 3084 C CA . THR B 1 173 ? -2.312 17.078 17.641 1 97.94 173 THR B CA 1
ATOM 3085 C C . THR B 1 173 ? -3.727 16.75 18.109 1 97.94 173 THR B C 1
ATOM 3087 O O . THR B 1 173 ? -4.703 17.078 17.438 1 97.94 173 THR B O 1
ATOM 3090 N N . LEU B 1 174 ? -3.83 16.172 19.266 1 97.88 174 LEU B N 1
ATOM 3091 C CA . LEU B 1 174 ? -5.125 15.82 19.844 1 97.88 174 LEU B CA 1
ATOM 3092 C C . LEU B 1 174 ? -5.996 17.062 20.016 1 97.88 174 LEU B C 1
ATOM 3094 O O . LEU B 1 174 ? -7.199 17.016 19.75 1 97.88 174 LEU B O 1
ATOM 3098 N N . ARG B 1 175 ? -5.41 18.141 20.344 1 97.44 175 ARG B N 1
ATOM 3099 C CA . ARG B 1 175 ? -6.133 19.391 20.578 1 97.44 175 ARG B CA 1
ATOM 3100 C C . ARG B 1 175 ? -6.676 19.953 19.281 1 97.44 175 ARG B C 1
ATOM 3102 O O . ARG B 1 175 ? -7.594 20.781 19.281 1 97.44 175 ARG B O 1
ATOM 3109 N N . LYS B 1 176 ? -6.125 19.516 18.172 1 97.94 176 LYS B N 1
ATOM 3110 C CA . LYS B 1 176 ? -6.531 20.016 16.875 1 97.94 176 LYS B CA 1
ATOM 3111 C C . LYS B 1 176 ? -7.625 19.141 16.266 1 97.94 176 LYS B C 1
ATOM 3113 O O . LYS B 1 176 ? -8.039 19.375 15.125 1 97.94 176 LYS B O 1
ATOM 3118 N N . SER B 1 177 ? -8.094 18.203 17.016 1 97.94 177 SER B N 1
ATOM 3119 C CA . SER B 1 177 ? -9.172 17.328 16.547 1 97.94 177 SER B CA 1
ATOM 3120 C C . SER B 1 177 ? -10.516 17.734 17.156 1 97.94 177 SER B C 1
ATOM 3122 O O . SER B 1 177 ? -10.578 18.141 18.312 1 97.94 177 SER B O 1
ATOM 3124 N N . ALA B 1 178 ? -11.547 17.672 16.312 1 97 178 ALA B N 1
ATOM 3125 C CA . ALA B 1 178 ? -12.906 17.922 16.797 1 97 178 ALA B CA 1
ATOM 3126 C C . ALA B 1 178 ? -13.609 16.625 17.156 1 97 178 ALA B C 1
ATOM 3128 O O . ALA B 1 178 ? -14.484 16.609 18.031 1 97 178 ALA B O 1
ATOM 3129 N N . LYS B 1 179 ? -13.297 15.594 16.406 1 98.06 179 LYS B N 1
ATOM 3130 C CA . LYS B 1 179 ? -13.82 14.25 16.625 1 98.06 179 LYS B CA 1
ATOM 3131 C C . LYS B 1 179 ? -12.703 13.219 16.625 1 98.06 179 LYS B C 1
ATOM 3133 O O . LYS B 1 179 ? -11.68 13.398 15.945 1 98.06 179 LYS B O 1
ATOM 3138 N N . ARG B 1 180 ? -12.938 12.25 17.438 1 98.19 180 ARG B N 1
ATOM 3139 C CA . ARG B 1 180 ? -11.984 11.156 17.531 1 98.19 180 ARG B CA 1
ATOM 3140 C C . ARG B 1 180 ? -12.68 9.805 17.422 1 98.19 180 ARG B C 1
ATOM 3142 O O . ARG B 1 180 ? -13.594 9.508 18.188 1 98.19 180 ARG B O 1
ATOM 3149 N N . TYR B 1 181 ? -12.242 9.039 16.438 1 98.19 181 TYR B N 1
ATOM 3150 C CA . TYR B 1 181 ? -12.938 7.785 16.188 1 98.19 181 TYR B CA 1
ATOM 3151 C C . TYR B 1 181 ? -11.961 6.613 16.203 1 98.19 181 TYR B C 1
ATOM 3153 O O . TYR B 1 181 ? -10.836 6.723 15.703 1 98.19 181 TYR B O 1
ATOM 3161 N N . SER B 1 182 ? -12.352 5.555 16.844 1 96.75 182 SER B N 1
ATOM 3162 C CA . SER B 1 182 ? -11.664 4.27 16.766 1 96.75 182 SER B CA 1
ATOM 3163 C C . SER B 1 182 ? -12.32 3.355 15.734 1 96.75 182 SER B C 1
ATOM 3165 O O . SER B 1 182 ? -13.547 3.314 15.625 1 96.75 182 SER B O 1
ATOM 3167 N N . VAL B 1 183 ? -11.453 2.744 14.961 1 93.12 183 VAL B N 1
ATOM 3168 C CA . VAL B 1 183 ? -11.953 1.82 13.953 1 93.12 183 VAL B CA 1
ATOM 3169 C C . VAL B 1 183 ? -11.547 0.393 14.305 1 93.12 183 VAL B C 1
ATOM 3171 O O . VAL B 1 183 ? -10.578 0.182 15.047 1 93.12 183 VAL B O 1
ATOM 3174 N N . PHE B 1 184 ? -12.328 -0.554 13.945 1 87.38 184 PHE B N 1
ATOM 3175 C CA . PHE B 1 184 ? -12.039 -1.976 14.078 1 87.38 184 PHE B CA 1
ATOM 3176 C C . PHE B 1 184 ? -11.781 -2.342 15.539 1 87.38 184 PHE B C 1
ATOM 3178 O O . PHE B 1 184 ? -10.75 -2.926 15.867 1 87.38 184 PHE B O 1
ATOM 3185 N N . GLY B 1 185 ? -12.609 -1.913 16.422 1 83.94 185 GLY B N 1
ATOM 3186 C CA . GLY B 1 185 ? -12.57 -2.287 17.828 1 83.94 185 GLY B CA 1
ATOM 3187 C C . GLY B 1 185 ? -11.352 -1.75 18.547 1 83.94 185 GLY B C 1
ATOM 3188 O O . GLY B 1 185 ? -10.93 -2.314 19.562 1 83.94 185 GLY B O 1
ATOM 3189 N N . GLY B 1 186 ? -10.68 -0.836 17.953 1 84.38 186 GLY B N 1
ATOM 3190 C CA . GLY B 1 186 ? -9.523 -0.248 18.625 1 84.38 186 GLY B CA 1
ATOM 3191 C C . GLY B 1 186 ? -8.227 -0.981 18.328 1 84.38 186 GLY B C 1
ATOM 3192 O O . GLY B 1 186 ? -7.184 -0.653 18.891 1 84.38 186 GLY B O 1
ATOM 3193 N N . ARG B 1 187 ? -8.32 -1.961 17.484 1 86.25 187 ARG B N 1
ATOM 3194 C CA . ARG B 1 187 ? -7.102 -2.65 17.062 1 86.25 187 ARG B CA 1
ATOM 3195 C C . ARG B 1 187 ? -6.199 -1.727 16.25 1 86.25 187 ARG B C 1
ATOM 3197 O O . ARG B 1 187 ? -6.676 -0.991 15.383 1 86.25 187 ARG B O 1
ATOM 3204 N N . PRO B 1 188 ? -4.902 -1.716 16.625 1 90.5 188 PRO B N 1
ATOM 3205 C CA . PRO B 1 188 ? -3.99 -0.899 15.828 1 90.5 188 PRO B CA 1
ATOM 3206 C C . PRO B 1 188 ? -3.871 -1.393 14.383 1 90.5 188 PRO B C 1
ATOM 3208 O O . PRO B 1 188 ? -3.766 -2.6 14.148 1 90.5 188 PRO B O 1
ATOM 3211 N N . LEU B 1 189 ? -4.031 -0.535 13.492 1 94.69 189 LEU B N 1
ATOM 3212 C CA . LEU B 1 189 ? -3.891 -0.824 12.062 1 94.69 189 LEU B CA 1
ATOM 3213 C C . LEU B 1 189 ? -2.752 -0.013 11.453 1 94.69 189 LEU B C 1
ATOM 3215 O O . LEU B 1 189 ? -2.414 1.062 11.953 1 94.69 189 LEU B O 1
ATOM 3219 N N . LYS B 1 190 ? -2.168 -0.567 10.445 1 96.69 190 LYS B N 1
ATOM 3220 C CA . LYS B 1 190 ? -1.169 0.202 9.711 1 96.69 190 LYS B CA 1
ATOM 3221 C C . LYS B 1 190 ? -1.8 1.413 9.031 1 96.69 190 LYS B C 1
ATOM 3223 O O . LYS B 1 190 ? -2.982 1.393 8.688 1 96.69 190 LYS B O 1
ATOM 3228 N N . ALA B 1 191 ? -0.989 2.414 8.852 1 98.06 191 ALA B N 1
ATOM 3229 C CA . ALA B 1 191 ? -1.47 3.654 8.25 1 98.06 191 ALA B CA 1
ATOM 3230 C C . ALA B 1 191 ? -2.064 3.396 6.871 1 98.06 191 ALA B C 1
ATOM 3232 O O . ALA B 1 191 ? -3.119 3.939 6.531 1 98.06 191 ALA B O 1
ATOM 3233 N N . TRP B 1 192 ? -1.389 2.553 6.043 1 98.31 192 TRP B N 1
ATOM 3234 C CA . TRP B 1 192 ? -1.9 2.305 4.699 1 98.31 192 TRP B CA 1
ATOM 3235 C C . TRP B 1 192 ? -3.195 1.5 4.75 1 98.31 192 TRP B C 1
ATOM 3237 O O . TRP B 1 192 ? -4.062 1.651 3.887 1 98.31 192 TRP B O 1
ATOM 3247 N N . THR B 1 193 ? -3.389 0.679 5.75 1 97.69 193 THR B N 1
ATOM 3248 C CA . THR B 1 193 ? -4.641 -0.057 5.906 1 97.69 193 THR B CA 1
ATOM 3249 C C . THR B 1 193 ? -5.793 0.895 6.207 1 97.69 193 THR B C 1
ATOM 3251 O O . THR B 1 193 ? -6.848 0.822 5.574 1 97.69 19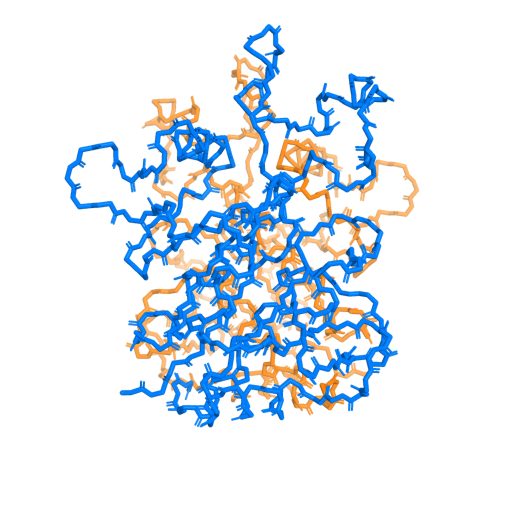3 THR B O 1
ATOM 3254 N N . VAL B 1 194 ? -5.555 1.784 7.145 1 98 194 VAL B N 1
ATOM 3255 C CA . VAL B 1 194 ? -6.559 2.789 7.473 1 98 194 VAL B CA 1
ATOM 3256 C C . VAL B 1 194 ? -6.891 3.615 6.234 1 98 194 VAL B C 1
ATOM 3258 O O . VAL B 1 194 ? -8.062 3.863 5.938 1 98 194 VAL B O 1
ATOM 3261 N N . ALA B 1 195 ? -5.855 3.965 5.492 1 98.56 195 ALA B N 1
ATOM 3262 C CA . ALA B 1 195 ? -6.012 4.812 4.312 1 98.56 195 ALA B CA 1
ATOM 3263 C C . ALA B 1 195 ? -6.871 4.121 3.254 1 98.56 195 ALA B C 1
ATOM 3265 O O . ALA B 1 195 ? -7.836 4.707 2.75 1 98.56 195 ALA B O 1
ATOM 3266 N N . TYR B 1 196 ? -6.504 2.875 2.9 1 98.12 196 TYR B N 1
ATOM 3267 C CA . TYR B 1 196 ? -7.246 2.279 1.796 1 98.12 196 TYR B CA 1
ATOM 3268 C C . TYR B 1 196 ? -8.664 1.929 2.221 1 98.12 196 TYR B C 1
ATOM 3270 O O . TYR B 1 196 ? -9.586 1.947 1.401 1 98.12 196 TYR B O 1
ATOM 3278 N N . LYS B 1 197 ? -8.938 1.651 3.52 1 97.88 197 LYS B N 1
ATOM 3279 C CA . LYS B 1 197 ? -10.305 1.415 3.988 1 97.88 197 LYS B CA 1
ATOM 3280 C C . LYS B 1 197 ? -11.141 2.68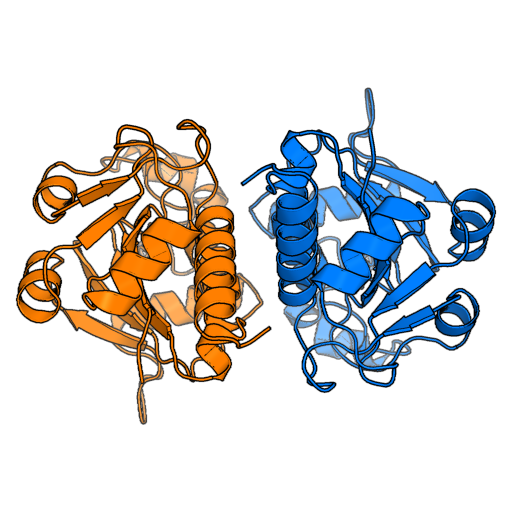6 3.893 1 97.88 197 LYS B C 1
ATOM 3282 O O . LYS B 1 197 ? -12.297 2.639 3.463 1 97.88 197 LYS B O 1
ATOM 3287 N N . LEU B 1 198 ? -10.539 3.768 4.312 1 98.38 198 LEU B N 1
ATOM 3288 C CA . LEU B 1 198 ? -11.219 5.059 4.238 1 98.38 198 LEU B CA 1
ATOM 3289 C C . LEU B 1 198 ? -11.523 5.43 2.793 1 98.38 198 LEU B C 1
ATOM 3291 O O . LEU B 1 198 ? -12.633 5.871 2.484 1 98.38 198 LEU B O 1
ATOM 3295 N N . VAL B 1 199 ? -10.547 5.242 1.929 1 98.06 199 VAL B N 1
ATOM 3296 C CA . VAL B 1 199 ? -10.695 5.578 0.517 1 98.06 199 VAL B CA 1
ATOM 3297 C C . VAL B 1 199 ? -11.789 4.715 -0.107 1 98.06 199 VAL B C 1
ATOM 3299 O O . VAL B 1 199 ? -12.641 5.219 -0.847 1 98.06 199 VAL B O 1
ATOM 3302 N N . CYS B 1 200 ? -11.805 3.422 0.2 1 97.56 200 CYS B N 1
ATOM 3303 C CA . CYS B 1 200 ? -12.828 2.527 -0.335 1 97.56 200 CYS B CA 1
ATOM 3304 C C . CYS B 1 200 ? -14.219 2.949 0.121 1 97.56 200 CYS B C 1
ATOM 3306 O O . CYS B 1 200 ? -15.164 2.922 -0.663 1 97.56 200 CYS B O 1
ATOM 3308 N N . ALA B 1 201 ? -14.32 3.324 1.4 1 97.5 201 ALA B N 1
ATOM 3309 C CA . ALA B 1 201 ? -15.594 3.795 1.928 1 97.5 201 ALA B CA 1
ATOM 3310 C C . ALA B 1 201 ? -16.062 5.043 1.188 1 97.5 201 ALA B C 1
ATOM 3312 O O . ALA B 1 201 ? -17.234 5.141 0.802 1 97.5 201 ALA B O 1
ATOM 3313 N N . ALA B 1 202 ? -15.188 5.965 0.98 1 98.25 202 ALA B N 1
ATOM 3314 C CA . ALA B 1 202 ? -15.523 7.203 0.285 1 98.25 202 ALA B CA 1
ATOM 3315 C C . ALA B 1 202 ? -15.914 6.93 -1.165 1 98.25 202 ALA B C 1
ATOM 3317 O O . ALA B 1 202 ? -16.844 7.543 -1.687 1 98.25 202 ALA B O 1
ATOM 3318 N N . GLU B 1 203 ? -15.141 6.047 -1.817 1 97.19 203 GLU B N 1
ATOM 3319 C CA . GLU B 1 203 ? -15.438 5.688 -3.201 1 97.19 203 GLU B CA 1
ATOM 3320 C C . GLU B 1 203 ? -16.828 5.094 -3.332 1 97.19 203 GLU B C 1
ATOM 3322 O O . GLU B 1 203 ? -17.562 5.391 -4.285 1 97.19 203 GLU B O 1
ATOM 3327 N N . GLU B 1 204 ? -17.156 4.277 -2.389 1 95.69 204 GLU B N 1
ATOM 3328 C CA . GLU B 1 204 ? -18.5 3.697 -2.385 1 95.69 204 GLU B CA 1
ATOM 3329 C C . GLU B 1 204 ? -19.562 4.777 -2.232 1 95.69 204 GLU B C 1
ATOM 3331 O O . GLU B 1 204 ? -20.562 4.781 -2.963 1 95.69 204 GLU B O 1
ATOM 3336 N N . LEU B 1 205 ? -19.375 5.664 -1.357 1 97.06 205 LEU B N 1
ATOM 3337 C CA . LEU B 1 205 ? -20.328 6.727 -1.075 1 97.06 205 LEU B CA 1
ATOM 3338 C C . LEU B 1 205 ? -20.5 7.641 -2.283 1 97.06 205 LEU B C 1
ATOM 3340 O O . LEU B 1 205 ? -21.594 8.164 -2.523 1 97.06 205 LEU B O 1
ATOM 3344 N N . LEU B 1 206 ? -19.438 7.789 -3.047 1 96.81 206 LEU B N 1
ATOM 3345 C CA . LEU B 1 206 ? -19.469 8.703 -4.188 1 96.81 206 LEU B CA 1
ATOM 3346 C C . LEU B 1 206 ? -19.859 7.965 -5.461 1 96.81 206 LEU B C 1
ATOM 3348 O O . LEU B 1 206 ? -19.953 8.57 -6.531 1 96.81 206 LEU B O 1
ATOM 3352 N N . GLY B 1 207 ? -20.016 6.684 -5.391 1 92.94 207 GLY B N 1
ATOM 3353 C CA . GLY B 1 207 ? -20.422 5.895 -6.539 1 92.94 207 GLY B CA 1
ATOM 3354 C C . GLY B 1 207 ? -19.312 5.66 -7.539 1 92.94 207 GLY B C 1
ATOM 3355 O O . GLY B 1 207 ? -19.562 5.574 -8.742 1 92.94 207 GLY B O 1
ATOM 3356 N N . LEU B 1 208 ? -18.078 5.691 -7.113 1 88.94 208 LEU B N 1
ATOM 3357 C CA . LEU B 1 208 ? -16.922 5.512 -7.996 1 88.94 208 LEU B CA 1
ATOM 3358 C C . LEU B 1 208 ? -16.578 4.035 -8.133 1 88.94 208 LEU B C 1
ATOM 3360 O O . LEU B 1 208 ? -15.656 3.676 -8.875 1 88.94 208 LEU B O 1
ATOM 3364 N N . GLU B 1 209 ? -17.188 3.041 -7.664 1 78.62 209 GLU B N 1
ATOM 3365 C CA . GLU B 1 209 ? -16.828 1.631 -7.766 1 78.62 209 GLU B CA 1
ATOM 3366 C C . GLU B 1 209 ? -17.859 0.855 -8.578 1 78.62 209 GLU B C 1
ATOM 3368 O O . GLU B 1 209 ? -19 1.288 -8.719 1 78.62 209 GLU B O 1
#

Organism: Ignicoccus hospitalis (strain KIN4/I / DSM 18386 / JCM 14125) (NCBI:txid453591)

Secondary structure (DSSP, 8-state):
---EEEEEEEE---BPPTTSSS-SB--HHHHTGGGGGSTTGGG-S-HHHHHHHHHHHHTSHHHHTT-EEEEEEETTS-EEEE-TT----SSHHHHHHHHHHHHHHSEESSSSS-SEEEEESSHHHHHHHH-SEEEEEEEEEE--HHHHHHHHHHH-PPEEEE-SSSS---HHHHTTEEEEEE-GGG----HHHHHHHHHHHHHHHHT--/---EEEEEEEE---BPPTTSSS-SB--HHHHHHHHTTSTTGGG-S-HHHHHHHHHHHHTSHHHHTT-EEEEEEETTS-EEEE-TT----SSHHHHHHHHHHHHHHSEESSSSS-SEEEEESSHHHHHHHH-SEEEEEEEEEE--HHHHHHHHHHH-PPEEEE-SSSS---HHHHTTEEEEEE-GGG----HHHHHHHHHHHHHHHHT--